Protein AF-0000000084592715 (afdb_homodimer)

Organism: NCBI:txid1423351

Radius of gyration: 24.33 Å; Cα contacts (8 Å, |Δi|>4): 1066; chains: 2; bounding box: 65×84×76 Å

pLDDT: mean 78.67, std 20.12, range [21.98, 97.31]

Solvent-accessible surface area (backbone atoms only — not comparable to full-atom values): 22291 Å² total; per-residue (Å²): 114,64,73,77,59,45,30,34,32,36,40,36,45,29,30,30,69,42,75,43,64,85,42,81,89,41,77,36,38,36,35,35,30,26,37,33,28,22,82,74,62,38,74,44,75,37,43,29,41,37,78,32,90,82,57,72,66,82,59,69,32,15,30,31,39,36,29,27,37,51,41,53,51,85,83,31,69,30,38,31,47,41,77,40,77,40,72,26,38,69,65,51,81,71,70,65,43,54,49,50,27,37,34,41,34,28,29,34,29,63,41,66,57,92,55,34,36,32,29,40,31,19,28,77,33,79,90,73,70,38,78,45,72,46,60,35,36,37,32,53,58,94,40,80,90,45,67,77,60,79,73,78,53,64,70,39,32,35,36,40,33,25,31,40,28,39,73,37,33,86,72,45,40,40,32,28,40,53,73,45,77,38,64,42,37,60,61,64,73,67,68,74,70,64,70,70,78,76,72,72,82,70,78,72,78,73,79,74,132,113,62,73,76,59,47,30,33,33,36,38,36,45,31,32,29,69,43,77,44,64,85,44,81,91,39,77,35,36,34,34,35,30,25,35,32,27,22,81,74,63,40,74,43,75,39,43,29,42,37,76,32,90,81,59,70,66,81,60,70,33,15,30,31,40,37,31,28,36,46,45,50,50,83,88,32,71,31,38,31,47,43,76,39,76,40,71,28,37,70,65,51,81,72,69,65,44,53,50,49,28,36,32,41,37,29,29,33,30,63,42,66,58,93,56,33,36,32,28,39,32,21,24,76,33,80,90,72,69,37,78,44,72,46,59,35,37,38,32,53,59,96,40,82,90,44,67,77,59,81,74,80,53,65,68,39,32,34,35,40,33,26,32,40,29,39,74,38,35,89,70,43,39,40,33,28,40,54,74,46,76,38,63,43,37,60,61,64,74,65,68,72,71,60,69,71,78,76,72,75,80,71,79,72,78,74,80,76,132

Foldseek 3Di:
DDPDAKFKKKKWKWFFADKDDPDPVQLQKIWTWTWAQAQAPGIDTAIEIDGHDVSDDQDHLWIKIFMAGWDQDAQFLIYGHTPDIDTPGNHNVPPDDIDFMKMKIKFFFADDDDQKTKTKGWDQDPVVRDIDIDIEIEGEDDDPVCVPPDDDDGGWIKMFMFGFRDDDSNVSYTYGYTDDMGTDDHPPPPDPVPPPPPPPPPPPPDPDD/DDPDAKFKKKKWKWFFADKDDPDPVQLQKIWTWTWAQAQAPGTDTATEIDGHDVSDDQDHLWIKIFMAGWAQDAPFLIYGHTPDIDTPGNHNVPPDDIDFMKMKIKFFFADDDDQKTKTKGWDQDPVVRDIDIDIEIEGEDDDPVCVPPDDDDGGWIKMFMFGFRDDDSNVSYTYGYTDDMGTDDHPPPPDVVPPPPPPPPPPPPPPDD

Sequence (418 aa):
MAPLNHCISITGLGQIRSIAVPDSTKPYSFHLYCDFNFQKAGCLTIPVVKYCENGDVPPVGSYVSLSGPIWMPEGSDGSIEADILEVVATNGALGLNLPSPSVYAIGTVATVINRDIYMDVGAYSRSSHSLVTYQIIVTVPNNPRRANMKLPQPGSNVSVRGILSYIAVHEDIMAIELENLTYLPRTDFSSRDKSSPGGKTKRQLIAEKMAPLNHCISITGLGQIRSIAVPDSTKPYSFHLYCDFNFQKAGCLTIPVVKYCENGDVPPVGSYVSLSGPIWMPEGSDGSIEADILEVVATNGALGLNLPSPSVYAIGTVATVINRDIYMDVGAYSRSSHSLVTYQIIVTVPNNPRRANMKLPQPGSNVSVRGILSYIAVHEDIMAIELENLTYLPRTDFSSRDKSSPGGKTKRQLIAEK

Structure (mmCIF, N/CA/C/O backbone):
data_AF-0000000084592715-model_v1
#
loop_
_entity.id
_entity.type
_entity.pdbx_description
1 polymer 'Uncharacterized protein'
#
loop_
_atom_site.group_PDB
_atom_site.id
_atom_site.type_symbol
_atom_site.label_atom_id
_atom_site.label_alt_id
_atom_site.label_comp_id
_atom_site.label_asym_id
_atom_site.label_entity_id
_atom_site.label_seq_id
_atom_site.pdbx_PDB_ins_code
_atom_site.Cartn_x
_atom_site.Cartn_y
_atom_site.Cartn_z
_atom_site.occupancy
_atom_site.B_iso_or_equiv
_atom_site.auth_seq_id
_atom_site.auth_comp_id
_atom_site.auth_asym_id
_atom_site.auth_atom_id
_atom_site.pdbx_PDB_model_num
ATOM 1 N N . MET A 1 1 ? 3.221 24.125 15.758 1 37.81 1 MET A N 1
ATOM 2 C CA . MET A 1 1 ? 2.523 23.062 15.055 1 37.81 1 MET A CA 1
ATOM 3 C C . MET A 1 1 ? 3.508 22.172 14.305 1 37.81 1 MET A C 1
ATOM 5 O O . MET A 1 1 ? 4.508 22.656 13.773 1 37.81 1 MET A O 1
ATOM 9 N N . ALA A 1 2 ? 3.508 21.016 14.5 1 49.53 2 ALA A N 1
ATOM 10 C CA . ALA A 1 2 ? 4.578 20.109 14.07 1 49.53 2 ALA A CA 1
ATOM 11 C C . ALA A 1 2 ? 4.609 20 12.547 1 49.53 2 ALA A C 1
ATOM 13 O O . ALA A 1 2 ? 3.566 20.031 11.891 1 49.53 2 ALA A O 1
ATOM 14 N N . PRO A 1 3 ? 5.727 20.391 11.953 1 63.34 3 PRO A N 1
ATOM 15 C CA . PRO A 1 3 ? 5.914 20.25 10.508 1 63.34 3 PRO A CA 1
ATOM 16 C C . PRO A 1 3 ? 5.43 18.891 9.977 1 63.34 3 PRO A C 1
ATOM 18 O O . PRO A 1 3 ? 5.355 17.922 10.727 1 63.34 3 PRO A O 1
ATOM 21 N N . LEU A 1 4 ? 4.871 18.953 8.742 1 75.69 4 LEU A N 1
ATOM 22 C CA . LEU A 1 4 ? 4.445 17.719 8.094 1 75.69 4 LEU A CA 1
ATOM 23 C C . LEU A 1 4 ? 5.578 16.703 8.062 1 75.69 4 LEU A C 1
ATOM 25 O O . LEU A 1 4 ? 6.703 17.031 7.68 1 75.69 4 LEU A O 1
ATOM 29 N N . ASN A 1 5 ? 5.285 15.555 8.625 1 78.5 5 ASN A N 1
ATOM 30 C CA . ASN A 1 5 ? 6.246 14.469 8.5 1 78.5 5 ASN A CA 1
ATOM 31 C C . ASN A 1 5 ? 6.094 13.742 7.16 1 78.5 5 ASN A C 1
ATOM 33 O O . ASN A 1 5 ? 5.191 12.922 6.996 1 78.5 5 ASN A O 1
ATOM 37 N N . HIS A 1 6 ? 7.023 14.125 6.262 1 83 6 HIS A N 1
ATOM 38 C CA . HIS A 1 6 ? 7.02 13.5 4.945 1 83 6 HIS A CA 1
ATOM 39 C C . HIS A 1 6 ? 7.273 12 5.051 1 83 6 HIS A C 1
ATOM 41 O O . HIS A 1 6 ? 8.023 11.555 5.922 1 83 6 HIS A O 1
ATOM 47 N N . CYS A 1 7 ? 6.582 11.305 4.164 1 88.31 7 CYS A N 1
ATOM 48 C CA . CYS A 1 7 ? 6.824 9.867 4.121 1 88.31 7 CYS A CA 1
ATOM 49 C C . CYS A 1 7 ? 6.473 9.297 2.752 1 88.31 7 CYS A C 1
ATOM 51 O O . CYS A 1 7 ? 5.672 9.875 2.02 1 88.31 7 CYS A O 1
ATOM 53 N N . ILE A 1 8 ? 7.184 8.234 2.393 1 91.06 8 ILE A N 1
ATOM 54 C CA . ILE A 1 8 ? 6.887 7.5 1.17 1 91.06 8 ILE A CA 1
ATOM 55 C C . ILE A 1 8 ? 7.199 6.02 1.373 1 91.06 8 ILE A C 1
ATOM 57 O O . ILE A 1 8 ? 8.195 5.668 2.01 1 91.06 8 ILE A O 1
ATOM 61 N N . SER A 1 9 ? 6.297 5.23 0.913 1 91.31 9 SER A N 1
ATOM 62 C CA . SER A 1 9 ? 6.469 3.785 1.003 1 91.31 9 SER A CA 1
ATOM 63 C C . SER A 1 9 ? 5.984 3.09 -0.265 1 91.31 9 SER A C 1
ATOM 65 O O . SER A 1 9 ? 5.168 3.639 -1.007 1 91.31 9 SER A O 1
ATOM 67 N N . ILE A 1 10 ? 6.531 1.93 -0.477 1 92 10 ILE A N 1
ATOM 68 C CA . ILE A 1 10 ? 6.176 1.135 -1.647 1 92 10 ILE A CA 1
ATOM 69 C C . ILE A 1 10 ? 5.762 -0.269 -1.212 1 92 10 ILE A C 1
ATOM 71 O O . ILE A 1 10 ? 6.242 -0.779 -0.198 1 92 10 ILE A O 1
ATOM 75 N N . THR A 1 11 ? 4.773 -0.834 -1.832 1 93.38 11 THR A N 1
ATOM 76 C CA . THR A 1 11 ? 4.383 -2.236 -1.742 1 93.38 11 THR A CA 1
ATOM 77 C C . THR A 1 11 ? 4.379 -2.887 -3.123 1 93.38 11 THR A C 1
ATOM 79 O O . THR A 1 11 ? 3.783 -2.359 -4.062 1 93.38 11 THR A O 1
ATOM 82 N N . GLY A 1 12 ? 5.078 -4.039 -3.195 1 93.88 12 GLY A N 1
ATOM 83 C CA . GLY A 1 12 ? 5.156 -4.645 -4.516 1 93.88 12 GLY A CA 1
ATOM 84 C C . GLY A 1 12 ? 5.555 -6.105 -4.477 1 93.88 12 GLY A C 1
ATOM 85 O O . GLY A 1 12 ? 6.023 -6.602 -3.453 1 93.88 12 GLY A O 1
ATOM 86 N N . LEU A 1 13 ? 5.23 -6.746 -5.527 1 95.94 13 LEU A N 1
ATOM 87 C CA . LEU A 1 13 ? 5.672 -8.102 -5.828 1 95.94 13 LEU A CA 1
ATOM 88 C C . LEU A 1 13 ? 6.844 -8.094 -6.805 1 95.94 13 LEU A C 1
ATOM 90 O O . LEU A 1 13 ? 6.734 -7.539 -7.902 1 95.94 13 LEU A O 1
ATOM 94 N N . GLY A 1 14 ? 7.934 -8.617 -6.34 1 95.62 14 GLY A N 1
ATOM 95 C CA . GLY A 1 14 ? 9.125 -8.656 -7.18 1 95.62 14 GLY A CA 1
ATOM 96 C C . GLY A 1 14 ? 9.766 -10.031 -7.23 1 95.62 14 GLY A C 1
ATOM 97 O O . GLY A 1 14 ? 9.32 -10.953 -6.555 1 95.62 14 GLY A O 1
ATOM 98 N N . GLN A 1 15 ? 10.727 -10.133 -8.125 1 97.06 15 GLN A N 1
ATOM 99 C CA . GLN A 1 15 ? 11.523 -11.344 -8.242 1 97.06 15 GLN A CA 1
ATOM 100 C C . GLN A 1 15 ? 13 -11.07 -7.965 1 97.06 15 GLN A C 1
ATOM 102 O O . GLN A 1 15 ? 13.578 -10.141 -8.531 1 97.06 15 GLN A O 1
ATOM 107 N N . ILE A 1 16 ? 13.547 -11.914 -7.141 1 95.62 16 ILE A N 1
ATOM 108 C CA . ILE A 1 16 ? 14.953 -11.719 -6.789 1 95.62 16 ILE A CA 1
ATOM 109 C C . ILE A 1 16 ? 15.836 -12.086 -7.977 1 95.62 16 ILE A C 1
ATOM 111 O O . ILE A 1 16 ? 15.844 -13.242 -8.422 1 95.62 16 ILE A O 1
ATOM 115 N N . ARG A 1 17 ? 16.562 -11.148 -8.43 1 95.19 17 ARG A N 1
ATOM 116 C CA . ARG A 1 17 ? 17.5 -11.359 -9.531 1 95.19 17 ARG A CA 1
ATOM 117 C C . ARG A 1 17 ? 18.859 -11.781 -9.016 1 95.19 17 ARG A C 1
ATOM 119 O O . ARG A 1 17 ? 19.5 -12.664 -9.586 1 95.19 17 ARG A O 1
ATOM 126 N N . SER A 1 18 ? 19.297 -11.07 -7.98 1 93.88 18 SER A N 1
ATOM 127 C CA . SER A 1 18 ? 20.594 -11.375 -7.379 1 93.88 18 SER A CA 1
ATOM 128 C C . SER A 1 18 ? 20.641 -10.922 -5.926 1 93.88 18 SER A C 1
ATOM 130 O O . SER A 1 18 ? 19.766 -10.18 -5.469 1 93.88 18 SER A O 1
ATOM 132 N N . ILE A 1 19 ? 21.609 -11.461 -5.227 1 91.06 19 ILE A N 1
ATOM 133 C CA . ILE A 1 19 ? 21.812 -11.164 -3.812 1 91.06 19 ILE A CA 1
ATOM 134 C C . ILE A 1 19 ? 23.266 -10.797 -3.561 1 91.06 19 ILE A C 1
ATOM 136 O O . ILE A 1 19 ? 24.172 -11.43 -4.102 1 91.06 19 ILE A O 1
ATOM 140 N N . ALA A 1 20 ? 23.406 -9.75 -2.844 1 87 20 ALA A N 1
ATOM 141 C CA . ALA A 1 20 ? 24.75 -9.336 -2.463 1 87 20 ALA A CA 1
ATOM 142 C C . ALA A 1 20 ? 24.844 -9.078 -0.961 1 87 20 ALA A C 1
ATOM 144 O O . ALA A 1 20 ? 23.844 -8.75 -0.32 1 87 20 ALA A O 1
ATOM 145 N N . VAL A 1 21 ? 25.984 -9.344 -0.428 1 80.12 21 VAL A N 1
ATOM 146 C CA . VAL A 1 21 ? 26.312 -8.961 0.939 1 80.12 21 VAL A CA 1
ATOM 147 C C . VAL A 1 21 ? 27.312 -7.812 0.923 1 80.12 21 VAL A C 1
ATOM 149 O O . VAL A 1 21 ? 28.531 -8.039 0.823 1 80.12 21 VAL A O 1
ATOM 152 N N . PRO A 1 22 ? 26.781 -6.629 1.078 1 70.88 22 PRO A N 1
ATOM 153 C CA . PRO A 1 22 ? 27.688 -5.496 0.846 1 70.88 22 PRO A CA 1
ATOM 154 C C . PRO A 1 22 ? 28.734 -5.332 1.947 1 70.88 22 PRO A C 1
ATOM 156 O O . PRO A 1 22 ? 29.812 -4.785 1.704 1 70.88 22 PRO A O 1
ATOM 159 N N . ASP A 1 23 ? 28.344 -5.59 3.133 1 73.62 23 ASP A N 1
ATOM 160 C CA . ASP A 1 23 ? 29.234 -5.422 4.273 1 73.62 23 ASP A CA 1
ATOM 161 C C . ASP A 1 23 ? 29.516 -6.762 4.961 1 73.62 23 ASP A C 1
ATOM 163 O O . ASP A 1 23 ? 28.625 -7.309 5.625 1 73.62 23 ASP A O 1
ATOM 167 N N . SER A 1 24 ? 30.703 -7.234 4.789 1 73.5 24 SER A N 1
ATOM 168 C CA . SER A 1 24 ? 31.062 -8.539 5.328 1 73.5 24 SER A CA 1
ATOM 169 C C . SER A 1 24 ? 30.969 -8.555 6.852 1 73.5 24 SER A C 1
ATOM 171 O O . SER A 1 24 ? 30.859 -9.617 7.461 1 73.5 24 SER A O 1
ATOM 173 N N . THR A 1 25 ? 30.953 -7.324 7.422 1 75.94 25 THR A N 1
ATOM 174 C CA . THR A 1 25 ? 30.891 -7.254 8.875 1 75.94 25 THR A CA 1
ATOM 175 C C . THR A 1 25 ? 29.438 -7.383 9.352 1 75.94 25 THR A C 1
ATOM 177 O O . THR A 1 25 ? 29.188 -7.629 10.531 1 75.94 25 THR A O 1
ATOM 180 N N . LYS A 1 26 ? 28.516 -7.293 8.445 1 74.94 26 LYS A N 1
ATOM 181 C CA . LYS A 1 26 ? 27.094 -7.469 8.734 1 74.94 26 LYS A CA 1
ATOM 182 C C . LYS A 1 26 ? 26.5 -8.594 7.891 1 74.94 26 LYS A C 1
ATOM 184 O O . LYS A 1 26 ? 25.672 -8.352 7.012 1 74.94 26 LYS A O 1
ATOM 189 N N . PRO A 1 27 ? 26.891 -9.812 8.25 1 70.19 27 PRO A N 1
ATOM 190 C CA . PRO A 1 27 ? 26.547 -10.945 7.387 1 70.19 27 PRO A CA 1
ATOM 191 C C . PRO A 1 27 ? 25.047 -11.188 7.309 1 70.19 27 PRO A C 1
ATOM 193 O O . PRO A 1 27 ? 24.578 -11.938 6.445 1 70.19 27 PRO A O 1
ATOM 196 N N . TYR A 1 28 ? 24.328 -10.438 8.133 1 73.69 28 TYR A N 1
ATOM 197 C CA . TYR A 1 28 ? 22.891 -10.68 8.117 1 73.69 28 TYR A CA 1
ATOM 198 C C . TYR A 1 28 ? 22.156 -9.57 7.379 1 73.69 28 TYR A C 1
ATOM 200 O O . TYR A 1 28 ? 20.938 -9.586 7.273 1 73.69 28 TYR A O 1
ATOM 208 N N . SER A 1 29 ? 22.953 -8.711 6.887 1 75.31 29 SER A N 1
ATOM 209 C CA . SER A 1 29 ? 22.375 -7.672 6.051 1 75.31 29 SER A CA 1
ATOM 210 C C . SER A 1 29 ? 22.594 -7.953 4.57 1 75.31 29 SER A C 1
ATOM 212 O O . SER A 1 29 ? 23.75 -7.973 4.105 1 75.31 29 SER A O 1
ATOM 214 N N . PHE A 1 30 ? 21.516 -8.18 3.893 1 83.44 30 PHE A N 1
ATOM 215 C CA . PHE A 1 30 ? 21.609 -8.547 2.484 1 83.44 30 PHE A CA 1
ATOM 216 C C . PHE A 1 30 ? 20.984 -7.465 1.604 1 83.44 30 PHE A C 1
ATOM 218 O O . PHE A 1 30 ? 20.016 -6.812 1.993 1 83.44 30 PHE A O 1
ATOM 225 N N . HIS A 1 31 ? 21.625 -7.34 0.504 1 85.44 31 HIS A N 1
ATOM 226 C CA . HIS A 1 31 ? 21.016 -6.578 -0.587 1 85.44 31 HIS A CA 1
ATOM 227 C C . HIS A 1 31 ? 20.422 -7.504 -1.638 1 85.44 31 HIS A C 1
ATOM 229 O O . HIS A 1 31 ? 21.125 -8.289 -2.262 1 85.44 31 HIS A O 1
ATOM 235 N N . LEU A 1 32 ? 19.156 -7.379 -1.616 1 90.44 32 LEU A N 1
ATOM 236 C CA . LEU A 1 32 ? 18.453 -8.07 -2.686 1 90.44 32 LEU A CA 1
ATOM 237 C C . LEU A 1 32 ? 18.219 -7.145 -3.877 1 90.44 32 LEU A C 1
ATOM 239 O O . LEU A 1 32 ? 17.859 -5.98 -3.703 1 90.44 32 LEU A O 1
ATOM 243 N N . TYR A 1 33 ? 18.609 -7.66 -5.035 1 90.94 33 TYR A N 1
ATOM 244 C CA . TYR A 1 33 ? 18.219 -6.969 -6.262 1 90.94 33 TYR A CA 1
ATOM 245 C C . TYR A 1 33 ? 16.984 -7.598 -6.883 1 90.94 33 TYR A C 1
ATOM 247 O O . TYR A 1 33 ? 17.031 -8.711 -7.406 1 90.94 33 TYR A O 1
ATOM 255 N N . CYS A 1 34 ? 15.898 -6.832 -6.84 1 92.75 34 CYS A N 1
ATOM 256 C CA . CYS A 1 34 ? 14.617 -7.391 -7.254 1 92.75 34 CYS A CA 1
ATOM 257 C C . CYS A 1 34 ? 14.125 -6.727 -8.539 1 92.75 34 CYS A C 1
ATOM 259 O O . CYS A 1 34 ? 14.25 -5.512 -8.695 1 92.75 34 CYS A O 1
ATOM 261 N N . ASP A 1 35 ? 13.641 -7.605 -9.398 1 93.06 35 ASP A N 1
ATOM 262 C CA . ASP A 1 35 ? 12.961 -7.125 -10.594 1 93.06 35 ASP A CA 1
ATOM 263 C C . ASP A 1 35 ? 11.5 -6.777 -10.289 1 93.06 35 ASP A C 1
ATOM 265 O O . ASP A 1 35 ? 10.797 -7.543 -9.625 1 93.06 35 ASP A O 1
ATOM 269 N N . PHE A 1 36 ? 11.18 -5.625 -10.695 1 91.81 36 PHE A N 1
ATOM 270 C CA . PHE A 1 36 ? 9.789 -5.18 -10.648 1 91.81 36 PHE A CA 1
ATOM 271 C C . PHE A 1 36 ? 9.289 -4.805 -12.039 1 91.81 36 PHE A C 1
ATOM 273 O O . PHE A 1 36 ? 10.086 -4.496 -12.93 1 91.81 36 PHE A O 1
ATOM 280 N N . ASN A 1 37 ? 7.98 -4.965 -12.172 1 90.69 37 ASN A N 1
ATOM 281 C CA . ASN A 1 37 ? 7.371 -4.488 -13.406 1 90.69 37 ASN A CA 1
ATOM 282 C C . ASN A 1 37 ? 6.754 -3.105 -13.227 1 90.69 37 ASN A C 1
ATOM 284 O O . ASN A 1 37 ? 5.984 -2.879 -12.297 1 90.69 37 ASN A O 1
ATOM 288 N N . PHE A 1 38 ? 7.129 -2.283 -14.109 1 85.44 38 PHE A N 1
ATOM 289 C CA . PHE A 1 38 ? 6.574 -0.935 -14.141 1 85.44 38 PHE A CA 1
ATOM 290 C C . PHE A 1 38 ? 5.723 -0.726 -15.383 1 85.44 38 PHE A C 1
ATOM 292 O O . PHE A 1 38 ? 6.09 -1.165 -16.484 1 85.44 38 PHE A O 1
ATOM 299 N N . GLN A 1 39 ? 4.613 -0.09 -15.234 1 77.94 39 GLN A N 1
ATOM 300 C CA . GLN A 1 39 ? 3.652 0.073 -16.312 1 77.94 39 GLN A CA 1
ATOM 301 C C . GLN A 1 39 ? 4.297 0.743 -17.531 1 77.94 39 GLN A C 1
ATOM 303 O O . GLN A 1 39 ? 4.047 0.345 -18.672 1 77.94 39 GLN A O 1
ATOM 308 N N . LYS A 1 40 ? 5.191 1.72 -17.312 1 75.5 40 LYS A N 1
ATOM 309 C CA . LYS A 1 40 ? 5.715 2.49 -18.422 1 75.5 40 LYS A CA 1
ATOM 310 C C . LYS A 1 40 ? 7.18 2.146 -18.688 1 75.5 40 LYS A C 1
ATOM 312 O O . LYS A 1 40 ? 7.703 2.426 -19.781 1 75.5 40 LYS A O 1
ATOM 317 N N . ALA A 1 41 ? 7.895 1.579 -17.75 1 73.94 41 ALA A N 1
ATOM 318 C CA . ALA A 1 41 ? 9.336 1.381 -17.891 1 73.94 41 ALA A CA 1
ATOM 319 C C . ALA A 1 41 ? 9.664 -0.093 -18.109 1 73.94 41 ALA A C 1
ATOM 321 O O . ALA A 1 41 ? 10.797 -0.434 -18.469 1 73.94 41 ALA A O 1
ATOM 322 N N . GLY A 1 42 ? 8.602 -0.93 -18 1 82.62 42 GLY A N 1
ATOM 323 C CA . GLY A 1 42 ? 8.883 -2.354 -18.094 1 82.62 42 GLY A CA 1
ATOM 324 C C . GLY A 1 42 ? 9.562 -2.902 -16.859 1 82.62 42 GLY A C 1
ATOM 325 O O . GLY A 1 42 ? 9.273 -2.473 -15.734 1 82.62 42 GLY A O 1
ATOM 326 N N . CYS A 1 43 ? 10.391 -3.842 -17.078 1 84.75 43 CYS A N 1
ATOM 327 C CA . CYS A 1 43 ? 11.039 -4.523 -15.969 1 84.75 43 CYS A CA 1
ATOM 328 C C . CYS A 1 43 ? 12.289 -3.775 -15.523 1 84.75 43 CYS A C 1
ATOM 330 O O . CYS A 1 43 ? 13.188 -3.52 -16.328 1 84.75 43 CYS A O 1
ATOM 332 N N . LEU A 1 44 ? 12.32 -3.383 -14.281 1 85.12 44 LEU A N 1
ATOM 333 C CA . LEU A 1 44 ? 13.484 -2.717 -13.703 1 85.12 44 LEU A CA 1
ATOM 334 C C . LEU A 1 44 ? 13.922 -3.416 -12.422 1 85.12 44 LEU A C 1
ATOM 336 O O . LEU A 1 44 ? 13.094 -3.977 -11.695 1 85.12 44 LEU A O 1
ATOM 340 N N . THR A 1 45 ? 15.227 -3.293 -12.25 1 88.69 45 THR A N 1
ATOM 341 C CA . THR A 1 45 ? 15.797 -3.873 -11.047 1 88.69 45 THR A CA 1
ATOM 342 C C . THR A 1 45 ? 16.078 -2.791 -10.008 1 88.69 45 THR A C 1
ATOM 344 O O . THR A 1 45 ? 16.719 -1.783 -10.312 1 88.69 45 THR A O 1
ATOM 347 N N . ILE A 1 46 ? 15.578 -3.004 -8.789 1 86.44 46 ILE A N 1
ATOM 348 C CA . ILE A 1 46 ? 15.82 -2.062 -7.695 1 86.44 46 ILE A CA 1
ATOM 349 C C . ILE A 1 46 ? 16.5 -2.781 -6.539 1 86.44 46 ILE A C 1
ATOM 351 O O . ILE A 1 46 ? 16.125 -3.9 -6.184 1 86.44 46 ILE A O 1
ATOM 355 N N . PRO A 1 47 ? 17.531 -2.158 -6 1 86.75 47 PRO A N 1
ATOM 356 C CA . PRO A 1 47 ? 18.109 -2.732 -4.785 1 86.75 47 PRO A CA 1
ATOM 357 C C . PRO A 1 47 ? 17.172 -2.672 -3.59 1 86.75 47 PRO A C 1
ATOM 359 O O . PRO A 1 47 ? 16.531 -1.641 -3.355 1 86.75 47 PRO A O 1
ATOM 362 N N . VAL A 1 48 ? 17.031 -3.768 -2.932 1 86.94 48 VAL A N 1
ATOM 363 C CA . VAL A 1 48 ? 16.234 -3.9 -1.723 1 86.94 48 VAL A CA 1
ATOM 364 C C . VAL A 1 48 ? 17.125 -4.297 -0.548 1 86.94 48 VAL A C 1
ATOM 366 O O . VAL A 1 48 ? 17.766 -5.34 -0.582 1 86.94 48 VAL A O 1
ATOM 369 N N . VAL A 1 49 ? 17.125 -3.424 0.394 1 80.69 49 VAL A N 1
ATOM 370 C CA . VAL A 1 49 ? 17.906 -3.699 1.601 1 80.69 49 VAL A CA 1
ATOM 371 C C . VAL A 1 49 ? 17.016 -4.402 2.629 1 80.69 49 VAL A C 1
ATOM 373 O O . VAL A 1 49 ? 15.938 -3.912 2.969 1 80.69 49 VAL A O 1
ATOM 376 N N . LYS A 1 50 ? 17.453 -5.566 3.049 1 82.38 50 LYS A N 1
ATOM 377 C CA . LYS A 1 50 ? 16.734 -6.324 4.062 1 82.38 50 LYS A CA 1
ATOM 378 C C . LYS A 1 50 ? 17.688 -6.992 5.043 1 82.38 50 LYS A C 1
ATOM 380 O O . LYS A 1 50 ? 18.703 -7.562 4.637 1 82.38 50 LYS A O 1
ATOM 385 N N . TYR A 1 51 ? 17.359 -6.801 6.277 1 74.88 51 TYR A N 1
ATOM 386 C CA . TYR A 1 51 ? 18.047 -7.535 7.328 1 74.88 51 TYR A CA 1
ATOM 387 C C . TYR A 1 51 ? 17.359 -8.867 7.613 1 74.88 51 TYR A C 1
ATOM 389 O O . TYR A 1 51 ? 16.156 -8.898 7.895 1 74.88 51 TYR A O 1
ATOM 397 N N . CYS A 1 52 ? 18.141 -9.984 7.457 1 73.75 52 CYS A N 1
ATOM 398 C CA . CYS A 1 52 ? 17.609 -11.312 7.742 1 73.75 52 CYS A CA 1
ATOM 399 C C . CYS A 1 52 ? 18.219 -11.883 9.016 1 73.75 52 CYS A C 1
ATOM 401 O O . CYS A 1 52 ? 19.438 -12.031 9.117 1 73.75 52 CYS A O 1
ATOM 403 N N . GLU A 1 53 ? 17.484 -12.086 10.086 1 62.09 53 GLU A N 1
ATOM 404 C CA . GLU A 1 53 ? 17.969 -12.539 11.383 1 62.09 53 GLU A CA 1
ATOM 405 C C . GLU A 1 53 ? 18.703 -13.875 11.266 1 62.09 53 GLU A C 1
ATOM 407 O O . GLU A 1 53 ? 19.75 -14.07 11.875 1 62.09 53 GLU A O 1
ATOM 412 N N . ASN A 1 54 ? 18.094 -14.805 10.695 1 63.12 54 ASN A N 1
ATOM 413 C CA . ASN A 1 54 ? 18.688 -16.141 10.75 1 63.12 54 ASN A CA 1
ATOM 414 C C . ASN A 1 54 ? 19.5 -16.438 9.5 1 63.12 54 ASN A C 1
ATOM 416 O O . ASN A 1 54 ? 19.938 -17.578 9.297 1 63.12 54 ASN A O 1
ATOM 420 N N . GLY A 1 55 ? 19.812 -15.367 8.828 1 66.12 55 GLY A N 1
ATOM 421 C CA . GLY A 1 55 ? 20.609 -15.578 7.629 1 66.12 55 GLY A CA 1
ATOM 422 C C . GLY A 1 55 ? 19.844 -16.25 6.512 1 66.12 55 GLY A C 1
ATOM 423 O O . GLY A 1 55 ? 20.406 -16.562 5.461 1 66.12 55 GLY A O 1
ATOM 424 N N . ASP A 1 56 ? 18.594 -16.531 6.812 1 76.75 56 ASP A N 1
ATOM 425 C CA . ASP A 1 56 ? 17.859 -17.234 5.762 1 76.75 56 ASP A CA 1
ATOM 426 C C . ASP A 1 56 ? 17.391 -16.266 4.684 1 76.75 56 ASP A C 1
ATOM 428 O O . ASP A 1 56 ? 16.469 -15.477 4.906 1 76.75 56 ASP A O 1
ATOM 432 N N . VAL A 1 57 ? 18.203 -16.312 3.605 1 83.56 57 VAL A N 1
ATOM 433 C CA . VAL A 1 57 ? 17.875 -15.5 2.438 1 83.56 57 VAL A CA 1
ATOM 434 C C . VAL A 1 57 ? 17.172 -16.359 1.393 1 83.56 57 VAL A C 1
ATOM 436 O O . VAL A 1 57 ? 17.594 -17.484 1.12 1 83.56 57 VAL A O 1
ATOM 439 N N . PRO A 1 58 ? 16.078 -15.805 0.941 1 89.62 58 PRO A N 1
ATOM 440 C CA . PRO A 1 58 ? 15.445 -16.562 -0.138 1 89.62 58 PRO A CA 1
ATOM 441 C C . PRO A 1 58 ? 16.359 -16.75 -1.343 1 89.62 58 PRO A C 1
ATOM 443 O O . PRO A 1 58 ? 17.219 -15.906 -1.616 1 89.62 58 PRO A O 1
ATOM 446 N N . PRO A 1 59 ? 16.25 -17.875 -1.983 1 92.62 59 PRO A N 1
ATOM 447 C CA . PRO A 1 59 ? 17.109 -18.109 -3.15 1 92.62 59 PRO A CA 1
ATOM 448 C C . PRO A 1 59 ? 16.844 -17.125 -4.285 1 92.62 59 PRO A C 1
ATOM 450 O O . PRO A 1 59 ? 15.75 -16.547 -4.371 1 92.62 59 PRO A O 1
ATOM 453 N N . VAL A 1 60 ? 17.828 -17.016 -5.09 1 94.88 60 VAL A N 1
ATOM 454 C CA . VAL A 1 60 ? 17.688 -16.25 -6.324 1 94.88 60 VAL A CA 1
ATOM 455 C C . VAL A 1 60 ? 16.562 -16.828 -7.176 1 94.88 60 VAL A C 1
ATOM 457 O O . VAL A 1 60 ? 16.438 -18.047 -7.293 1 94.88 60 VAL A O 1
ATOM 460 N N . GLY A 1 61 ? 15.781 -15.906 -7.766 1 96.19 61 GLY A N 1
ATOM 461 C CA . GLY A 1 61 ? 14.641 -16.312 -8.578 1 96.19 61 GLY A CA 1
ATOM 462 C C . GLY A 1 61 ? 13.336 -16.312 -7.812 1 96.19 61 GLY A C 1
ATOM 463 O O . GLY A 1 61 ? 12.258 -16.375 -8.414 1 96.19 61 GLY A O 1
ATOM 464 N N . SER A 1 62 ? 13.383 -16.234 -6.5 1 96.75 62 SER A N 1
ATOM 465 C CA . SER A 1 62 ? 12.172 -16.234 -5.684 1 96.75 62 SER A CA 1
ATOM 466 C C . SER A 1 62 ? 11.32 -15 -5.938 1 96.75 62 SER A C 1
ATOM 468 O O . SER A 1 62 ? 11.859 -13.922 -6.203 1 96.75 62 SER A O 1
ATOM 470 N N . TYR A 1 63 ? 10.023 -15.273 -5.887 1 97.25 63 TYR A N 1
ATOM 471 C CA . TYR A 1 63 ? 9.078 -14.164 -5.859 1 97.25 63 TYR A CA 1
ATOM 472 C C . TYR A 1 63 ? 8.82 -13.703 -4.43 1 97.25 63 TYR A C 1
ATOM 474 O O . TYR A 1 63 ? 8.555 -14.523 -3.545 1 97.25 63 TYR A O 1
ATOM 482 N N . VAL A 1 64 ? 8.961 -12.383 -4.246 1 95.81 64 VAL A N 1
ATOM 483 C CA . VAL A 1 64 ? 8.812 -11.836 -2.898 1 95.81 64 VAL A CA 1
ATOM 484 C C . VAL A 1 64 ? 7.848 -10.656 -2.922 1 95.81 64 VAL A C 1
ATOM 486 O O . VAL A 1 64 ? 7.809 -9.898 -3.896 1 95.81 64 VAL A O 1
ATOM 489 N N . SER A 1 65 ? 7.039 -10.617 -1.907 1 95.19 65 SER A N 1
ATOM 490 C CA . SER A 1 65 ? 6.277 -9.414 -1.584 1 95.19 65 SER A CA 1
ATOM 491 C C . SER A 1 65 ? 7 -8.57 -0.537 1 95.19 65 SER A C 1
ATOM 493 O O . SER A 1 65 ? 7.492 -9.102 0.463 1 95.19 65 SER A O 1
ATOM 495 N N . LEU A 1 66 ? 7.086 -7.281 -0.841 1 92.19 66 LEU A N 1
ATOM 496 C CA . LEU A 1 66 ? 7.809 -6.445 0.109 1 92.19 66 LEU A CA 1
ATOM 497 C C . LEU A 1 66 ? 7.121 -5.094 0.278 1 92.19 66 LEU A C 1
ATOM 499 O O . LEU A 1 66 ? 6.328 -4.688 -0.572 1 92.19 66 LEU A O 1
ATOM 503 N N . SER A 1 67 ? 7.371 -4.52 1.433 1 90.56 67 SER A N 1
ATOM 504 C CA . SER A 1 67 ? 6.887 -3.184 1.767 1 90.56 67 SER A CA 1
ATOM 505 C C . SER A 1 67 ? 7.902 -2.418 2.607 1 90.56 67 SER A C 1
ATOM 507 O O . SER A 1 67 ? 8.555 -2.998 3.479 1 90.56 67 SER A O 1
ATOM 509 N N . GLY A 1 68 ? 8.016 -1.123 2.289 1 88.5 68 GLY A N 1
ATOM 510 C CA . GLY A 1 68 ? 8.93 -0.27 3.031 1 88.5 68 GLY A CA 1
ATOM 511 C C . GLY A 1 68 ? 9.195 1.057 2.346 1 88.5 68 GLY A C 1
ATOM 512 O O . GLY A 1 68 ? 8.648 1.33 1.276 1 88.5 68 GLY A O 1
ATOM 513 N N . PRO A 1 69 ? 9.945 1.85 3.02 1 87.62 69 PRO A N 1
ATOM 514 C CA . PRO A 1 69 ? 10.305 3.131 2.404 1 87.62 69 PRO A CA 1
ATOM 515 C C . PRO A 1 69 ? 11.18 2.967 1.165 1 87.62 69 PRO A C 1
ATOM 517 O O . PRO A 1 69 ? 11.953 2.01 1.073 1 87.62 69 PRO A O 1
ATOM 520 N N . ILE A 1 70 ? 11.023 3.818 0.205 1 84.62 70 ILE A N 1
ATOM 521 C CA . ILE A 1 70 ? 11.836 3.857 -1.003 1 84.62 70 ILE A CA 1
ATOM 522 C C . ILE A 1 70 ? 12.609 5.176 -1.061 1 84.62 70 ILE A C 1
ATOM 524 O O . ILE A 1 70 ? 12.078 6.23 -0.72 1 84.62 70 ILE A O 1
ATOM 528 N N . TRP A 1 71 ? 13.883 4.984 -1.372 1 76.12 71 TRP A N 1
ATOM 529 C CA . TRP A 1 71 ? 14.75 6.156 -1.448 1 76.12 71 TRP A CA 1
ATOM 530 C C . TRP A 1 71 ? 15.359 6.289 -2.84 1 76.12 71 TRP A C 1
ATOM 532 O O . TRP A 1 71 ? 15.664 5.289 -3.492 1 76.12 71 TRP A O 1
ATOM 542 N N . MET A 1 72 ? 15.367 7.484 -3.275 1 68.56 72 MET A N 1
ATOM 543 C CA . MET A 1 72 ? 16.094 7.801 -4.5 1 68.56 72 MET A CA 1
ATOM 544 C C . MET A 1 72 ? 17 9.008 -4.297 1 68.56 72 MET A C 1
ATOM 546 O O . MET A 1 72 ? 16.703 10.102 -4.773 1 68.56 72 MET A O 1
ATOM 550 N N . PRO A 1 73 ? 18.031 8.695 -3.445 1 56.78 73 PRO A N 1
ATOM 551 C CA . PRO A 1 73 ? 18.938 9.844 -3.316 1 56.78 73 PRO A CA 1
ATOM 552 C C . PRO A 1 73 ? 19.562 10.266 -4.648 1 56.78 73 PRO A C 1
ATOM 554 O O . PRO A 1 73 ? 19.609 9.461 -5.582 1 56.78 73 PRO A O 1
ATOM 557 N N . GLU A 1 74 ? 19.969 11.461 -4.586 1 58.72 74 GLU A N 1
ATOM 558 C CA . GLU A 1 74 ? 20.672 11.969 -5.758 1 58.72 74 GLU A CA 1
ATOM 559 C C . GLU A 1 74 ? 21.906 11.125 -6.074 1 58.72 74 GLU A C 1
AT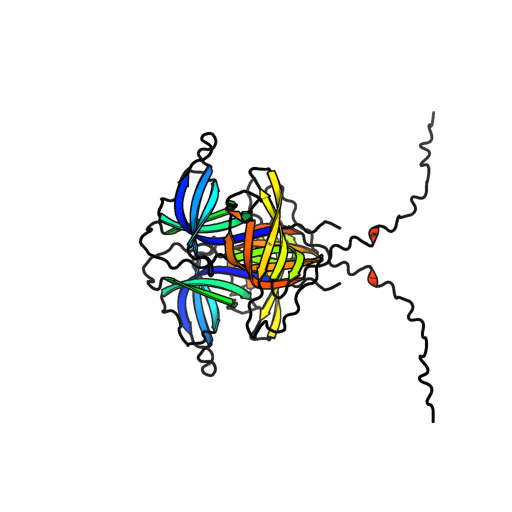OM 561 O O . GLU A 1 74 ? 22.703 10.836 -5.188 1 58.72 74 GLU A O 1
ATOM 566 N N . GLY A 1 75 ? 21.938 10.609 -7.301 1 58.38 75 GLY A N 1
ATOM 567 C CA . GLY A 1 75 ? 23.109 9.891 -7.77 1 58.38 75 GLY A CA 1
ATOM 568 C C . GLY A 1 75 ? 23.078 8.414 -7.441 1 58.38 75 GLY A C 1
ATOM 569 O O . GLY A 1 75 ? 24.062 7.699 -7.652 1 58.38 75 GLY A O 1
ATOM 570 N N . SER A 1 76 ? 21.953 7.996 -6.793 1 60.09 76 SER A N 1
ATOM 571 C CA . SER A 1 76 ? 21.906 6.578 -6.449 1 60.09 76 SER A CA 1
ATOM 572 C C . SER A 1 76 ? 20.828 5.852 -7.258 1 60.09 76 SER A C 1
ATOM 574 O O . SER A 1 76 ? 19.984 6.488 -7.875 1 60.09 76 SER A O 1
ATOM 576 N N . ASP A 1 77 ? 21.078 4.562 -7.379 1 62.84 77 ASP A N 1
ATOM 577 C CA . ASP A 1 77 ? 20.125 3.709 -8.086 1 62.84 77 ASP A CA 1
ATOM 578 C C . ASP A 1 77 ? 18.828 3.566 -7.293 1 62.84 77 ASP A C 1
ATOM 580 O O . ASP A 1 77 ? 17.922 2.826 -7.695 1 62.84 77 ASP A O 1
ATOM 584 N N . GLY A 1 78 ? 18.547 4.465 -6.406 1 71.12 78 GLY A N 1
ATOM 585 C CA . GLY A 1 78 ? 17.359 4.234 -5.598 1 71.12 78 GLY A CA 1
ATOM 586 C C . GLY A 1 78 ? 17.391 2.914 -4.855 1 71.12 78 GLY A C 1
ATOM 587 O O . GLY A 1 78 ? 18.125 1.992 -5.242 1 71.12 78 GLY A O 1
ATOM 588 N N . SER A 1 79 ? 16.797 2.84 -3.715 1 80.5 79 SER A N 1
ATOM 589 C CA . SER A 1 79 ? 16.766 1.609 -2.93 1 80.5 79 SER A CA 1
ATOM 590 C C . SER A 1 79 ? 15.492 1.529 -2.078 1 80.5 79 SER A C 1
ATOM 592 O O . SER A 1 79 ? 14.914 2.557 -1.719 1 80.5 79 SER A O 1
ATOM 594 N N . ILE A 1 80 ? 15.078 0.341 -1.962 1 82.88 80 ILE A N 1
ATOM 595 C CA . ILE A 1 80 ? 13.969 0.077 -1.052 1 82.88 80 ILE A CA 1
ATOM 596 C C . ILE A 1 80 ? 14.5 -0.533 0.244 1 82.88 80 ILE A C 1
ATOM 598 O O . ILE A 1 80 ? 15.281 -1.484 0.214 1 82.88 80 ILE A O 1
ATOM 602 N N . GLU A 1 81 ? 14.172 0.072 1.335 1 84 81 GLU A N 1
ATOM 603 C CA . GLU A 1 81 ? 14.398 -0.557 2.633 1 84 81 GLU A CA 1
ATOM 604 C C . GLU A 1 81 ? 13.164 -1.331 3.094 1 84 81 GLU A C 1
ATOM 606 O O . GLU A 1 81 ? 12.258 -0.758 3.695 1 84 81 GLU A O 1
ATOM 611 N N . ALA A 1 82 ? 13.234 -2.617 2.92 1 84.44 82 ALA A N 1
ATOM 612 C CA . ALA A 1 82 ? 12.047 -3.428 3.148 1 84.44 82 ALA A CA 1
ATOM 613 C C . ALA A 1 82 ? 11.828 -3.682 4.637 1 84.44 82 ALA A C 1
ATOM 615 O O . ALA A 1 82 ? 12.633 -4.363 5.277 1 84.44 82 ALA A O 1
ATOM 616 N N . ASP A 1 83 ? 10.773 -3.119 5.141 1 81.25 83 ASP A N 1
ATOM 617 C CA . ASP A 1 83 ? 10.336 -3.443 6.492 1 81.25 83 ASP A CA 1
ATOM 618 C C . ASP A 1 83 ? 9.758 -4.855 6.559 1 81.25 83 ASP A C 1
ATOM 620 O O . ASP A 1 83 ? 9.945 -5.562 7.551 1 81.25 83 ASP A O 1
ATOM 624 N N . ILE A 1 84 ? 9.062 -5.16 5.496 1 85 84 ILE A N 1
ATOM 625 C CA . ILE A 1 84 ? 8.453 -6.477 5.371 1 85 84 ILE A CA 1
ATOM 626 C C . ILE A 1 84 ? 8.883 -7.125 4.055 1 85 84 ILE A C 1
ATOM 628 O O . ILE A 1 84 ? 8.93 -6.465 3.018 1 85 84 ILE A O 1
ATOM 632 N N . LEU A 1 85 ? 9.227 -8.344 4.215 1 89.31 85 LEU A N 1
ATOM 633 C CA . LEU A 1 85 ? 9.539 -9.164 3.053 1 89.31 85 LEU A CA 1
ATOM 634 C C . LEU A 1 85 ? 9.047 -10.594 3.252 1 89.31 85 LEU A C 1
ATOM 636 O O . LEU A 1 85 ? 9.43 -11.266 4.215 1 89.31 85 LEU A O 1
ATOM 640 N N . GLU A 1 86 ? 8.203 -11 2.398 1 91.5 86 GLU A N 1
ATOM 641 C CA . GLU A 1 86 ? 7.664 -12.359 2.457 1 91.5 86 GLU A CA 1
ATOM 642 C C . GLU A 1 86 ? 7.891 -13.102 1.143 1 91.5 86 GLU A C 1
ATOM 644 O O . GLU A 1 86 ? 7.711 -12.531 0.063 1 91.5 86 GLU A O 1
ATOM 649 N N . VAL A 1 87 ? 8.273 -14.312 1.326 1 94.38 87 VAL A N 1
ATOM 650 C CA . VAL A 1 87 ? 8.477 -15.141 0.14 1 94.38 87 VAL A CA 1
ATOM 651 C C . VAL A 1 87 ? 7.133 -15.656 -0.371 1 94.38 87 VAL A C 1
ATOM 653 O O . VAL A 1 87 ? 6.371 -16.266 0.377 1 94.38 87 VAL A O 1
ATOM 656 N N . VAL A 1 88 ? 6.848 -15.398 -1.641 1 96.56 88 VAL A N 1
ATOM 657 C CA . VAL A 1 88 ? 5.598 -15.812 -2.266 1 96.56 88 VAL A CA 1
ATOM 658 C C . VAL A 1 88 ? 5.781 -17.156 -2.951 1 96.56 88 VAL A C 1
ATOM 660 O O . VAL A 1 88 ? 4.887 -18 -2.926 1 96.56 88 VAL A O 1
ATOM 663 N N . ALA A 1 89 ? 6.902 -17.312 -3.559 1 96.69 89 ALA A N 1
ATOM 664 C CA . ALA A 1 89 ? 7.285 -18.562 -4.211 1 96.69 89 ALA A CA 1
ATOM 665 C C . ALA A 1 89 ? 8.797 -18.656 -4.375 1 96.69 89 ALA A C 1
ATOM 667 O O . ALA A 1 89 ? 9.469 -17.656 -4.633 1 96.69 89 ALA A O 1
ATOM 668 N N . THR A 1 90 ? 9.297 -19.844 -4.277 1 95.06 90 THR A N 1
ATOM 669 C CA . THR A 1 90 ? 10.734 -20.047 -4.434 1 95.06 90 THR A CA 1
ATOM 670 C C . THR A 1 90 ? 11.07 -20.5 -5.848 1 95.06 90 THR A C 1
ATOM 672 O O . THR A 1 90 ? 12.227 -20.438 -6.273 1 95.06 90 THR A O 1
ATOM 675 N N . ASN A 1 91 ? 10.047 -21.031 -6.574 1 93.88 91 ASN A N 1
ATOM 676 C CA . ASN A 1 91 ? 10.258 -21.438 -7.957 1 93.88 91 ASN A CA 1
ATOM 677 C C . ASN A 1 91 ? 10.227 -20.25 -8.906 1 93.88 91 ASN A C 1
ATOM 679 O O . ASN A 1 91 ? 9.156 -19.781 -9.281 1 93.88 91 ASN A O 1
ATOM 683 N N . GLY A 1 92 ? 11.352 -19.859 -9.391 1 90.81 92 GLY A N 1
ATOM 684 C CA . GLY A 1 92 ? 11.492 -18.703 -10.25 1 90.81 92 GLY A CA 1
ATOM 685 C C . GLY A 1 92 ? 10.945 -18.922 -11.648 1 90.81 92 GLY A C 1
ATOM 686 O O . GLY A 1 92 ? 10.773 -17.969 -12.414 1 90.81 92 GLY A O 1
ATOM 687 N N . ALA A 1 93 ? 10.609 -20.062 -11.961 1 92.12 93 ALA A N 1
ATOM 688 C CA . ALA A 1 93 ? 10.203 -20.406 -13.328 1 92.12 93 ALA A CA 1
ATOM 689 C C . ALA A 1 93 ? 8.688 -20.297 -13.484 1 92.12 93 ALA A C 1
ATOM 691 O O . ALA A 1 93 ? 8.148 -20.594 -14.555 1 92.12 93 ALA A O 1
ATOM 692 N N . LEU A 1 94 ? 8.031 -19.828 -12.516 1 93.19 94 LEU A N 1
ATOM 693 C CA . LEU A 1 94 ? 6.578 -19.766 -12.555 1 93.19 94 LEU A CA 1
ATOM 694 C C . LEU A 1 94 ? 6.109 -18.75 -13.594 1 93.19 94 LEU A C 1
ATOM 696 O O . LEU A 1 94 ? 4.988 -18.844 -14.102 1 93.19 94 LEU A O 1
ATOM 700 N N . GLY A 1 95 ? 6.934 -17.719 -13.875 1 93.06 95 GLY A N 1
ATOM 701 C CA . GLY A 1 95 ? 6.562 -16.734 -14.867 1 93.06 95 GLY A CA 1
ATOM 702 C C . GLY A 1 95 ? 5.387 -15.867 -14.445 1 93.06 95 GLY A C 1
ATOM 703 O O . GLY A 1 95 ? 4.48 -15.617 -15.242 1 93.06 95 GLY A O 1
ATOM 704 N N . LEU A 1 96 ? 5.375 -15.492 -13.242 1 95 96 LEU A N 1
ATOM 705 C CA . LEU A 1 96 ? 4.293 -14.648 -12.742 1 95 96 LEU A CA 1
ATOM 706 C C . LEU A 1 96 ? 4.289 -13.297 -13.438 1 95 96 LEU A C 1
ATOM 708 O O . LEU A 1 96 ? 5.352 -12.734 -13.711 1 95 96 LEU A O 1
ATOM 712 N N . ASN A 1 97 ? 3.117 -12.859 -13.734 1 94.31 97 ASN A N 1
ATOM 713 C CA . ASN A 1 97 ? 2.971 -11.477 -14.164 1 94.31 97 ASN A CA 1
ATOM 714 C C . ASN A 1 97 ? 3.068 -10.508 -12.984 1 94.31 97 ASN A C 1
ATOM 716 O O . ASN A 1 97 ? 2.143 -10.414 -12.18 1 94.31 97 ASN A O 1
ATOM 720 N N . LEU A 1 98 ? 4.137 -9.797 -12.93 1 95.12 98 LEU A N 1
ATOM 721 C CA . LEU A 1 98 ? 4.348 -8.898 -11.797 1 95.12 98 LEU A CA 1
ATOM 722 C C . LEU A 1 98 ? 3.562 -7.605 -11.977 1 95.12 98 LEU A C 1
ATOM 724 O O . LEU A 1 98 ? 3.695 -6.93 -13 1 95.12 98 LEU A O 1
ATOM 728 N N . PRO A 1 99 ? 2.764 -7.262 -10.906 1 93.69 99 PRO A N 1
ATOM 729 C CA . PRO A 1 99 ? 2.066 -5.977 -10.977 1 93.69 99 PRO A CA 1
ATOM 730 C C . PRO A 1 99 ? 2.99 -4.789 -10.719 1 93.69 99 PRO A C 1
ATOM 732 O O . PRO A 1 99 ? 4.043 -4.941 -10.094 1 93.69 99 PRO A O 1
ATOM 735 N N . SER A 1 100 ? 2.59 -3.66 -11.211 1 90.62 100 SER A N 1
ATOM 736 C CA . SER A 1 100 ? 3.305 -2.451 -10.812 1 90.62 100 SER A CA 1
ATOM 737 C C . SER A 1 100 ? 3.203 -2.211 -9.312 1 90.62 100 SER A C 1
ATOM 739 O O . SER A 1 100 ? 2.139 -2.4 -8.719 1 90.62 100 SER A O 1
ATOM 741 N N . PRO A 1 101 ? 4.305 -1.779 -8.703 1 93 101 PRO A N 1
ATOM 742 C CA . PRO A 1 101 ? 4.258 -1.541 -7.262 1 93 101 PRO A CA 1
ATOM 743 C C . PRO A 1 101 ? 3.332 -0.386 -6.883 1 93 101 PRO A C 1
ATOM 745 O O . PRO A 1 101 ? 3.213 0.585 -7.633 1 93 101 PRO A O 1
ATOM 748 N N . SER A 1 102 ? 2.707 -0.513 -5.789 1 93.56 102 SER A N 1
ATOM 749 C CA . SER A 1 102 ? 1.893 0.554 -5.219 1 93.56 102 SER A CA 1
ATOM 750 C C . SER A 1 102 ? 2.729 1.475 -4.336 1 93.56 102 SER A C 1
ATOM 752 O O . SER A 1 102 ? 3.594 1.011 -3.59 1 93.56 102 SER A O 1
ATOM 754 N N . VAL A 1 103 ? 2.451 2.732 -4.445 1 93.06 103 VAL A N 1
ATOM 755 C CA . VAL A 1 103 ? 3.188 3.715 -3.658 1 93.06 103 VAL A CA 1
ATOM 756 C C . VAL A 1 103 ? 2.213 4.559 -2.84 1 93.06 103 VAL A C 1
ATOM 758 O O . VAL A 1 103 ? 1.141 4.926 -3.328 1 93.06 103 VAL A O 1
ATOM 761 N N . TYR A 1 104 ? 2.643 4.754 -1.677 1 93.31 104 TYR A N 1
ATOM 762 C CA . TYR A 1 104 ? 2 5.711 -0.787 1 93.31 104 TYR A CA 1
ATOM 763 C C . TYR A 1 104 ? 2.975 6.805 -0.365 1 93.31 104 TYR A C 1
ATOM 765 O O . TYR A 1 104 ? 4.109 6.516 0.022 1 93.31 104 TYR A O 1
ATOM 773 N N . ALA A 1 105 ? 2.422 8.047 -0.404 1 94.5 105 ALA A N 1
ATOM 774 C CA . ALA A 1 105 ? 3.314 9.148 -0.054 1 94.5 105 ALA A CA 1
ATOM 775 C C . ALA A 1 105 ? 2.545 10.289 0.6 1 94.5 105 ALA A C 1
ATOM 777 O O . ALA A 1 105 ? 1.405 10.578 0.224 1 94.5 105 ALA A O 1
ATOM 778 N N . ILE A 1 106 ? 3.127 10.859 1.549 1 92.75 106 ILE A N 1
ATOM 779 C CA . ILE A 1 106 ? 2.699 12.117 2.154 1 92.75 106 ILE A CA 1
ATOM 780 C C . ILE A 1 106 ? 3.766 13.188 1.931 1 92.75 106 ILE A C 1
ATOM 782 O O . ILE A 1 106 ? 4.945 12.961 2.211 1 92.75 106 ILE A O 1
ATOM 786 N N . GLY A 1 107 ? 3.338 14.211 1.41 1 93.44 107 GLY A N 1
ATOM 787 C CA . GLY A 1 107 ? 4.293 15.266 1.137 1 93.44 107 GLY A CA 1
ATOM 788 C C . GLY A 1 107 ? 3.637 16.594 0.828 1 93.44 107 GLY A C 1
ATOM 789 O O . GLY A 1 107 ? 2.447 16.781 1.09 1 93.44 107 GLY A O 1
ATOM 790 N N . THR A 1 108 ? 4.512 17.547 0.392 1 93 108 THR A N 1
ATOM 791 C CA . THR A 1 108 ? 4.078 18.906 0.047 1 93 108 THR A CA 1
ATOM 792 C C . THR A 1 108 ? 4.25 19.156 -1.447 1 93 108 THR A C 1
ATOM 794 O O . THR A 1 108 ? 5.293 18.844 -2.021 1 93 108 THR A O 1
ATOM 797 N N . VAL A 1 109 ? 3.203 19.719 -1.954 1 94.81 109 VAL A N 1
ATOM 798 C CA . VAL A 1 109 ? 3.248 20.047 -3.379 1 94.81 109 VAL A CA 1
ATOM 799 C C . VAL A 1 109 ? 4.211 21.203 -3.619 1 94.81 109 VAL A C 1
ATOM 801 O O . VAL A 1 109 ? 4.059 22.281 -3.033 1 94.81 109 VAL A O 1
ATOM 804 N N . ALA A 1 110 ? 5.172 20.938 -4.465 1 96.12 110 ALA A N 1
ATOM 805 C CA . ALA A 1 110 ? 6.141 21.969 -4.809 1 96.12 110 ALA A CA 1
ATOM 806 C C . ALA A 1 110 ? 5.664 22.797 -6 1 96.12 110 ALA A C 1
ATOM 808 O O . ALA A 1 110 ? 5.68 24.031 -5.957 1 96.12 110 ALA A O 1
ATOM 809 N N . THR A 1 111 ? 5.285 22.125 -7.078 1 96.19 111 THR A N 1
ATOM 810 C CA . THR A 1 111 ? 4.797 22.766 -8.289 1 96.19 111 THR A CA 1
ATOM 811 C C . THR A 1 111 ? 3.885 21.828 -9.07 1 96.19 111 THR A C 1
ATOM 813 O O . THR A 1 111 ? 3.863 20.625 -8.812 1 96.19 111 THR A O 1
ATOM 816 N N . VAL A 1 112 ? 3.082 22.422 -9.875 1 95.31 112 VAL A N 1
ATOM 817 C CA . VAL A 1 112 ? 2.201 21.656 -10.758 1 95.31 112 VAL A CA 1
ATOM 818 C C . VAL A 1 112 ? 2.357 22.141 -12.195 1 95.31 112 VAL A C 1
ATOM 820 O O . VAL A 1 112 ? 2.252 23.344 -12.461 1 95.31 112 VAL A O 1
ATOM 823 N N . ILE A 1 113 ? 2.705 21.281 -13.055 1 94.88 113 ILE A N 1
ATOM 824 C CA . ILE A 1 113 ? 2.822 21.578 -14.484 1 94.88 113 ILE A CA 1
ATOM 825 C C . ILE A 1 113 ? 1.92 20.641 -15.281 1 94.88 113 ILE A C 1
ATOM 827 O O . ILE A 1 113 ? 2.166 19.422 -15.336 1 94.88 113 ILE A O 1
ATOM 831 N N . ASN A 1 114 ? 0.875 21.188 -15.891 1 91.44 114 ASN A N 1
ATOM 832 C CA . ASN A 1 114 ? -0.125 20.375 -16.578 1 91.44 114 ASN A CA 1
ATOM 833 C C . ASN A 1 114 ? -0.756 19.344 -15.641 1 91.44 114 ASN A C 1
ATOM 835 O O . ASN A 1 114 ? -1.381 19.719 -14.641 1 91.44 114 ASN A O 1
ATOM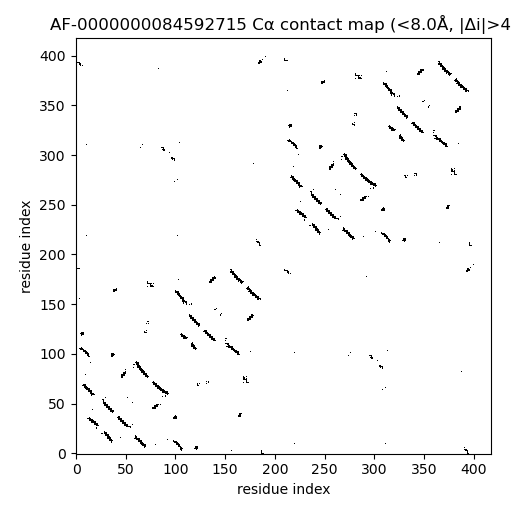 839 N N . ARG A 1 115 ? -0.497 18.094 -15.906 1 92.44 115 ARG A N 1
ATOM 840 C CA . ARG A 1 115 ? -1.122 17.062 -15.086 1 92.44 115 ARG A CA 1
ATOM 841 C C . ARG A 1 115 ? -0.095 16.375 -14.188 1 92.44 115 ARG A C 1
ATOM 843 O O . ARG A 1 115 ? -0.358 15.312 -13.633 1 92.44 115 ARG A O 1
ATOM 850 N N . ASP A 1 116 ? 1.06 17.078 -14.094 1 95.19 116 ASP A N 1
ATOM 851 C CA . ASP A 1 116 ? 2.121 16.547 -13.25 1 95.19 116 ASP A CA 1
ATOM 852 C C . ASP A 1 116 ? 2.271 17.359 -11.969 1 95.19 116 ASP A C 1
ATOM 854 O O . ASP A 1 116 ? 2.49 18.578 -12.023 1 95.19 116 ASP A O 1
ATOM 858 N N . ILE A 1 117 ? 2.146 16.688 -10.852 1 96.44 117 ILE A N 1
ATOM 859 C CA . ILE A 1 117 ? 2.344 17.281 -9.531 1 96.44 117 ILE A CA 1
ATOM 860 C C . ILE A 1 117 ? 3.744 16.938 -9.023 1 96.44 117 ILE A C 1
ATOM 862 O O . ILE A 1 117 ? 4.07 15.773 -8.812 1 96.44 117 ILE A O 1
ATOM 866 N N . TYR A 1 118 ? 4.52 17.953 -8.93 1 95.94 118 TYR A N 1
ATOM 867 C CA . TYR A 1 118 ? 5.816 17.781 -8.289 1 95.94 118 TYR A CA 1
ATOM 868 C C . TYR A 1 118 ? 5.699 17.922 -6.773 1 95.94 118 TYR A C 1
ATOM 870 O O . TYR A 1 118 ? 5.277 18.969 -6.27 1 95.94 118 TYR A O 1
ATOM 878 N N . MET A 1 119 ? 6.047 16.812 -6.129 1 95 119 MET A N 1
ATOM 879 C CA . MET A 1 119 ? 5.801 16.734 -4.691 1 95 119 MET A CA 1
ATOM 880 C C . MET A 1 119 ? 7.086 16.422 -3.938 1 95 119 MET A C 1
ATOM 882 O O . MET A 1 119 ? 7.855 15.547 -4.352 1 95 119 MET A O 1
ATOM 886 N N . ASP A 1 120 ? 7.328 17.172 -2.807 1 91.94 120 ASP A N 1
ATOM 887 C CA . ASP A 1 120 ? 8.43 16.859 -1.902 1 91.94 120 ASP A CA 1
ATOM 888 C C . ASP A 1 120 ? 8.023 15.766 -0.911 1 91.94 120 ASP A C 1
ATOM 890 O O . ASP A 1 120 ? 7 15.875 -0.237 1 91.94 120 ASP A O 1
ATOM 894 N N . VAL A 1 121 ? 8.805 14.727 -0.937 1 91.44 121 VAL A N 1
ATOM 895 C CA . VAL A 1 121 ? 8.586 13.633 0.004 1 91.44 121 VAL A CA 1
ATOM 896 C C . VAL A 1 121 ? 9.867 13.352 0.784 1 91.44 121 VAL A C 1
ATOM 898 O O . VAL A 1 121 ? 10.852 14.078 0.652 1 91.44 121 VAL A O 1
ATOM 901 N N . GLY A 1 122 ? 9.734 12.391 1.741 1 84.94 122 GLY A N 1
ATOM 902 C CA . GLY A 1 122 ? 10.906 12.023 2.521 1 84.94 122 GLY A CA 1
ATOM 903 C C . GLY A 1 122 ? 10.875 10.586 3.002 1 84.94 122 GLY A C 1
ATOM 904 O O . GLY A 1 122 ? 9.805 9.977 3.107 1 84.94 122 GLY A O 1
ATOM 905 N N . ALA A 1 123 ? 12.016 10.109 3.146 1 83.19 123 ALA A N 1
ATOM 906 C CA . ALA A 1 123 ? 12.188 8.773 3.723 1 83.19 123 ALA A CA 1
ATOM 907 C C . ALA A 1 123 ? 13.414 8.719 4.633 1 83.19 123 ALA A C 1
ATOM 909 O O . ALA A 1 123 ? 14.43 9.359 4.352 1 83.19 123 ALA A O 1
ATOM 910 N N . TYR A 1 124 ? 13.227 7.992 5.723 1 74.06 124 TYR A N 1
ATOM 911 C CA . TYR A 1 124 ? 14.359 7.824 6.629 1 74.06 124 TYR A CA 1
ATOM 912 C C . TYR A 1 124 ? 15.375 6.848 6.051 1 74.06 124 TYR A C 1
ATOM 914 O O . TYR A 1 124 ? 15.023 5.746 5.629 1 74.06 124 TYR A O 1
ATOM 922 N N . SER A 1 125 ? 16.547 7.371 5.98 1 69.44 125 SER A N 1
ATOM 923 C CA . SER A 1 125 ? 17.656 6.523 5.562 1 69.44 125 SER A CA 1
ATOM 924 C C . SER A 1 125 ? 18.391 5.934 6.766 1 69.44 125 SER A C 1
ATOM 926 O O . SER A 1 125 ? 18.953 6.672 7.578 1 69.44 125 SER A O 1
ATOM 928 N N . ARG A 1 126 ? 18.344 4.684 6.844 1 68 126 ARG A N 1
ATOM 929 C CA . ARG A 1 126 ? 19.031 4.027 7.945 1 68 126 ARG A CA 1
ATOM 930 C C . ARG A 1 126 ? 20.547 4.215 7.828 1 68 126 ARG A C 1
ATOM 932 O O . ARG A 1 126 ? 21.25 4.305 8.836 1 68 126 ARG A O 1
ATOM 939 N N . SER A 1 127 ? 21.047 4.262 6.602 1 65.62 127 SER A N 1
ATOM 940 C CA . SER A 1 127 ? 22.469 4.414 6.375 1 65.62 127 SER A CA 1
ATOM 941 C C . SER A 1 127 ? 22.969 5.789 6.824 1 65.62 127 SER A C 1
ATOM 943 O O . SER A 1 127 ? 24.016 5.902 7.453 1 65.62 127 SER A O 1
ATOM 945 N N . SER A 1 128 ? 22.141 6.793 6.59 1 68.88 128 SER A N 1
ATOM 946 C CA . SER A 1 128 ? 22.562 8.141 6.953 1 68.88 128 SER A CA 1
ATOM 947 C C . SER A 1 128 ? 21.938 8.578 8.273 1 68.88 128 SER A C 1
ATOM 949 O O . SER A 1 128 ? 22.25 9.641 8.805 1 68.88 128 SER A O 1
ATOM 951 N N . HIS A 1 129 ? 21.047 7.73 8.781 1 76.56 129 HIS A N 1
ATOM 952 C CA . HIS A 1 129 ? 20.328 8.016 10.016 1 76.56 129 HIS A CA 1
ATOM 953 C C . HIS A 1 129 ? 19.656 9.383 9.961 1 76.56 129 HIS A C 1
ATOM 955 O O . HIS A 1 129 ? 19.766 10.164 10.914 1 76.56 129 HIS A O 1
ATOM 961 N N . SER A 1 130 ? 19.188 9.656 8.797 1 76.19 130 SER A N 1
ATOM 962 C CA . SER A 1 130 ? 18.547 10.953 8.617 1 76.19 130 SER A CA 1
ATOM 963 C C . SER A 1 130 ? 17.391 10.859 7.629 1 76.19 130 SER A C 1
ATOM 965 O O . SER A 1 130 ? 17.297 9.906 6.859 1 76.19 130 SER A O 1
ATOM 967 N N . LEU A 1 131 ? 16.562 11.836 7.781 1 78.81 131 LEU A N 1
ATOM 968 C CA . LEU A 1 131 ? 15.508 11.992 6.793 1 78.81 131 LEU A CA 1
ATOM 969 C C . LEU A 1 131 ? 16.047 12.57 5.492 1 78.81 131 LEU A C 1
ATOM 971 O O . LEU A 1 131 ? 16.703 13.617 5.496 1 78.81 131 LEU A O 1
ATOM 975 N N . VAL A 1 132 ? 15.898 11.836 4.488 1 79.94 132 VAL A N 1
ATOM 976 C CA . VAL A 1 132 ? 16.281 12.297 3.16 1 79.94 132 VAL A CA 1
ATOM 977 C C . VAL A 1 132 ? 15.047 12.781 2.402 1 79.94 132 VAL A C 1
ATOM 979 O O . VAL A 1 132 ? 14.055 12.055 2.295 1 79.94 132 VAL A O 1
ATOM 982 N N . THR A 1 133 ? 15.148 14.008 1.922 1 84.06 133 THR A N 1
ATOM 983 C CA . THR A 1 133 ? 14.031 14.562 1.173 1 84.06 133 THR A CA 1
ATOM 984 C C . THR A 1 133 ? 14.352 14.625 -0.317 1 84.06 133 THR A C 1
ATOM 986 O O . THR A 1 133 ? 15.5 14.852 -0.7 1 84.06 133 THR A O 1
ATOM 989 N N . TYR A 1 134 ? 13.375 14.367 -1.142 1 86.5 134 TYR A N 1
ATOM 990 C CA . TYR A 1 134 ? 13.5 14.43 -2.594 1 86.5 134 TYR A CA 1
ATOM 991 C C . TYR A 1 134 ? 12.141 14.656 -3.248 1 86.5 134 TYR A C 1
ATOM 993 O O . TYR A 1 134 ? 11.117 14.711 -2.566 1 86.5 134 TYR A O 1
ATOM 1001 N N . GLN A 1 135 ? 12.25 14.898 -4.539 1 90 135 GLN A N 1
ATOM 1002 C CA . GLN A 1 135 ? 11.023 15.211 -5.254 1 90 135 GLN A CA 1
ATOM 1003 C C . GLN A 1 135 ? 10.578 14.039 -6.125 1 90 135 GLN A C 1
ATOM 1005 O O . GLN A 1 135 ? 11.406 13.367 -6.746 1 90 135 GLN A O 1
ATOM 1010 N N . ILE A 1 136 ? 9.289 13.852 -6.121 1 92.12 136 ILE A N 1
ATOM 1011 C CA . ILE A 1 136 ? 8.703 12.859 -7.016 1 92.12 136 ILE A CA 1
ATOM 1012 C C . ILE A 1 136 ? 7.688 13.531 -7.938 1 92.12 136 ILE A C 1
ATOM 1014 O O . ILE A 1 136 ? 7.25 14.656 -7.68 1 92.12 136 ILE A O 1
ATOM 1018 N N . ILE A 1 137 ? 7.387 12.828 -8.977 1 94 137 ILE A N 1
ATOM 1019 C CA . ILE A 1 137 ? 6.371 13.305 -9.906 1 94 137 ILE A CA 1
ATOM 1020 C C . ILE A 1 137 ? 5.117 12.438 -9.789 1 94 137 ILE A C 1
ATOM 1022 O O . ILE A 1 137 ? 5.191 11.211 -9.891 1 94 137 ILE A O 1
ATOM 1026 N N . VAL A 1 138 ? 4.027 13.023 -9.492 1 95.75 138 VAL A N 1
ATOM 1027 C CA . VAL A 1 138 ? 2.734 12.344 -9.492 1 95.75 138 VAL A CA 1
ATOM 1028 C C . VAL A 1 138 ? 1.923 12.773 -10.711 1 95.75 138 VAL A C 1
ATOM 1030 O O . VAL A 1 138 ? 1.535 13.938 -10.828 1 95.75 138 VAL A O 1
ATOM 1033 N N . THR A 1 139 ? 1.623 11.859 -11.562 1 94.12 139 THR A N 1
ATOM 1034 C CA . THR A 1 139 ? 0.906 12.164 -12.789 1 94.12 139 THR A CA 1
ATOM 1035 C C . THR A 1 139 ? -0.571 11.797 -12.664 1 94.12 139 THR A C 1
ATOM 1037 O O . THR A 1 139 ? -0.908 10.664 -12.32 1 94.12 139 THR A O 1
ATOM 1040 N N . VAL A 1 140 ? -1.404 12.727 -12.953 1 92.69 140 VAL A N 1
ATOM 1041 C CA . VAL A 1 140 ? -2.84 1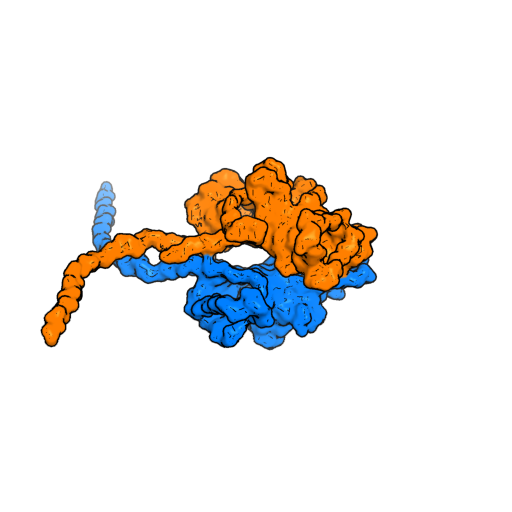2.469 -12.984 1 92.69 140 VAL A CA 1
ATOM 1042 C C . VAL A 1 140 ? -3.225 11.867 -14.336 1 92.69 140 VAL A C 1
ATOM 1044 O O . VAL A 1 140 ? -3.012 12.484 -15.383 1 92.69 140 VAL A O 1
ATOM 1047 N N . PRO A 1 141 ? -3.746 10.641 -14.242 1 87.44 141 PRO A N 1
ATOM 1048 C CA . PRO A 1 141 ? -4.113 10.023 -15.523 1 87.44 141 PRO A CA 1
ATOM 1049 C C . PRO A 1 141 ? -5.121 10.859 -16.312 1 87.44 141 PRO A C 1
ATOM 1051 O O . PRO A 1 141 ? -5.988 11.508 -15.719 1 87.44 141 PRO A O 1
ATOM 1054 N N . ASN A 1 142 ? -4.977 10.758 -17.656 1 82.94 142 ASN A N 1
ATOM 1055 C CA . ASN A 1 142 ? -5.883 11.461 -18.562 1 82.94 142 ASN A CA 1
ATOM 1056 C C . ASN A 1 142 ? -7.105 10.617 -18.906 1 82.94 142 ASN A C 1
ATOM 1058 O O . ASN A 1 142 ? -7.168 10.016 -19.969 1 82.94 142 ASN A O 1
ATOM 1062 N N . ASN A 1 143 ? -7.984 10.469 -18.016 1 78.06 143 ASN A N 1
ATOM 1063 C CA . ASN A 1 143 ? -9.234 9.758 -18.219 1 78.06 143 ASN A CA 1
ATOM 1064 C C . ASN A 1 143 ? -10.438 10.609 -17.828 1 78.06 143 ASN A C 1
ATOM 1066 O O . ASN A 1 143 ? -10.297 11.602 -17.109 1 78.06 143 ASN A O 1
ATOM 1070 N N . PRO A 1 144 ? -11.562 10.266 -18.375 1 72.81 144 PRO A N 1
ATOM 1071 C CA . PRO A 1 144 ? -12.758 11.086 -18.141 1 72.81 144 PRO A CA 1
ATOM 1072 C C . PRO A 1 144 ? -13.078 11.266 -16.656 1 72.81 144 PRO A C 1
ATOM 1074 O O . PRO A 1 144 ? -13.562 12.32 -16.25 1 72.81 144 PRO A O 1
ATOM 1077 N N . ARG A 1 145 ? -12.766 10.266 -15.984 1 66.94 145 ARG A N 1
ATOM 1078 C CA . ARG A 1 145 ? -13.062 10.32 -14.555 1 66.94 145 ARG A CA 1
ATOM 1079 C C . ARG A 1 145 ? -12.289 11.445 -13.875 1 66.94 145 ARG A C 1
ATOM 1081 O O . ARG A 1 145 ? -12.758 12.031 -12.898 1 66.94 145 ARG A O 1
ATOM 1088 N N . ARG A 1 146 ? -11.141 11.711 -14.414 1 75.44 146 ARG A N 1
ATOM 1089 C CA . ARG A 1 146 ? -10.273 12.68 -13.758 1 75.44 146 ARG A CA 1
ATOM 1090 C C . ARG A 1 146 ? -10.102 13.93 -14.609 1 75.44 146 ARG A C 1
ATOM 1092 O O . ARG A 1 146 ? -9.211 14.75 -14.352 1 75.44 146 ARG A O 1
ATOM 1099 N N . ALA A 1 147 ? -10.867 14.055 -15.617 1 74.56 147 ALA A N 1
ATOM 1100 C CA . ALA A 1 147 ? -10.742 15.172 -16.547 1 74.56 147 ALA A CA 1
ATOM 1101 C C . ALA A 1 147 ? -10.945 16.516 -15.844 1 74.56 147 ALA A C 1
ATOM 1103 O O . ALA A 1 147 ? -10.258 17.484 -16.141 1 74.56 147 ALA A O 1
ATOM 1104 N N . ASN A 1 148 ? -11.781 16.484 -14.766 1 77.88 148 ASN A N 1
ATOM 1105 C CA . ASN A 1 148 ? -12.125 17.734 -14.102 1 77.88 148 ASN A CA 1
ATOM 1106 C C . ASN A 1 148 ? -11.523 17.812 -12.703 1 77.88 148 ASN A C 1
ATOM 1108 O O . ASN A 1 148 ? -11.961 18.625 -11.883 1 77.88 148 ASN A O 1
ATOM 1112 N N . MET A 1 149 ? -10.617 17.062 -12.539 1 81.81 149 MET A N 1
ATOM 1113 C CA . MET A 1 149 ? -10.016 17.062 -11.211 1 81.81 149 MET A CA 1
ATOM 1114 C C . MET A 1 149 ? -9.25 18.344 -10.961 1 81.81 149 MET A C 1
ATOM 1116 O O . MET A 1 149 ? -8.43 18.75 -11.789 1 81.81 149 MET A O 1
ATOM 1120 N N . LYS A 1 150 ? -9.578 18.984 -9.906 1 84.31 150 LYS A N 1
ATOM 1121 C CA . LYS A 1 150 ? -8.789 20.141 -9.5 1 84.31 150 LYS A CA 1
ATOM 1122 C C . LYS A 1 150 ? -7.453 19.719 -8.891 1 84.31 150 LYS A C 1
ATOM 1124 O O . LYS A 1 150 ? -7.418 18.922 -7.949 1 84.31 150 LYS A O 1
ATOM 1129 N N . LEU A 1 151 ? -6.43 20.219 -9.422 1 91.12 151 LEU A N 1
ATOM 1130 C CA . LEU A 1 151 ? -5.094 19.875 -8.945 1 91.12 151 LEU A CA 1
ATOM 1131 C C . LEU A 1 151 ? -4.723 20.719 -7.723 1 91.12 151 LEU A C 1
ATOM 1133 O O . LEU A 1 151 ? -5.18 21.844 -7.578 1 91.12 151 LEU A O 1
ATOM 1137 N N . PRO A 1 152 ? -3.971 20.141 -6.895 1 90.94 152 PRO A N 1
ATOM 1138 C CA . PRO A 1 152 ? -3.58 20.891 -5.695 1 90.94 152 PRO A CA 1
ATOM 1139 C C . PRO A 1 152 ? -2.682 22.078 -6.012 1 90.94 152 PRO A C 1
ATOM 1141 O O . PRO A 1 152 ? -2.004 22.094 -7.043 1 90.94 152 PRO A O 1
ATOM 1144 N N . GLN A 1 153 ? -2.678 23.031 -5.133 1 91.94 153 GLN A N 1
ATOM 1145 C CA . GLN A 1 153 ? -1.821 24.203 -5.266 1 91.94 153 GLN A CA 1
ATOM 1146 C C . GLN A 1 153 ? -0.464 23.984 -4.609 1 91.94 153 GLN A C 1
ATOM 1148 O O . GLN A 1 153 ? -0.35 23.188 -3.666 1 91.94 153 GLN A O 1
ATOM 1153 N N . PRO A 1 154 ? 0.488 24.719 -5.148 1 92.75 154 PRO A N 1
ATOM 1154 C CA . PRO A 1 154 ? 1.771 24.656 -4.445 1 92.75 154 PRO A CA 1
ATOM 1155 C C . PRO A 1 154 ? 1.646 25 -2.963 1 92.75 154 PRO A C 1
ATOM 1157 O O . PRO A 1 154 ? 0.903 25.906 -2.598 1 92.75 154 PRO A O 1
ATOM 1160 N N . GLY A 1 155 ? 2.33 24.125 -2.145 1 90.5 155 GLY A N 1
ATOM 1161 C CA . GLY A 1 155 ? 2.271 24.344 -0.708 1 90.5 155 GLY A CA 1
ATOM 1162 C C . GLY A 1 155 ? 1.259 23.453 -0.011 1 90.5 155 GLY A C 1
ATOM 1163 O O . GLY A 1 155 ? 1.272 23.328 1.216 1 90.5 155 GLY A O 1
ATOM 1164 N N . SER A 1 156 ? 0.369 22.828 -0.774 1 89.88 156 SER A N 1
ATOM 1165 C CA . SER A 1 156 ? -0.621 21.922 -0.2 1 89.88 156 SER A CA 1
ATOM 1166 C C . SER A 1 156 ? 0.036 20.656 0.352 1 89.88 156 SER A C 1
ATOM 1168 O O . SER A 1 156 ? 0.95 20.109 -0.265 1 89.88 156 SER A O 1
ATOM 1170 N N . ASN A 1 157 ? -0.397 20.281 1.535 1 90.19 157 ASN A N 1
ATOM 1171 C CA . ASN A 1 157 ? -0.055 18.969 2.045 1 90.19 157 ASN A CA 1
ATOM 1172 C C . ASN A 1 157 ? -1.042 17.906 1.562 1 90.19 157 ASN A C 1
ATOM 1174 O O . ASN A 1 157 ? -2.256 18.062 1.702 1 90.19 157 ASN A O 1
ATOM 1178 N N . VAL A 1 158 ? -0.444 16.875 0.982 1 91.88 158 VAL A N 1
ATOM 1179 C CA . VAL A 1 158 ? -1.339 15.875 0.411 1 91.88 158 VAL A CA 1
ATOM 1180 C C . VAL A 1 158 ? -0.817 14.469 0.728 1 91.88 158 VAL A C 1
ATOM 1182 O O . VAL A 1 158 ? 0.363 14.297 1.04 1 91.88 158 VAL A O 1
ATOM 1185 N N . SER A 1 159 ? -1.682 13.586 0.764 1 91.56 159 SER A N 1
ATOM 1186 C CA . SER A 1 159 ? -1.377 12.164 0.685 1 91.56 159 SER A CA 1
ATOM 1187 C C . SER A 1 159 ? -1.769 11.586 -0.672 1 91.56 159 SER A C 1
ATOM 1189 O O . SER A 1 159 ? -2.85 11.883 -1.188 1 91.56 159 SER A O 1
ATOM 1191 N N . VAL A 1 160 ? -0.85 10.836 -1.216 1 93.44 160 VAL A N 1
ATOM 1192 C CA . VAL A 1 160 ? -1.084 10.289 -2.549 1 93.44 160 VAL A CA 1
ATOM 1193 C C . VAL A 1 160 ? -0.896 8.773 -2.527 1 93.44 160 VAL A C 1
ATOM 1195 O O . VAL A 1 160 ? -0.002 8.266 -1.85 1 93.44 160 VAL A O 1
ATOM 1198 N N . ARG A 1 161 ? -1.75 8.102 -3.17 1 91.88 161 ARG A N 1
ATOM 1199 C CA . ARG A 1 161 ? -1.602 6.688 -3.498 1 91.88 161 ARG A CA 1
ATOM 1200 C C . ARG A 1 161 ? -1.615 6.473 -5.008 1 91.88 161 ARG A C 1
ATOM 1202 O O . ARG A 1 161 ? -2.41 7.086 -5.723 1 91.88 161 ARG A O 1
ATOM 1209 N N . GLY A 1 162 ? -0.717 5.633 -5.445 1 92.75 162 GLY A N 1
ATOM 1210 C CA . GLY A 1 162 ? -0.638 5.332 -6.867 1 92.75 162 GLY A CA 1
ATOM 1211 C C . GLY A 1 162 ? 0.285 4.168 -7.18 1 92.75 162 GLY A C 1
ATOM 1212 O O . GLY A 1 162 ? 0.632 3.387 -6.289 1 92.75 162 GLY A O 1
ATOM 1213 N N . ILE A 1 163 ? 0.51 4.02 -8.43 1 92.25 163 ILE A N 1
ATOM 1214 C CA . ILE A 1 163 ? 1.416 2.969 -8.875 1 92.25 163 ILE A CA 1
ATOM 1215 C C . ILE A 1 163 ? 2.715 3.588 -9.383 1 92.25 163 ILE A C 1
ATOM 1217 O O . ILE A 1 163 ? 2.697 4.641 -10.031 1 92.25 163 ILE A O 1
ATOM 1221 N N . LEU A 1 164 ? 3.748 3.008 -9.023 1 90.38 164 LEU A N 1
ATOM 1222 C CA . LEU A 1 164 ? 5.043 3.436 -9.547 1 90.38 164 LEU A CA 1
ATOM 1223 C C . LEU A 1 164 ? 5.148 3.158 -11.039 1 90.38 164 LEU A C 1
ATOM 1225 O O . LEU A 1 164 ? 5.199 1.998 -11.461 1 90.38 164 LEU A O 1
ATOM 1229 N N . SER A 1 165 ? 5.18 4.18 -11.875 1 86.88 165 SER A N 1
ATOM 1230 C CA . SER A 1 165 ? 5.129 4.016 -13.32 1 86.88 165 SER A CA 1
ATOM 1231 C C . SER A 1 165 ? 6.52 4.133 -13.938 1 86.88 165 SER A C 1
ATOM 1233 O O . SER A 1 165 ? 6.762 3.621 -15.031 1 86.88 165 SER A O 1
ATOM 1235 N N . TYR A 1 166 ? 7.332 4.871 -13.289 1 81.94 166 TYR A N 1
ATOM 1236 C CA . TYR A 1 166 ? 8.664 5.082 -13.852 1 81.94 166 TYR A CA 1
ATOM 1237 C C . TYR A 1 166 ? 9.672 5.414 -12.758 1 81.94 166 TYR A C 1
ATOM 1239 O O . TYR A 1 166 ? 9.344 6.117 -11.797 1 81.94 166 TYR A O 1
ATOM 1247 N N . ILE A 1 167 ? 10.828 4.777 -12.898 1 75.5 167 ILE A N 1
ATOM 1248 C CA . ILE A 1 167 ? 11.953 5.168 -12.055 1 75.5 167 ILE A CA 1
ATOM 1249 C C . ILE A 1 167 ? 13.211 5.316 -12.914 1 75.5 167 ILE A C 1
ATOM 1251 O O . ILE A 1 167 ? 13.492 4.473 -13.766 1 75.5 167 ILE A O 1
ATOM 1255 N N . ALA A 1 168 ? 13.617 6.469 -12.961 1 72.69 168 ALA A N 1
ATOM 1256 C CA . ALA A 1 168 ? 14.914 6.652 -13.602 1 72.69 168 ALA A CA 1
ATOM 1257 C C . ALA A 1 168 ? 15.992 6.988 -12.562 1 72.69 168 ALA A C 1
ATOM 1259 O O . ALA A 1 168 ? 16.094 8.133 -12.125 1 72.69 168 ALA A O 1
ATOM 1260 N N . VAL A 1 169 ? 16.656 6.023 -12.219 1 58.34 169 VAL A N 1
ATOM 1261 C CA . VAL A 1 169 ? 17.625 6.059 -11.133 1 58.34 169 VAL A CA 1
ATOM 1262 C C . VAL A 1 169 ? 18.688 7.105 -11.43 1 58.34 169 VAL A C 1
ATOM 1264 O O . VAL A 1 169 ? 19.062 7.891 -10.555 1 58.34 169 VAL A O 1
ATOM 1267 N N . HIS A 1 170 ? 19.062 7.203 -12.578 1 59.53 170 HIS A N 1
ATOM 1268 C CA 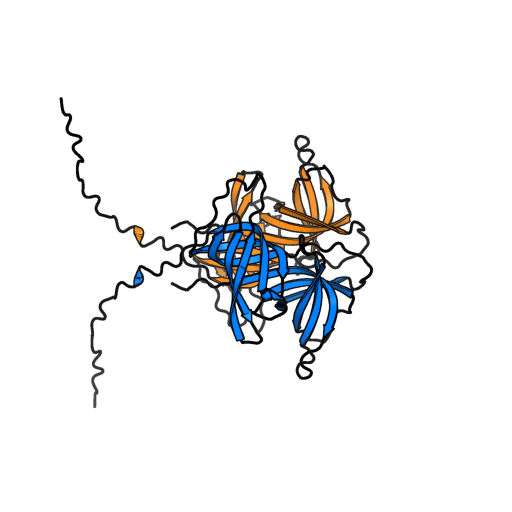. HIS A 1 170 ? 20.156 8.094 -12.938 1 59.53 170 HIS A CA 1
ATOM 1269 C C . HIS A 1 170 ? 19.688 9.547 -13.016 1 59.53 170 HIS A C 1
ATOM 1271 O O . HIS A 1 170 ? 20.484 10.477 -12.898 1 59.53 170 HIS A O 1
ATOM 1277 N N . GLU A 1 171 ? 18.453 9.703 -13.141 1 63.72 171 GLU A N 1
ATOM 1278 C CA . GLU A 1 171 ? 17.906 11.055 -13.266 1 63.72 171 GLU A CA 1
ATOM 1279 C C . GLU A 1 171 ? 17.172 11.469 -12 1 63.72 171 GLU A C 1
ATOM 1281 O O . GLU A 1 171 ? 16.641 12.586 -11.914 1 63.72 171 GLU A O 1
ATOM 1286 N N . ASP A 1 172 ? 17.219 10.633 -11.016 1 66.19 172 ASP A N 1
ATOM 1287 C CA . ASP A 1 172 ? 16.578 10.883 -9.734 1 66.19 172 ASP A CA 1
ATOM 1288 C C . ASP A 1 172 ? 15.094 11.172 -9.906 1 66.19 172 ASP A C 1
ATOM 1290 O O . ASP A 1 172 ? 14.57 12.125 -9.336 1 66.19 172 ASP A O 1
ATOM 1294 N N . ILE A 1 173 ? 14.609 10.523 -10.914 1 76.31 173 ILE A N 1
ATOM 1295 C CA . ILE A 1 173 ? 13.203 10.766 -11.203 1 76.31 173 ILE A CA 1
ATOM 1296 C C . ILE A 1 173 ? 12.375 9.547 -10.781 1 76.31 173 ILE A C 1
ATOM 1298 O O . ILE A 1 173 ? 12.727 8.414 -11.109 1 76.31 173 ILE A O 1
ATOM 1302 N N . MET A 1 174 ? 11.422 9.766 -10.016 1 87.12 174 MET A N 1
ATOM 1303 C CA . MET A 1 174 ? 10.398 8.797 -9.656 1 87.12 174 MET A CA 1
ATOM 1304 C C . MET A 1 174 ? 9.008 9.32 -10.008 1 87.12 174 MET A C 1
ATOM 1306 O O . MET A 1 174 ? 8.625 10.414 -9.594 1 87.12 174 MET A O 1
ATOM 1310 N N . ALA A 1 175 ? 8.352 8.547 -10.859 1 90.69 175 ALA A N 1
ATOM 1311 C CA . ALA A 1 175 ? 7.023 8.961 -11.289 1 90.69 175 ALA A CA 1
ATOM 1312 C C . ALA A 1 175 ? 5.961 7.973 -10.82 1 90.69 175 ALA A C 1
ATOM 1314 O O . ALA A 1 175 ? 6.141 6.758 -10.945 1 90.69 175 ALA A O 1
ATOM 1315 N N . ILE A 1 176 ? 4.906 8.508 -10.289 1 92.75 176 ILE A N 1
ATOM 1316 C CA . ILE A 1 176 ? 3.766 7.746 -9.789 1 92.75 176 ILE A CA 1
ATOM 1317 C C . ILE A 1 176 ? 2.518 8.109 -10.586 1 92.75 176 ILE A C 1
ATOM 1319 O O . ILE A 1 176 ? 2.258 9.289 -10.844 1 92.75 176 ILE A O 1
ATOM 1323 N N . GLU A 1 177 ? 1.821 7.16 -11.07 1 92.75 177 GLU A N 1
ATOM 1324 C CA . GLU A 1 177 ? 0.489 7.414 -11.609 1 92.75 177 GLU A CA 1
ATOM 1325 C C . GLU A 1 177 ? -0.56 7.445 -10.5 1 92.75 177 GLU A C 1
ATOM 1327 O O . GLU A 1 177 ? -0.74 6.465 -9.781 1 92.75 177 GLU A O 1
ATOM 1332 N N . LEU A 1 178 ? -1.293 8.492 -10.461 1 92.81 178 LEU A N 1
ATOM 1333 C CA . LEU A 1 178 ? -2.162 8.789 -9.328 1 92.81 178 LEU A CA 1
ATOM 1334 C C . LEU A 1 178 ? -3.398 7.898 -9.344 1 92.81 178 LEU A C 1
ATOM 1336 O O . LEU A 1 178 ? -4.055 7.754 -10.375 1 92.81 178 LEU A O 1
ATOM 1340 N N . GLU A 1 179 ? -3.684 7.32 -8.188 1 87.38 179 GLU A N 1
ATOM 1341 C CA . GLU A 1 179 ? -4.941 6.613 -7.961 1 87.38 179 GLU A CA 1
ATOM 1342 C C . GLU A 1 179 ? -5.867 7.414 -7.051 1 87.38 179 GLU A C 1
ATOM 1344 O O . GLU A 1 179 ? -7.074 7.477 -7.285 1 87.38 179 GLU A O 1
ATOM 1349 N N . ASN A 1 180 ? -5.242 7.961 -6.023 1 85.94 180 ASN A N 1
ATOM 1350 C CA . ASN A 1 180 ? -6.008 8.734 -5.051 1 85.94 180 ASN A CA 1
ATOM 1351 C C . ASN A 1 180 ? -5.164 9.852 -4.434 1 85.94 180 ASN A C 1
ATOM 1353 O O . ASN A 1 180 ? -3.971 9.664 -4.188 1 85.94 180 ASN A O 1
ATOM 1357 N N . LEU A 1 181 ? -5.84 10.938 -4.195 1 88.81 181 LEU A N 1
ATOM 1358 C CA . LEU A 1 181 ? -5.207 12.078 -3.541 1 88.81 181 LEU A CA 1
ATOM 1359 C C . LEU A 1 181 ? -6.094 12.633 -2.432 1 88.81 181 LEU A C 1
ATOM 1361 O O . LEU A 1 181 ? -7.289 12.852 -2.641 1 88.81 181 LEU A O 1
ATOM 1365 N N . THR A 1 182 ? -5.5 12.766 -1.279 1 86.19 182 THR A N 1
ATOM 1366 C CA . THR A 1 182 ? -6.207 13.336 -0.136 1 86.19 182 THR A CA 1
ATOM 1367 C C . THR A 1 182 ? -5.48 14.578 0.383 1 86.19 182 THR A C 1
ATOM 1369 O O . THR A 1 182 ? -4.27 14.547 0.595 1 86.19 182 THR A O 1
ATOM 1372 N N . TYR A 1 183 ? -6.27 15.641 0.536 1 86.88 183 TYR A N 1
ATOM 1373 C CA . TYR A 1 183 ? -5.711 16.859 1.117 1 86.88 183 TYR A CA 1
ATOM 1374 C C . TYR A 1 183 ? -5.547 16.719 2.625 1 86.88 183 TYR A C 1
ATOM 1376 O O . TYR A 1 183 ? -6.43 16.188 3.303 1 86.88 183 TYR A O 1
ATOM 1384 N N . LEU A 1 184 ? -4.41 17.172 3.051 1 87.19 184 LEU A N 1
ATOM 1385 C CA . LEU A 1 184 ? -4.152 17.188 4.484 1 87.19 184 LEU A CA 1
ATOM 1386 C C . LEU A 1 184 ? -4.23 18.594 5.047 1 87.19 184 LEU A C 1
ATOM 1388 O O . LEU A 1 184 ? -4.059 19.562 4.309 1 87.19 184 LEU A O 1
ATOM 1392 N N . PRO A 1 185 ? -4.598 18.672 6.34 1 76.94 185 PRO A N 1
ATOM 1393 C CA . PRO A 1 185 ? -4.641 20.016 6.941 1 76.94 185 PRO A CA 1
ATOM 1394 C C . PRO A 1 185 ? -3.309 20.75 6.824 1 76.94 185 PRO A C 1
ATOM 1396 O O . PRO A 1 185 ? -2.254 20.109 6.727 1 76.94 185 PRO A O 1
ATOM 1399 N N . ARG A 1 186 ? -3.523 22.188 6.719 1 66.44 186 ARG A N 1
ATOM 1400 C CA . ARG A 1 186 ? -2.322 23 6.645 1 66.44 186 ARG A CA 1
ATOM 1401 C C . ARG A 1 186 ? -1.621 23.078 7.996 1 66.44 186 ARG A C 1
ATOM 1403 O O . ARG A 1 186 ? -2.266 22.969 9.039 1 66.44 186 ARG A O 1
ATOM 1410 N N . THR A 1 187 ? -0.339 23.047 7.949 1 57.22 187 THR A N 1
ATOM 1411 C CA . THR A 1 187 ? 0.434 23.344 9.148 1 57.22 187 THR A CA 1
ATOM 1412 C C . THR A 1 187 ? 0.281 24.812 9.539 1 57.22 187 THR A C 1
ATOM 1414 O O . THR A 1 187 ? 0.389 25.703 8.688 1 57.22 187 THR A O 1
ATOM 1417 N N . ASP A 1 188 ? -0.733 25.344 10.148 1 45.56 188 ASP A N 1
ATOM 1418 C CA . ASP A 1 188 ? -0.792 26.766 10.477 1 45.56 188 ASP A CA 1
ATOM 1419 C C . ASP A 1 188 ? 0.48 27.219 11.188 1 45.56 188 ASP A C 1
ATOM 1421 O O . ASP A 1 188 ? 0.74 26.812 12.32 1 45.56 188 ASP A O 1
ATOM 1425 N N . PHE A 1 189 ? 1.472 27.516 10.539 1 36.06 189 PHE A N 1
ATOM 1426 C CA . PHE A 1 189 ? 2.561 28.266 11.164 1 36.06 189 PHE A CA 1
ATOM 1427 C C . PHE A 1 189 ? 2.07 29.609 11.688 1 36.06 189 PHE A C 1
ATOM 1429 O O . PHE A 1 189 ? 2.799 30.312 12.391 1 36.06 189 PHE A O 1
ATOM 1436 N N . SER A 1 190 ? 0.952 30.266 11.211 1 33 190 SER A N 1
ATOM 1437 C CA . SER A 1 190 ? 0.849 31.688 11.555 1 33 190 SER A CA 1
ATOM 1438 C C . SER A 1 190 ? 0.57 31.875 13.047 1 33 190 SER A C 1
ATOM 1440 O O . SER A 1 190 ? 0.932 32.906 13.625 1 33 190 SER A O 1
ATOM 1442 N N . SER A 1 191 ? -0.459 31.203 13.641 1 34.38 191 SER A N 1
ATOM 1443 C CA . SER A 1 191 ? -0.961 32 14.742 1 34.38 191 SER A CA 1
ATOM 1444 C C . SER A 1 191 ? 0.051 32.094 15.875 1 34.38 191 SER A C 1
ATOM 1446 O O . SER A 1 191 ? -0.164 32.812 16.859 1 34.38 191 SER A O 1
ATOM 1448 N N . ARG A 1 192 ? 0.717 31.047 16.328 1 37.22 192 ARG A N 1
ATOM 1449 C CA . ARG A 1 192 ? 1.238 31.344 17.656 1 37.22 192 ARG A CA 1
ATOM 1450 C C . ARG A 1 192 ? 2.354 32.375 17.594 1 37.22 192 ARG A C 1
ATOM 1452 O O . ARG A 1 192 ? 3.137 32.5 18.531 1 37.22 192 ARG A O 1
ATOM 1459 N N . ASP A 1 193 ? 2.645 32.969 16.438 1 32.25 193 ASP A N 1
ATOM 1460 C CA . ASP A 1 193 ? 3.6 34 16.844 1 32.25 193 ASP A CA 1
ATOM 1461 C C . ASP A 1 193 ? 2.949 35.031 17.781 1 32.25 193 ASP A C 1
ATOM 1463 O O . ASP A 1 193 ? 3.338 36.188 17.797 1 32.25 193 ASP A O 1
ATOM 1467 N N . LYS A 1 194 ? 1.655 34.875 18.141 1 32.78 194 LYS A N 1
ATOM 1468 C CA . LYS A 1 194 ? 1.445 35.938 19.125 1 32.78 194 LYS A CA 1
ATOM 1469 C C . LYS A 1 194 ? 2.279 35.688 20.375 1 32.78 194 LYS A C 1
ATOM 1471 O O . LYS A 1 194 ? 2.225 34.594 20.953 1 32.78 194 LYS A O 1
ATOM 1476 N N . SER A 1 195 ? 3.398 36.312 20.547 1 28.98 195 SER A N 1
ATOM 1477 C CA . SER A 1 195 ? 4.309 36.594 21.656 1 28.98 195 SER A CA 1
ATOM 1478 C C . SER A 1 195 ? 3.557 36.688 22.984 1 28.98 195 SER A C 1
ATOM 1480 O O . SER A 1 195 ? 2.654 37.5 23.141 1 28.98 195 SER A O 1
ATOM 1482 N N . SER A 1 196 ? 3.064 35.625 23.547 1 27.92 196 SER A N 1
ATOM 1483 C CA . SER A 1 196 ? 2.732 35.938 24.938 1 27.92 196 SER A CA 1
ATOM 1484 C C . SER A 1 196 ? 3.781 36.844 25.562 1 27.92 196 SER A C 1
ATOM 1486 O O . SER A 1 196 ? 4.98 36.688 25.328 1 27.92 196 SER A O 1
ATOM 1488 N N . PRO A 1 197 ? 3.418 38.125 25.906 1 28.22 197 PRO A N 1
ATOM 1489 C CA . PRO A 1 197 ? 4.355 38.969 26.656 1 28.22 197 PRO A CA 1
ATOM 1490 C C . PRO A 1 197 ? 5.016 38.25 27.812 1 28.22 197 PRO A C 1
ATOM 1492 O O . PRO A 1 197 ? 4.34 37.5 28.547 1 28.22 197 PRO A O 1
ATOM 1495 N N . GLY A 1 198 ? 6.102 37.531 27.625 1 27.48 198 GLY A N 1
ATOM 1496 C CA . GLY A 1 198 ? 7.004 37.188 28.703 1 27.48 198 GLY A CA 1
ATOM 1497 C C . GLY A 1 198 ? 7.043 38.219 29.812 1 27.48 198 GLY A C 1
ATOM 1498 O O . GLY A 1 198 ? 7.488 39.375 29.578 1 27.48 198 GLY A O 1
ATOM 1499 N N . GLY A 1 199 ? 5.852 38.469 30.5 1 24.41 199 GLY A N 1
ATOM 1500 C CA . GLY A 1 199 ? 6.164 39.156 31.75 1 24.41 199 GLY A CA 1
ATOM 1501 C C . GLY A 1 199 ? 7.328 38.531 32.5 1 24.41 199 GLY A C 1
ATOM 1502 O O . GLY A 1 199 ? 7.609 37.344 32.344 1 24.41 199 GLY A O 1
ATOM 1503 N N . LYS A 1 200 ? 8.453 39.281 32.719 1 28.14 200 LYS A N 1
ATOM 1504 C CA . LYS A 1 200 ? 9.742 39.188 33.406 1 28.14 200 LYS A CA 1
ATOM 1505 C C . LYS A 1 200 ? 9.578 38.656 34.812 1 28.14 200 LYS A C 1
ATOM 1507 O O . LYS A 1 200 ? 10.469 38.844 35.656 1 28.14 200 LYS A O 1
ATOM 1512 N N . THR A 1 201 ? 8.523 37.969 35.25 1 25.3 201 THR A N 1
ATOM 1513 C CA . THR A 1 201 ? 8.641 37.969 36.719 1 25.3 201 THR A CA 1
ATOM 1514 C C . THR A 1 201 ? 9.836 37.125 37.156 1 25.3 201 THR A C 1
ATOM 1516 O O . THR A 1 201 ? 10 35.969 36.688 1 25.3 201 THR A O 1
ATOM 1519 N N . LYS A 1 202 ? 11 37.781 37.562 1 25.38 202 LYS A N 1
ATOM 1520 C CA . LYS A 1 202 ? 12.242 37.469 38.281 1 25.38 202 LYS A CA 1
ATOM 1521 C C . LYS A 1 202 ? 12 36.469 39.406 1 25.38 202 LYS A C 1
ATOM 1523 O O . LYS A 1 202 ? 11.25 36.75 40.344 1 25.38 202 LYS A O 1
ATOM 1528 N N . ARG A 1 203 ? 11.594 35.281 39.188 1 25.17 203 ARG A N 1
ATOM 1529 C CA . ARG A 1 203 ? 11.484 34.5 40.406 1 25.17 203 ARG A CA 1
ATOM 1530 C C . ARG A 1 203 ? 12.773 34.531 41.219 1 25.17 203 ARG A C 1
ATOM 1532 O O . ARG A 1 203 ? 13.844 34.188 40.719 1 25.17 203 ARG A O 1
ATOM 1539 N N . GLN A 1 204 ? 12.922 35.594 41.938 1 22.27 204 GLN A N 1
ATOM 1540 C CA . GLN A 1 204 ? 13.898 35.906 43 1 22.27 204 GLN A CA 1
ATOM 1541 C C . GLN A 1 204 ? 14.086 34.719 43.938 1 22.27 204 GLN A C 1
ATOM 1543 O O . GLN A 1 204 ? 13.141 34.281 44.594 1 22.27 204 GLN A O 1
ATOM 1548 N N . LEU A 1 205 ? 14.539 33.594 43.438 1 24.39 205 LEU A N 1
ATOM 1549 C CA . LEU A 1 205 ? 15.055 32.688 44.438 1 24.39 205 LEU A CA 1
ATOM 1550 C C . LEU A 1 205 ? 15.906 33.438 45.469 1 24.39 205 LEU A C 1
ATOM 1552 O O . LEU A 1 205 ? 16.906 34.062 45.094 1 24.39 205 LEU A O 1
ATOM 1556 N N . ILE A 1 206 ? 15.312 33.969 46.5 1 24.27 206 ILE A N 1
ATOM 1557 C CA . ILE A 1 206 ? 15.789 34.406 47.781 1 24.27 206 ILE A CA 1
ATOM 1558 C C . ILE A 1 206 ? 16.734 33.375 48.406 1 24.27 206 ILE A C 1
ATOM 1560 O O . ILE A 1 206 ? 16.375 32.219 48.531 1 24.27 206 ILE A O 1
ATOM 1564 N N . ALA A 1 207 ? 18.109 33.656 48.344 1 25.78 207 ALA A N 1
ATOM 1565 C CA . ALA A 1 207 ? 19.312 33.156 49 1 25.78 207 ALA A CA 1
ATOM 1566 C C . ALA A 1 207 ? 19.078 32.938 50.469 1 25.78 207 ALA A C 1
ATOM 1568 O O . ALA A 1 207 ? 18.938 33.875 51.25 1 25.78 207 ALA A O 1
ATOM 1569 N N . GLU A 1 208 ? 17.984 32.344 50.969 1 24.48 208 GLU A N 1
ATOM 1570 C CA . GLU A 1 208 ? 18.172 32.281 52.406 1 24.48 208 GLU A CA 1
ATOM 1571 C C . GLU A 1 208 ? 19.5 31.625 52.75 1 24.48 208 GLU A C 1
ATOM 1573 O O . GLU A 1 208 ? 19.906 30.656 52.125 1 24.48 208 GLU A O 1
ATOM 1578 N N . LYS A 1 209 ? 20.219 32.344 53.75 1 23.92 209 LYS A N 1
ATOM 1579 C CA . LYS A 1 209 ? 21.328 31.969 54.625 1 23.92 209 LYS A CA 1
ATOM 1580 C C . LYS A 1 209 ? 21.062 30.609 55.281 1 23.92 209 LYS A C 1
ATOM 1582 O O . LYS A 1 209 ? 19.938 30.312 55.688 1 23.92 209 LYS A O 1
ATOM 1587 N N . MET B 1 1 ? -10.891 25.578 8.07 1 37.78 1 MET B N 1
ATOM 1588 C CA . MET B 1 1 ? -9.859 24.609 7.75 1 37.78 1 MET B CA 1
ATOM 1589 C C . MET B 1 1 ? -10.477 23.25 7.422 1 37.78 1 MET B C 1
ATOM 1591 O O . MET B 1 1 ? -11.484 22.859 8.016 1 37.78 1 MET B O 1
ATOM 1595 N N . ALA B 1 2 ? -10.195 22.719 6.402 1 49.72 2 ALA B N 1
ATOM 1596 C CA . ALA B 1 2 ? -10.938 21.578 5.855 1 49.72 2 ALA B CA 1
ATOM 1597 C C . ALA B 1 2 ? -10.742 20.344 6.711 1 49.72 2 ALA B C 1
ATOM 1599 O O . ALA B 1 2 ? -9.664 20.125 7.273 1 49.72 2 ALA B O 1
ATOM 1600 N N . PRO B 1 3 ? -11.836 19.812 7.234 1 63.38 3 PRO B N 1
ATOM 1601 C CA . PRO B 1 3 ? -11.789 18.578 8.008 1 63.38 3 PRO B CA 1
ATOM 1602 C C . PRO B 1 3 ? -10.914 17.5 7.359 1 63.38 3 PRO B C 1
ATOM 1604 O O . PRO B 1 3 ? -10.703 17.531 6.145 1 63.38 3 PRO B O 1
ATOM 1607 N N . LEU B 1 4 ? -10.234 16.719 8.242 1 75.75 4 LEU B N 1
ATOM 1608 C CA . LEU B 1 4 ? -9.422 15.617 7.742 1 75.75 4 LEU B CA 1
ATOM 1609 C C . LEU B 1 4 ? -10.242 14.703 6.848 1 75.75 4 LEU B C 1
ATOM 1611 O O . LEU B 1 4 ? -11.359 14.305 7.207 1 75.75 4 LEU B O 1
ATOM 1615 N N . ASN B 1 5 ? -9.75 14.539 5.645 1 78.75 5 ASN B N 1
ATOM 1616 C CA . ASN B 1 5 ? -10.375 13.555 4.773 1 78.75 5 ASN B CA 1
ATOM 1617 C C . ASN B 1 5 ? -9.875 12.141 5.078 1 78.75 5 ASN B C 1
ATOM 1619 O O . ASN B 1 5 ? -8.773 11.766 4.668 1 78.75 5 ASN B O 1
ATOM 1623 N N . HIS B 1 6 ? -10.75 11.438 5.832 1 83.75 6 HIS B N 1
ATOM 1624 C CA . HIS B 1 6 ? -10.422 10.055 6.18 1 83.75 6 HIS B CA 1
ATOM 1625 C C . HIS B 1 6 ? -10.305 9.188 4.934 1 83.75 6 HIS B C 1
ATOM 1627 O O . HIS B 1 6 ? -11.023 9.398 3.953 1 83.75 6 HIS B O 1
ATOM 1633 N N . CYS B 1 7 ? -9.336 8.297 5.035 1 88.31 7 CYS B N 1
ATOM 1634 C CA . CYS B 1 7 ? -9.203 7.344 3.936 1 88.31 7 CYS B CA 1
ATOM 1635 C C . CYS B 1 7 ? -8.555 6.051 4.406 1 88.31 7 CYS B C 1
ATOM 1637 O O . CYS B 1 7 ? -7.844 6.039 5.414 1 88.31 7 CYS B O 1
ATOM 1639 N N . ILE B 1 8 ? -8.914 4.961 3.734 1 91.31 8 ILE B N 1
ATOM 1640 C CA . ILE B 1 8 ? -8.281 3.668 3.977 1 91.31 8 ILE B CA 1
ATOM 1641 C C . ILE B 1 8 ? -8.227 2.869 2.676 1 91.31 8 ILE B C 1
ATOM 1643 O O . ILE B 1 8 ? -9.164 2.898 1.882 1 91.31 8 ILE B O 1
ATOM 1647 N N . SER B 1 9 ? -7.09 2.279 2.463 1 91.44 9 SER B N 1
ATOM 1648 C CA . SER B 1 9 ? -6.898 1.452 1.275 1 91.44 9 SER B CA 1
ATOM 1649 C C . SER B 1 9 ? -6.094 0.198 1.598 1 91.44 9 SER B C 1
ATOM 1651 O O . SER B 1 9 ? -5.355 0.166 2.584 1 91.44 9 SER B O 1
ATOM 1653 N N . ILE B 1 10 ? -6.285 -0.774 0.792 1 92.19 10 ILE B N 1
ATOM 1654 C CA . ILE B 1 10 ? -5.59 -2.045 0.959 1 92.19 10 ILE B CA 1
ATOM 1655 C C . ILE B 1 10 ? -4.871 -2.414 -0.337 1 92.19 10 ILE B C 1
ATOM 1657 O O . ILE B 1 10 ? -5.316 -2.045 -1.427 1 92.19 10 ILE B O 1
ATOM 1661 N N . THR B 1 11 ? -3.719 -2.984 -0.242 1 93.38 11 THR B N 1
ATOM 1662 C CA . THR B 1 11 ? -2.988 -3.639 -1.322 1 93.38 11 THR B CA 1
ATOM 1663 C C . THR B 1 11 ? -2.648 -5.078 -0.95 1 93.38 11 THR B C 1
ATOM 1665 O O . THR B 1 11 ? -2.092 -5.336 0.119 1 93.38 11 THR B O 1
ATOM 1668 N N . GLY B 1 12 ? -3.008 -5.996 -1.872 1 94.12 12 GLY B N 1
ATOM 1669 C CA . GLY B 1 12 ? -2.766 -7.383 -1.505 1 94.12 12 GLY B CA 1
ATOM 1670 C C . GLY B 1 12 ? -2.783 -8.328 -2.693 1 94.12 12 GLY B C 1
ATOM 1671 O O . GLY B 1 12 ? -3.266 -7.969 -3.77 1 94.12 12 GLY B O 1
ATOM 1672 N N . LEU B 1 13 ? -2.162 -9.414 -2.473 1 96.06 13 LEU B N 1
ATOM 1673 C CA . LEU B 1 13 ? -2.203 -10.562 -3.371 1 96.06 13 LEU B CA 1
ATOM 1674 C C . LEU B 1 13 ? -3.205 -11.602 -2.881 1 96.06 13 LEU B C 1
ATOM 1676 O O . LEU B 1 13 ? -3.107 -12.078 -1.745 1 96.06 13 LEU B O 1
ATOM 1680 N N . GLY B 1 14 ? -4.18 -11.859 -3.715 1 95.75 14 GLY B N 1
ATOM 1681 C CA . GLY B 1 14 ? -5.195 -12.836 -3.359 1 95.75 14 GLY B CA 1
ATOM 1682 C C . GLY B 1 14 ? -5.461 -13.852 -4.457 1 95.75 14 GLY B C 1
ATOM 1683 O O . GLY B 1 14 ? -4.867 -13.773 -5.535 1 95.75 14 GLY B O 1
ATOM 1684 N N . GLN B 1 15 ? -6.258 -14.844 -4.094 1 97.12 15 GLN B N 1
ATOM 1685 C CA . GLN B 1 15 ? -6.691 -15.859 -5.051 1 97.12 15 GLN B CA 1
ATOM 1686 C C . GLN B 1 15 ? -8.211 -15.867 -5.191 1 97.12 15 GLN B C 1
ATOM 1688 O O . GLN B 1 15 ? -8.938 -15.906 -4.195 1 97.12 15 GLN B O 1
ATOM 1693 N N . ILE B 1 16 ? -8.625 -15.875 -6.434 1 95.81 16 ILE B N 1
ATOM 1694 C CA . ILE B 1 16 ? -10.062 -15.852 -6.676 1 95.81 16 ILE B CA 1
ATOM 1695 C C . ILE B 1 16 ? -10.664 -17.203 -6.324 1 95.81 16 ILE B C 1
ATOM 1697 O O . ILE B 1 16 ? -10.32 -18.219 -6.926 1 95.81 16 ILE B O 1
ATOM 1701 N N . ARG B 1 17 ? -11.555 -17.188 -5.406 1 95.44 17 ARG B N 1
ATOM 1702 C CA . ARG B 1 17 ? -12.25 -18.406 -4.988 1 95.44 17 ARG B CA 1
ATOM 1703 C C . ARG B 1 17 ? -13.523 -18.609 -5.805 1 95.44 17 ARG B C 1
ATOM 1705 O O . ARG B 1 17 ? -13.836 -19.734 -6.195 1 95.44 17 ARG B O 1
ATOM 1712 N N . SER B 1 18 ? -14.266 -17.516 -5.961 1 94.19 18 SER B N 1
ATOM 1713 C CA . SER B 1 18 ? -15.5 -17.578 -6.734 1 94.19 18 SER B CA 1
ATOM 1714 C C . SER B 1 18 ? -15.852 -16.203 -7.312 1 94.19 18 SER B C 1
ATOM 1716 O O . SER B 1 18 ? -15.266 -15.195 -6.922 1 94.19 18 SER B O 1
ATOM 1718 N N . ILE B 1 19 ? -16.734 -16.234 -8.297 1 91.69 19 ILE B N 1
ATOM 1719 C CA . ILE B 1 19 ? -17.156 -15.023 -8.992 1 91.69 19 ILE B CA 1
ATOM 1720 C C . ILE B 1 19 ? -18.688 -14.992 -9.062 1 91.69 19 ILE B C 1
ATOM 1722 O O . ILE B 1 19 ? -19.328 -16.016 -9.328 1 91.69 19 ILE B O 1
ATOM 1726 N N . ALA B 1 20 ? -19.172 -13.867 -8.75 1 87.56 20 ALA B N 1
ATOM 1727 C CA . ALA B 1 20 ? -20.625 -13.664 -8.867 1 87.56 20 ALA B CA 1
ATOM 1728 C C . ALA B 1 20 ? -20.938 -12.367 -9.602 1 87.56 20 ALA B C 1
ATOM 1730 O O . ALA B 1 20 ? -20.141 -11.43 -9.602 1 87.56 20 ALA B O 1
ATOM 1731 N N . VAL B 1 21 ? -22.031 -12.383 -10.312 1 81.38 21 VAL B N 1
ATOM 1732 C CA . VAL B 1 21 ? -22.609 -11.18 -10.898 1 81.38 21 VAL B CA 1
ATOM 1733 C C . VAL B 1 21 ? -23.875 -10.797 -10.141 1 81.38 21 VAL B C 1
ATOM 1735 O O . VAL B 1 21 ? -24.969 -11.289 -10.453 1 81.38 21 VAL B O 1
ATOM 1738 N N . PRO B 1 22 ? -23.688 -9.883 -9.234 1 72 22 PRO B N 1
ATOM 1739 C CA . PRO B 1 22 ? -24.828 -9.648 -8.344 1 72 22 PRO B CA 1
ATOM 1740 C C . PRO B 1 22 ? -25.984 -8.922 -9.039 1 72 22 PRO B C 1
ATOM 1742 O O . PRO B 1 22 ? -27.141 -9.055 -8.633 1 72 22 PRO B O 1
ATOM 1745 N N . ASP B 1 23 ? -25.656 -8.039 -9.906 1 74.94 23 ASP B N 1
ATOM 1746 C CA . ASP B 1 23 ? -26.672 -7.242 -10.602 1 74.94 23 ASP B CA 1
ATOM 1747 C C . ASP B 1 23 ? -26.672 -7.535 -12.102 1 74.94 23 ASP B C 1
ATOM 1749 O O . ASP B 1 23 ? -25.75 -7.137 -12.812 1 74.94 23 ASP B O 1
ATOM 1753 N N . SER B 1 24 ? -27.719 -8.18 -12.539 1 75.5 24 SER B N 1
ATOM 1754 C CA . SER B 1 24 ? -27.812 -8.594 -13.938 1 75.5 24 SER B CA 1
ATOM 1755 C C . SER B 1 24 ? -27.859 -7.387 -14.867 1 75.5 24 SER B C 1
ATOM 1757 O O . SER B 1 24 ? -27.547 -7.496 -16.047 1 75.5 24 SER B O 1
ATOM 1759 N N . THR B 1 25 ? -28.203 -6.223 -14.266 1 77.44 25 THR B N 1
ATOM 1760 C CA . THR B 1 25 ? -28.281 -5.023 -15.094 1 77.44 25 THR B CA 1
ATOM 1761 C C . THR B 1 25 ? -26.906 -4.406 -15.297 1 77.44 25 THR B C 1
ATOM 1763 O O . THR B 1 25 ? -26.719 -3.566 -16.188 1 77.44 25 THR B O 1
ATOM 1766 N N . LYS B 1 26 ? -25.938 -4.871 -14.547 1 75.88 26 LYS B N 1
ATOM 1767 C CA . LYS B 1 26 ? -24.547 -4.438 -14.672 1 75.88 26 LYS B CA 1
ATOM 1768 C C . LYS B 1 26 ? -23.625 -5.617 -14.953 1 75.88 26 LYS B C 1
ATOM 1770 O O . LYS B 1 26 ? -22.781 -5.965 -14.125 1 75.88 26 LYS B O 1
ATOM 1775 N N . PRO B 1 27 ? -23.75 -6.156 -16.172 1 72.44 27 PRO B N 1
ATOM 1776 C CA . PRO B 1 27 ? -23.078 -7.418 -16.469 1 72.44 27 PRO B CA 1
ATOM 1777 C C . PRO B 1 27 ? -21.547 -7.293 -16.422 1 72.44 27 PRO B C 1
ATOM 1779 O O . PRO B 1 27 ? -20.844 -8.305 -16.406 1 72.44 27 PRO B O 1
ATOM 1782 N N . TYR B 1 28 ? -21.125 -6.051 -16.281 1 75.75 28 TYR B N 1
ATOM 1783 C CA . TYR B 1 28 ? -19.672 -5.887 -16.281 1 75.75 28 TYR B CA 1
ATOM 1784 C C . TYR B 1 28 ? -19.156 -5.605 -14.883 1 75.75 28 TYR B C 1
ATOM 1786 O O . TYR B 1 28 ? -17.953 -5.406 -14.688 1 75.75 28 TYR B O 1
ATOM 1794 N N . SER B 1 29 ? -20.062 -5.641 -13.992 1 77.12 29 SER B N 1
ATOM 1795 C CA . SER B 1 29 ? -19.656 -5.523 -12.594 1 77.12 29 SER B CA 1
ATOM 1796 C C . SER B 1 29 ? -19.656 -6.883 -11.898 1 77.12 29 SER B C 1
ATOM 1798 O O . SER B 1 29 ? -20.719 -7.508 -11.75 1 77.12 29 SER B O 1
ATOM 1800 N N . PHE B 1 30 ? -18.484 -7.281 -11.508 1 84.75 30 PHE B N 1
ATOM 1801 C CA . PHE B 1 30 ? -18.344 -8.609 -10.914 1 84.75 30 PHE B CA 1
ATOM 1802 C C . PHE B 1 30 ? -17.938 -8.5 -9.445 1 84.75 30 PHE B C 1
ATOM 1804 O O . PHE B 1 30 ? -17.203 -7.594 -9.062 1 84.75 30 PHE B O 1
ATOM 1811 N N . HIS B 1 31 ? -18.484 -9.414 -8.727 1 86.06 31 HIS B N 1
ATOM 1812 C CA . HIS B 1 31 ? -17.984 -9.672 -7.375 1 86.06 31 HIS B CA 1
ATOM 1813 C C . HIS B 1 31 ? -17.031 -10.859 -7.352 1 86.0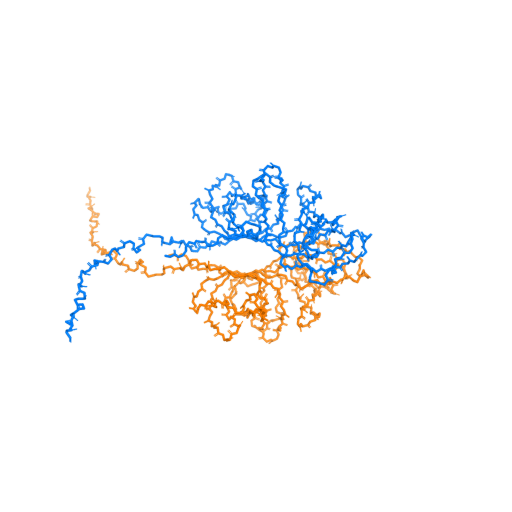6 31 HIS B C 1
ATOM 1815 O O . HIS B 1 31 ? -17.438 -11.992 -7.633 1 86.06 31 HIS B O 1
ATOM 1821 N N . LEU B 1 32 ? -15.844 -10.438 -7.133 1 91 32 LEU B N 1
ATOM 1822 C CA . LEU B 1 32 ? -14.844 -11.477 -6.91 1 91 32 LEU B CA 1
ATOM 1823 C C . LEU B 1 32 ? -14.703 -11.789 -5.426 1 91 32 LEU B C 1
ATOM 1825 O O . LEU B 1 32 ? -14.602 -10.875 -4.605 1 91 32 LEU B O 1
ATOM 1829 N N . TYR B 1 33 ? -14.836 -13.078 -5.125 1 91.44 33 TYR B N 1
ATOM 1830 C CA . TYR B 1 33 ? -14.508 -13.508 -3.771 1 91.44 33 TYR B CA 1
ATOM 1831 C C . TYR B 1 33 ? -13.078 -14.031 -3.703 1 91.44 33 TYR B C 1
ATOM 1833 O O . TYR B 1 33 ? -12.773 -15.109 -4.219 1 91.44 33 TYR B O 1
ATOM 1841 N N . CYS B 1 34 ? -12.234 -13.258 -3.02 1 93.06 34 CYS B N 1
ATOM 1842 C CA . CYS B 1 34 ? -10.812 -13.562 -3.027 1 93.06 34 CYS B CA 1
ATOM 1843 C C . CYS B 1 34 ? -10.344 -14.031 -1.652 1 93.06 34 CYS B C 1
ATOM 1845 O O . CYS B 1 34 ? -10.75 -13.461 -0.633 1 93.06 34 CYS B O 1
ATOM 1847 N N . ASP B 1 35 ? -9.555 -15.078 -1.727 1 93.31 35 ASP B N 1
ATOM 1848 C CA . ASP B 1 35 ? -8.875 -15.531 -0.518 1 93.31 35 ASP B CA 1
ATOM 1849 C C . ASP B 1 35 ? -7.605 -14.711 -0.267 1 93.31 35 ASP B C 1
ATOM 1851 O O . ASP B 1 35 ? -6.816 -14.484 -1.186 1 93.31 35 ASP B O 1
ATOM 1855 N N . PHE B 1 36 ? -7.539 -14.25 0.906 1 92.12 36 PHE B N 1
ATOM 1856 C CA . PHE B 1 36 ? -6.328 -13.602 1.393 1 92.12 36 PHE B CA 1
ATOM 1857 C C . PHE B 1 36 ? -5.785 -14.32 2.621 1 92.12 36 PHE B C 1
ATOM 1859 O O . PHE B 1 36 ? -6.523 -15.008 3.322 1 92.12 36 PHE B O 1
ATOM 1866 N N . ASN B 1 37 ? -4.469 -14.18 2.732 1 91 37 ASN B N 1
ATOM 1867 C CA . ASN B 1 37 ? -3.861 -14.695 3.955 1 91 37 ASN B CA 1
ATOM 1868 C C . ASN B 1 37 ? -3.646 -13.586 4.98 1 91 37 ASN B C 1
ATOM 1870 O O . ASN B 1 37 ? -3.102 -12.531 4.656 1 91 37 ASN B O 1
ATOM 1874 N N . PHE B 1 38 ? -4.09 -13.883 6.125 1 85.62 38 PHE B N 1
ATOM 1875 C CA . PHE B 1 38 ? -3.912 -12.961 7.242 1 85.62 38 PHE B CA 1
ATOM 1876 C C . PHE B 1 38 ? -2.998 -13.57 8.305 1 85.62 38 PHE B C 1
ATOM 1878 O O . PHE B 1 38 ? -3.096 -14.758 8.609 1 85.62 38 PHE B O 1
ATOM 1885 N N . GLN B 1 39 ? -2.121 -12.789 8.828 1 78.12 39 GLN B N 1
ATOM 1886 C CA . GLN B 1 39 ? -1.111 -13.266 9.773 1 78.12 39 GLN B CA 1
ATOM 1887 C C . GLN B 1 39 ? -1.759 -13.961 10.969 1 78.12 39 GLN B C 1
ATOM 1889 O O . GLN B 1 39 ? -1.276 -14.992 11.43 1 78.12 39 GLN B O 1
ATOM 1894 N N . LYS B 1 40 ? -2.898 -13.453 11.461 1 75.12 40 LYS B N 1
ATOM 1895 C CA . LYS B 1 40 ? -3.465 -13.984 12.695 1 75.12 40 LYS B CA 1
ATOM 1896 C C . LYS B 1 40 ? -4.746 -14.766 12.422 1 75.12 40 LYS B C 1
ATOM 1898 O O . LYS B 1 40 ? -5.207 -15.523 13.281 1 75.12 40 LYS B O 1
ATOM 1903 N N . ALA B 1 41 ? -5.375 -14.594 11.281 1 74.25 41 ALA B N 1
ATOM 1904 C CA . ALA B 1 41 ? -6.684 -15.188 11.047 1 74.25 41 ALA B CA 1
ATOM 1905 C C . ALA B 1 41 ? -6.598 -16.312 10.008 1 74.25 41 ALA B C 1
ATOM 1907 O O . ALA B 1 41 ? -7.555 -17.062 9.82 1 74.25 41 ALA B O 1
ATOM 1908 N N . GLY B 1 42 ? -5.379 -16.453 9.445 1 82.69 42 GLY B N 1
ATOM 1909 C CA . GLY B 1 42 ? -5.277 -17.422 8.367 1 82.69 42 GLY B CA 1
ATOM 1910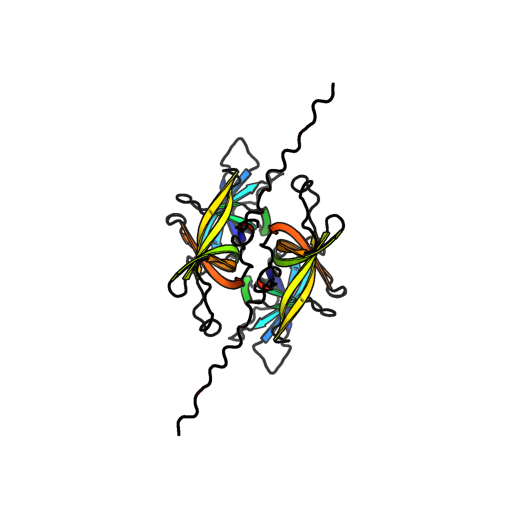 C C . GLY B 1 42 ? -5.945 -16.969 7.082 1 82.69 42 GLY B C 1
ATOM 1911 O O . GLY B 1 42 ? -5.914 -15.773 6.75 1 82.69 42 GLY B O 1
ATOM 1912 N N . CYS B 1 43 ? -6.477 -17.906 6.402 1 84.69 43 CYS B N 1
ATOM 1913 C CA . CYS B 1 43 ? -7.055 -17.609 5.098 1 84.69 43 CYS B CA 1
ATOM 1914 C C . CYS B 1 43 ? -8.5 -17.156 5.23 1 84.69 43 CYS B C 1
ATOM 1916 O O . CYS B 1 43 ? -9.328 -17.844 5.824 1 84.69 43 CYS B O 1
ATOM 1918 N N . LEU B 1 44 ? -8.789 -15.961 4.762 1 85.31 44 LEU B N 1
ATOM 1919 C CA . LEU B 1 44 ? -10.141 -15.414 4.754 1 85.31 44 LEU B CA 1
ATOM 1920 C C . LEU B 1 44 ? -10.539 -14.977 3.35 1 85.31 44 LEU B C 1
ATOM 1922 O O . LEU B 1 44 ? -9.695 -14.539 2.564 1 85.31 44 LEU B O 1
ATOM 1926 N N . THR B 1 45 ? -11.836 -15.133 3.176 1 88.88 45 THR B N 1
ATOM 1927 C CA . THR B 1 45 ? -12.383 -14.711 1.893 1 88.88 45 THR B CA 1
ATOM 1928 C C . THR B 1 45 ? -13.078 -13.359 2.02 1 88.88 45 THR B C 1
ATOM 1930 O O . THR B 1 45 ? -13.93 -13.172 2.887 1 88.88 45 THR B O 1
ATOM 1933 N N . ILE B 1 46 ? -12.68 -12.414 1.15 1 86.75 46 ILE B N 1
ATOM 1934 C CA . ILE B 1 46 ? -13.281 -11.086 1.153 1 86.75 46 ILE B CA 1
ATOM 1935 C C . ILE B 1 46 ? -13.891 -10.789 -0.215 1 86.75 46 ILE B C 1
ATOM 1937 O O . ILE B 1 46 ? -13.281 -11.078 -1.248 1 86.75 46 ILE B O 1
ATOM 1941 N N . PRO B 1 47 ? -15.117 -10.273 -0.202 1 87.31 47 PRO B N 1
ATOM 1942 C CA . PRO B 1 47 ? -15.68 -9.828 -1.48 1 87.31 47 PRO B CA 1
ATOM 1943 C C . PRO B 1 47 ? -14.938 -8.633 -2.064 1 87.31 47 PRO B C 1
ATOM 1945 O O . PRO B 1 47 ? -14.641 -7.672 -1.343 1 87.31 47 PRO B O 1
ATOM 1948 N N . VAL B 1 48 ? -14.617 -8.742 -3.305 1 87.62 48 VAL B N 1
ATOM 1949 C CA . VAL B 1 48 ? -13.961 -7.684 -4.059 1 87.62 48 VAL B CA 1
ATOM 1950 C C . VAL B 1 48 ? -14.844 -7.254 -5.227 1 87.62 48 VAL B C 1
ATOM 1952 O O . VAL B 1 48 ? -15.164 -8.062 -6.102 1 87.62 48 VAL B O 1
ATOM 1955 N N . VAL B 1 49 ? -15.227 -6.027 -5.16 1 81.94 49 VAL B N 1
ATOM 1956 C CA . VAL B 1 49 ? -16.031 -5.469 -6.246 1 81.94 49 VAL B CA 1
ATOM 1957 C C . VAL B 1 49 ? -15.109 -4.879 -7.316 1 81.94 49 VAL B C 1
ATOM 1959 O O . VAL B 1 49 ? -14.242 -4.051 -7.012 1 81.94 49 VAL B O 1
ATOM 1962 N N . LYS B 1 50 ? -15.25 -5.359 -8.516 1 83.31 50 LYS B N 1
ATOM 1963 C CA . LYS B 1 50 ? -14.461 -4.863 -9.641 1 83.31 50 LYS B CA 1
ATOM 1964 C C . LYS B 1 50 ? -15.32 -4.734 -10.898 1 83.31 50 LYS B C 1
ATOM 1966 O O . LYS B 1 50 ? -16.094 -5.637 -11.234 1 83.31 50 LYS B O 1
ATOM 1971 N N . TYR B 1 51 ? -15.18 -3.611 -11.492 1 76.25 51 TYR B N 1
ATOM 1972 C CA . TYR B 1 51 ? -15.773 -3.396 -12.805 1 76.25 51 TYR B CA 1
ATOM 1973 C C . TYR B 1 51 ? -14.805 -3.783 -13.914 1 76.25 51 TYR B C 1
ATOM 1975 O O . TYR B 1 51 ? -13.68 -3.291 -13.961 1 76.25 51 TYR B O 1
ATOM 1983 N N . CYS B 1 52 ? -15.25 -4.727 -14.805 1 75.06 52 CYS B N 1
ATOM 1984 C CA . CYS B 1 52 ? -14.438 -5.156 -15.938 1 75.06 52 CYS B CA 1
ATOM 1985 C C . CYS B 1 52 ? -15.008 -4.645 -17.25 1 75.06 52 CYS B C 1
ATOM 1987 O O . CYS B 1 52 ? -16.156 -4.93 -17.594 1 75.06 52 CYS B O 1
ATOM 1989 N N . GLU B 1 53 ? -14.32 -3.809 -18 1 64.31 53 GLU B N 1
ATOM 1990 C CA . GLU B 1 53 ? -14.797 -3.193 -19.234 1 64.31 53 GLU B CA 1
ATOM 1991 C C . GLU B 1 53 ? -15.141 -4.25 -20.281 1 64.31 53 GLU B C 1
ATOM 1993 O O . GLU B 1 53 ? -16.156 -4.145 -20.969 1 64.31 53 GLU B O 1
ATOM 1998 N N . ASN B 1 54 ? -14.234 -5.102 -20.516 1 64.94 54 ASN B N 1
ATOM 1999 C CA . ASN B 1 54 ? -14.469 -5.996 -21.656 1 64.94 54 ASN B CA 1
ATOM 2000 C C . ASN B 1 54 ? -15.078 -7.32 -21.203 1 64.94 54 ASN B C 1
ATOM 2002 O O . ASN B 1 54 ? -15.172 -8.266 -22 1 64.94 54 ASN B O 1
ATOM 2006 N N . GLY B 1 55 ? -15.617 -7.27 -20.047 1 66.56 55 GLY B N 1
ATOM 2007 C CA . GLY B 1 55 ? -16.25 -8.492 -19.578 1 66.56 55 GLY B CA 1
ATOM 2008 C C . GLY B 1 55 ? -15.25 -9.594 -19.266 1 66.56 55 GLY B C 1
ATOM 2009 O O . GLY B 1 55 ? -15.633 -10.711 -18.906 1 66.56 55 GLY B O 1
ATOM 2010 N N . ASP B 1 56 ? -14 -9.234 -19.484 1 77.56 56 ASP B N 1
ATOM 2011 C CA . ASP B 1 56 ? -13.039 -10.305 -19.234 1 77.56 56 ASP B CA 1
ATOM 2012 C C . ASP B 1 56 ? -12.703 -10.414 -17.75 1 77.56 56 ASP B C 1
ATOM 2014 O O . ASP B 1 56 ? -12.133 -9.484 -17.172 1 77.56 56 ASP B O 1
ATOM 2018 N N . VAL B 1 57 ? -13.273 -11.5 -17.203 1 84.19 57 VAL B N 1
ATOM 2019 C CA . VAL B 1 57 ? -13.016 -11.812 -15.797 1 84.19 57 VAL B CA 1
ATOM 2020 C C . VAL B 1 57 ? -11.992 -12.93 -15.695 1 84.19 57 VAL B C 1
ATOM 2022 O O . VAL B 1 57 ? -12.062 -13.922 -16.438 1 84.19 57 VAL B O 1
ATOM 2025 N N . PRO B 1 58 ? -11.039 -12.641 -14.844 1 89.69 58 PRO B N 1
ATOM 2026 C CA . PRO B 1 58 ? -10.102 -13.75 -14.656 1 89.69 58 PRO B CA 1
ATOM 2027 C C . PRO B 1 58 ? -10.789 -15.016 -14.148 1 89.69 58 PRO B C 1
ATOM 2029 O O . PRO B 1 58 ? -11.797 -14.938 -13.445 1 89.69 58 PRO B O 1
ATOM 2032 N N . PRO B 1 59 ? -10.305 -16.156 -14.578 1 92.62 59 PRO B N 1
ATOM 2033 C CA . PRO B 1 59 ? -10.922 -17.406 -14.125 1 92.62 59 PRO B CA 1
ATOM 2034 C C . PRO B 1 59 ? -10.789 -17.609 -12.617 1 92.62 59 PRO B C 1
ATOM 2036 O O . PRO B 1 59 ? -9.883 -17.062 -11.992 1 92.62 59 PRO B O 1
ATOM 2039 N N . VAL B 1 60 ? -11.672 -18.438 -12.148 1 95 60 VAL B N 1
ATOM 2040 C CA . VAL B 1 60 ? -11.594 -18.891 -10.766 1 95 60 VAL B CA 1
ATOM 2041 C C . VAL B 1 60 ? -10.258 -19.594 -10.531 1 95 60 VAL B C 1
ATOM 2043 O O . VAL B 1 60 ? -9.797 -20.359 -11.367 1 95 60 VAL B O 1
ATOM 2046 N N . GLY B 1 61 ? -9.664 -19.266 -9.352 1 96.19 61 GLY B N 1
ATOM 2047 C CA . GLY B 1 61 ? -8.375 -19.844 -9.008 1 96.19 61 GLY B CA 1
ATOM 2048 C C . GLY B 1 61 ? -7.211 -18.922 -9.328 1 96.19 61 GLY B C 1
ATOM 2049 O O . GLY B 1 61 ? -6.09 -19.141 -8.859 1 96.19 61 GLY B O 1
ATOM 2050 N N . SER B 1 62 ? -7.434 -17.875 -10.109 1 96.75 62 SER B N 1
ATOM 2051 C CA . SER B 1 62 ? -6.375 -16.953 -10.484 1 96.75 62 SER B CA 1
ATOM 2052 C C . SER B 1 62 ? -5.844 -16.188 -9.273 1 96.75 62 SER B C 1
ATOM 2054 O O . SER B 1 62 ? -6.594 -15.891 -8.344 1 96.75 62 SER B O 1
ATOM 2056 N N . TYR B 1 63 ? -4.531 -15.977 -9.352 1 97.31 63 TYR B N 1
ATOM 2057 C CA . TYR B 1 63 ? -3.912 -15.055 -8.406 1 97.31 63 TYR B CA 1
ATOM 2058 C C . TYR B 1 63 ? -3.967 -13.625 -8.922 1 97.31 63 TYR B C 1
ATOM 2060 O O . TYR B 1 63 ? -3.619 -13.359 -10.078 1 97.31 63 TYR B O 1
ATOM 2068 N N . VAL B 1 64 ? -4.453 -12.727 -8.039 1 95.88 64 VAL B N 1
ATOM 2069 C CA . VAL B 1 64 ? -4.629 -11.344 -8.461 1 95.88 64 VAL B CA 1
ATOM 2070 C C . VAL B 1 64 ? -4.016 -10.406 -7.418 1 95.88 64 VAL B C 1
ATOM 2072 O O . VAL B 1 64 ? -4.055 -10.688 -6.219 1 95.88 64 VAL B O 1
ATOM 2075 N N . SER B 1 65 ? -3.365 -9.398 -7.926 1 95.25 65 SER B N 1
ATOM 2076 C CA . SER B 1 65 ? -2.986 -8.25 -7.117 1 95.25 65 SER B CA 1
ATOM 2077 C C . SER B 1 65 ? -4.016 -7.129 -7.234 1 95.25 65 SER B C 1
ATOM 2079 O O . SER B 1 65 ? -4.449 -6.789 -8.336 1 95.25 65 SER B O 1
ATOM 2081 N N . LEU B 1 66 ? -4.406 -6.625 -6.074 1 92.25 66 LEU B N 1
ATOM 2082 C CA . LEU B 1 66 ? -5.434 -5.59 -6.129 1 92.25 66 LEU B CA 1
ATOM 2083 C C . LEU B 1 66 ? -5.145 -4.48 -5.129 1 92.25 66 LEU B C 1
ATOM 2085 O O . LEU B 1 66 ? -4.375 -4.676 -4.184 1 92.25 66 LEU B O 1
ATOM 2089 N N . SER B 1 67 ? -5.66 -3.326 -5.457 1 90.44 67 SER B N 1
ATOM 2090 C CA . SER B 1 67 ? -5.59 -2.156 -4.59 1 90.44 67 SER B CA 1
ATOM 2091 C C . SER B 1 67 ? -6.879 -1.343 -4.652 1 90.44 67 SER B C 1
ATOM 2093 O O . SER B 1 67 ? -7.477 -1.198 -5.719 1 90.44 67 SER B O 1
ATOM 2095 N N . GLY B 1 68 ? -7.266 -0.838 -3.471 1 88.69 68 GLY B N 1
ATOM 2096 C CA . GLY B 1 68 ? -8.469 -0.018 -3.4 1 88.69 68 GLY B CA 1
ATOM 2097 C C . GLY B 1 68 ? -8.969 0.184 -1.984 1 88.69 68 GLY B C 1
ATOM 2098 O O . GLY B 1 68 ? -8.383 -0.335 -1.031 1 88.69 68 GLY B O 1
ATOM 2099 N N . PRO B 1 69 ? -9.984 0.977 -1.908 1 87.94 69 PRO B N 1
ATOM 2100 C CA . PRO B 1 69 ? -10.578 1.179 -0.585 1 87.94 69 PRO B CA 1
ATOM 2101 C C . PRO B 1 69 ? -11.227 -0.089 -0.029 1 87.94 69 PRO B C 1
ATOM 2103 O O . PRO B 1 69 ? -11.711 -0.925 -0.795 1 87.94 69 PRO B O 1
ATOM 2106 N N . ILE B 1 70 ? -11.156 -0.229 1.263 1 86 70 ILE B N 1
ATOM 2107 C CA . ILE B 1 70 ? -11.797 -1.327 1.972 1 86 70 ILE B CA 1
ATOM 2108 C C . ILE B 1 70 ? -12.797 -0.77 2.984 1 86 70 ILE B C 1
ATOM 2110 O O . ILE B 1 70 ? -12.523 0.235 3.646 1 86 70 ILE B O 1
ATOM 2114 N N . TRP B 1 71 ? -13.938 -1.251 2.961 1 78.19 71 TRP B N 1
ATOM 2115 C CA . TRP B 1 71 ? -14.883 -0.797 3.98 1 78.19 71 TRP B CA 1
ATOM 2116 C C . TRP B 1 71 ? -15.57 -1.98 4.648 1 78.19 71 TRP B C 1
ATOM 2118 O O . TRP B 1 71 ? -15.703 -3.051 4.047 1 78.19 71 TRP B O 1
ATOM 2128 N N . MET B 1 72 ? -15.828 -1.846 5.867 1 72.12 72 MET B N 1
ATOM 2129 C CA . MET B 1 72 ? -16.547 -2.809 6.691 1 72.12 72 MET B CA 1
ATOM 2130 C C . MET B 1 72 ? -17.688 -2.129 7.461 1 72.12 72 MET B C 1
ATOM 2132 O O . MET B 1 72 ? -17.562 -1.882 8.664 1 72.12 72 MET B O 1
ATOM 2136 N N . PRO B 1 73 ? -18.703 -1.816 6.602 1 59.31 73 PRO B N 1
ATOM 2137 C CA . PRO B 1 73 ? -19.812 -1.236 7.367 1 59.31 73 PRO B CA 1
ATOM 2138 C C . PRO B 1 73 ? -20.391 -2.203 8.398 1 59.31 73 PRO B C 1
ATOM 2140 O O . PRO B 1 73 ? -20.219 -3.418 8.281 1 59.31 73 PRO B O 1
ATOM 2143 N N . GLU B 1 74 ? -21.062 -1.568 9.266 1 60.44 74 GLU B N 1
ATOM 2144 C CA . GLU B 1 74 ? -21.75 -2.365 10.281 1 60.44 74 GLU B CA 1
ATOM 2145 C C . GLU B 1 74 ? -22.75 -3.318 9.641 1 60.44 74 GLU B C 1
ATOM 2147 O O . GLU B 1 74 ? -23.562 -2.908 8.805 1 60.44 74 GLU B O 1
ATOM 2152 N N . GLY B 1 75 ? -22.578 -4.609 9.969 1 60.19 75 GLY B N 1
ATOM 2153 C CA . GLY B 1 75 ? -23.547 -5.613 9.539 1 60.19 75 GLY B CA 1
ATOM 2154 C C . GLY B 1 75 ? -23.234 -6.18 8.164 1 60.19 75 GLY B C 1
ATOM 2155 O O . GLY B 1 75 ? -24.031 -6.93 7.602 1 60.19 75 GLY B O 1
ATOM 2156 N N . SER B 1 76 ? -22.109 -5.695 7.562 1 61.12 76 SER B N 1
ATOM 2157 C CA . SER B 1 76 ? -21.781 -6.215 6.242 1 61.12 76 SER B CA 1
ATOM 2158 C C . SER B 1 76 ? -20.516 -7.047 6.277 1 61.12 76 SER B C 1
ATOM 2160 O O . SER B 1 76 ? -19.75 -6.988 7.246 1 61.12 76 SER B O 1
ATOM 2162 N N . ASP B 1 77 ? -20.438 -7.941 5.344 1 63.72 77 ASP B N 1
ATOM 2163 C CA . ASP B 1 77 ? -19.266 -8.805 5.223 1 63.72 77 ASP B CA 1
ATOM 2164 C C . ASP B 1 77 ? -18.031 -8.008 4.789 1 63.72 77 ASP B C 1
ATOM 2166 O O . ASP B 1 77 ? -16.922 -8.547 4.73 1 63.72 77 ASP B O 1
ATOM 2170 N N . GLY B 1 78 ? -18.016 -6.746 4.988 1 71.62 78 GLY B N 1
ATOM 2171 C CA . GLY B 1 78 ? -16.875 -6 4.48 1 71.62 78 GLY B CA 1
ATOM 2172 C C . GLY B 1 78 ? -16.609 -6.246 3.008 1 71.62 78 GLY B C 1
ATOM 2173 O O . GLY B 1 78 ? -17.016 -7.277 2.465 1 71.62 78 GLY B O 1
ATOM 2174 N N . SER B 1 79 ? -16.078 -5.297 2.289 1 80.94 79 SER B N 1
ATOM 2175 C CA . SER B 1 79 ? -15.789 -5.445 0.867 1 80.94 79 SER B CA 1
ATOM 2176 C C . SER B 1 79 ? -14.664 -4.508 0.427 1 80.94 79 SER B C 1
ATOM 2178 O O . SER B 1 79 ? -14.445 -3.467 1.048 1 80.94 79 SER B O 1
ATOM 2180 N N . ILE B 1 80 ? -13.953 -5.023 -0.503 1 83.56 80 ILE B N 1
ATOM 2181 C CA . ILE B 1 80 ? -12.938 -4.199 -1.148 1 83.56 80 ILE B CA 1
ATOM 2182 C C . ILE B 1 80 ? -13.453 -3.711 -2.502 1 83.56 80 ILE B C 1
ATOM 2184 O O . ILE B 1 80 ? -13.977 -4.5 -3.291 1 83.56 80 ILE B O 1
ATOM 2188 N N . GLU B 1 81 ? -13.406 -2.465 -2.725 1 84.94 81 GLU B N 1
ATOM 2189 C CA . GLU B 1 81 ? -13.633 -1.915 -4.059 1 84.94 81 GLU B CA 1
ATOM 2190 C C . GLU B 1 81 ? -12.305 -1.67 -4.781 1 84.94 81 GLU B C 1
ATOM 2192 O O . GLU B 1 81 ? -11.703 -0.603 -4.641 1 84.94 81 GLU B O 1
ATOM 2197 N N . ALA B 1 82 ? -11.992 -2.594 -5.633 1 84.75 82 ALA B N 1
ATOM 2198 C CA . ALA B 1 82 ? -10.656 -2.562 -6.234 1 84.75 82 ALA B CA 1
ATOM 2199 C C . ALA B 1 82 ? -10.586 -1.518 -7.344 1 84.75 82 ALA B C 1
ATOM 2201 O O . ALA B 1 82 ? -11.305 -1.612 -8.344 1 84.75 82 ALA B O 1
ATOM 2202 N N . ASP B 1 83 ? -9.734 -0.566 -7.133 1 81.19 83 ASP B N 1
ATOM 2203 C CA . ASP B 1 83 ? -9.406 0.386 -8.188 1 81.19 83 ASP B CA 1
ATOM 2204 C C . ASP B 1 83 ? -8.508 -0.25 -9.242 1 81.19 83 ASP B C 1
ATOM 2206 O O . ASP B 1 83 ? -8.641 0.032 -10.438 1 81.19 83 ASP B O 1
ATOM 2210 N N . ILE B 1 84 ? -7.637 -1.045 -8.711 1 84.38 84 ILE B N 1
ATOM 2211 C CA . ILE B 1 84 ? -6.695 -1.763 -9.562 1 84.38 84 ILE B CA 1
ATOM 2212 C C . ILE B 1 84 ? -6.773 -3.26 -9.273 1 84.38 84 ILE B C 1
ATOM 2214 O O . ILE B 1 84 ? -6.863 -3.67 -8.117 1 84.38 84 ILE B O 1
ATOM 2218 N N . LEU B 1 85 ? -6.812 -3.967 -10.336 1 89.19 85 LEU B N 1
ATOM 2219 C CA . LEU B 1 85 ? -6.746 -5.422 -10.266 1 89.19 85 LEU B CA 1
ATOM 2220 C C . LEU B 1 85 ? -5.934 -5.988 -11.422 1 89.19 85 LEU B C 1
ATOM 2222 O O . LEU B 1 85 ? -6.273 -5.77 -12.586 1 89.19 85 LEU B O 1
ATOM 2226 N N . GLU B 1 86 ? -4.891 -6.629 -11.094 1 91.62 86 GLU B N 1
ATOM 2227 C CA . GLU B 1 86 ? -4.023 -7.242 -12.094 1 91.62 86 GLU B CA 1
ATOM 2228 C C . GLU B 1 86 ? -3.895 -8.75 -11.867 1 91.62 86 GLU B C 1
ATOM 2230 O O . GLU B 1 86 ? -3.729 -9.195 -10.727 1 91.62 86 GLU B O 1
ATOM 2235 N N . VAL B 1 87 ? -3.98 -9.414 -12.961 1 94.44 87 VAL B N 1
ATOM 2236 C CA . VAL B 1 87 ? -3.828 -10.867 -12.867 1 94.44 87 VAL B CA 1
ATOM 2237 C C . VAL B 1 87 ? -2.346 -11.227 -12.773 1 94.44 87 VAL B C 1
ATOM 2239 O O . VAL B 1 87 ? -1.555 -10.844 -13.641 1 94.44 87 VAL B O 1
ATOM 2242 N N . VAL B 1 88 ? -1.971 -11.953 -11.742 1 96.56 88 VAL B N 1
ATOM 2243 C CA . VAL B 1 88 ? -0.589 -12.359 -11.508 1 96.56 88 VAL B CA 1
ATOM 2244 C C . VAL B 1 88 ? -0.338 -13.734 -12.133 1 96.56 88 VAL B C 1
ATOM 2246 O O . VAL B 1 88 ? 0.733 -13.977 -12.695 1 96.56 88 VAL B O 1
ATOM 2249 N N . ALA B 1 89 ? -1.308 -14.57 -12 1 96.69 89 ALA B N 1
ATOM 2250 C CA . ALA B 1 89 ? -1.272 -15.906 -12.594 1 96.69 89 ALA B CA 1
ATOM 2251 C C . ALA B 1 89 ? -2.68 -16.469 -12.758 1 96.69 89 ALA B C 1
ATOM 2253 O O . ALA B 1 89 ? -3.547 -16.25 -11.906 1 96.69 89 ALA B O 1
ATOM 2254 N N . THR B 1 90 ? -2.861 -17.234 -13.797 1 95.06 90 THR B N 1
ATOM 2255 C CA . THR B 1 90 ? -4.168 -17.828 -14.023 1 95.06 90 THR B CA 1
ATOM 2256 C C . THR B 1 90 ? -4.188 -19.281 -13.531 1 95.06 90 THR B C 1
ATOM 2258 O O . THR B 1 90 ? -5.258 -19.859 -13.352 1 95.06 90 THR B O 1
ATOM 2261 N N . ASN B 1 91 ? -2.99 -19.875 -13.352 1 93.88 91 ASN B N 1
ATOM 2262 C CA . ASN B 1 91 ? -2.906 -21.234 -12.82 1 93.88 91 ASN B CA 1
ATOM 2263 C C . ASN B 1 91 ? -3.057 -21.25 -11.305 1 93.88 91 ASN B C 1
ATOM 2265 O O . ASN B 1 91 ? -2.1 -20.969 -10.578 1 93.88 91 ASN B O 1
ATOM 2269 N N . GLY B 1 92 ? -4.176 -21.703 -10.828 1 90.81 92 GLY B N 1
ATOM 2270 C CA . GLY B 1 92 ? -4.492 -21.703 -9.414 1 90.81 92 GLY B CA 1
ATOM 2271 C C . GLY B 1 92 ? -3.74 -22.766 -8.633 1 90.81 92 GLY B C 1
ATOM 2272 O O . GLY B 1 92 ? -3.721 -22.75 -7.402 1 90.81 92 GLY B O 1
ATOM 2273 N N . ALA B 1 93 ? -3.088 -23.594 -9.266 1 92 93 ALA B N 1
ATOM 2274 C CA . ALA B 1 93 ? -2.439 -24.734 -8.617 1 92 93 ALA B CA 1
ATOM 2275 C C . ALA B 1 93 ? -0.994 -24.406 -8.258 1 92 93 ALA B C 1
ATOM 2277 O O . ALA B 1 93 ? -0.261 -25.25 -7.758 1 92 93 ALA B O 1
ATOM 2278 N N . LEU B 1 94 ? -0.608 -23.203 -8.422 1 93.31 94 LEU B N 1
ATOM 2279 C CA . LEU B 1 94 ? 0.778 -22.828 -8.172 1 93.31 94 LEU B CA 1
ATOM 2280 C C . LEU B 1 94 ? 1.1 -22.906 -6.684 1 93.31 94 LEU B C 1
ATOM 2282 O O . LEU B 1 94 ? 2.262 -23.047 -6.301 1 93.31 94 LEU B O 1
ATOM 2286 N N . GLY B 1 95 ? 0.065 -22.719 -5.828 1 93.06 95 GLY B N 1
ATOM 2287 C CA . GLY B 1 95 ? 0.29 -22.797 -4.395 1 93.06 95 GLY B CA 1
ATOM 2288 C C . GLY B 1 95 ? 1.137 -21.672 -3.855 1 93.06 95 GLY B C 1
ATOM 2289 O O . GLY B 1 95 ? 2.037 -21.891 -3.043 1 93.06 95 GLY B O 1
ATOM 2290 N N . LEU B 1 96 ? 0.914 -20.516 -4.328 1 95 96 LEU B N 1
ATOM 2291 C CA . LEU B 1 96 ? 1.666 -19.359 -3.863 1 95 96 LEU B CA 1
ATOM 2292 C C . LEU B 1 96 ? 1.398 -19.094 -2.385 1 95 96 LEU B C 1
ATOM 2294 O O . LEU B 1 96 ? 0.27 -19.25 -1.914 1 95 96 LEU B O 1
ATOM 2298 N N . ASN B 1 97 ? 2.439 -18.766 -1.712 1 94.19 97 ASN B N 1
ATOM 2299 C CA . ASN B 1 97 ? 2.264 -18.234 -0.362 1 94.19 97 ASN B CA 1
ATOM 2300 C C . ASN B 1 97 ? 1.764 -16.797 -0.382 1 94.19 97 ASN B C 1
ATOM 2302 O O . ASN B 1 97 ? 2.51 -15.883 -0.734 1 94.19 97 ASN B O 1
ATOM 2306 N N . LEU B 1 98 ? 0.562 -16.625 0.008 1 95.12 98 LEU B N 1
ATOM 2307 C CA . LEU B 1 98 ? -0.025 -15.281 -0.036 1 95.12 98 LEU B CA 1
ATOM 2308 C C . LEU B 1 98 ? 0.418 -14.453 1.166 1 95.12 98 LEU B C 1
ATOM 2310 O O . LEU B 1 98 ? 0.232 -14.867 2.312 1 95.12 98 LEU B O 1
ATOM 2314 N N . PRO B 1 99 ? 0.976 -13.227 0.852 1 93.62 99 PRO B N 1
ATOM 2315 C CA . PRO B 1 99 ? 1.317 -12.344 1.967 1 93.62 99 PRO B CA 1
ATOM 2316 C C . PRO B 1 99 ? 0.091 -11.68 2.592 1 93.62 99 PRO B C 1
ATOM 2318 O O . PRO B 1 99 ? -0.954 -11.57 1.945 1 93.62 99 PRO B O 1
ATOM 2321 N N . SER B 1 100 ? 0.242 -11.281 3.816 1 90.75 100 SER B N 1
ATOM 2322 C CA . SER B 1 100 ? -0.808 -10.445 4.395 1 90.75 100 SER B CA 1
ATOM 2323 C C . SER B 1 100 ? -0.954 -9.133 3.639 1 90.75 100 SER B C 1
ATOM 2325 O O . SER B 1 100 ? 0.043 -8.516 3.258 1 90.75 100 SER B O 1
ATOM 2327 N N . PRO B 1 101 ? -2.189 -8.695 3.438 1 93.19 101 PRO B N 1
ATOM 2328 C CA . PRO B 1 101 ? -2.381 -7.438 2.713 1 93.19 101 PRO B CA 1
ATOM 2329 C C . PRO B 1 101 ? -1.84 -6.23 3.475 1 93.19 101 PRO B C 1
ATOM 2331 O O . PRO B 1 101 ? -1.887 -6.199 4.707 1 93.19 101 PRO B O 1
ATOM 2334 N N . SER B 1 102 ? -1.327 -5.312 2.754 1 93.56 102 SER B N 1
ATOM 2335 C CA . SER B 1 102 ? -0.898 -4.031 3.311 1 93.56 102 SER B CA 1
ATOM 2336 C C . SER B 1 102 ? -2.049 -3.033 3.354 1 93.56 102 SER B C 1
ATOM 2338 O O . SER B 1 102 ? -2.855 -2.967 2.424 1 93.56 102 SER B O 1
ATOM 2340 N N . VAL B 1 103 ? -2.096 -2.299 4.426 1 93.19 103 VAL B N 1
ATOM 2341 C CA . VAL B 1 103 ? -3.152 -1.306 4.59 1 93.19 103 VAL B CA 1
ATOM 2342 C C . VAL B 1 103 ? -2.535 0.07 4.832 1 93.19 103 VAL B C 1
ATOM 2344 O O . VAL B 1 103 ? -1.535 0.191 5.547 1 93.19 103 VAL B O 1
ATOM 2347 N N . TYR B 1 104 ? -3.146 0.962 4.184 1 93.12 104 TYR B N 1
ATOM 2348 C CA . TYR B 1 104 ? -2.887 2.375 4.43 1 93.12 104 TYR B CA 1
ATOM 2349 C C . TYR B 1 104 ? -4.156 3.094 4.879 1 93.12 104 TYR B C 1
ATOM 2351 O O . TYR B 1 104 ? -5.215 2.932 4.27 1 93.12 104 TYR B O 1
ATOM 2359 N N . ALA B 1 105 ? -3.938 3.945 5.922 1 94.5 105 ALA B N 1
ATOM 2360 C CA . ALA B 1 105 ? -5.117 4.637 6.434 1 94.5 105 ALA B CA 1
ATOM 2361 C C . ALA B 1 105 ? -4.75 6.008 6.988 1 94.5 105 ALA B C 1
ATOM 2363 O O . ALA B 1 105 ? -3.686 6.184 7.582 1 94.5 105 ALA B O 1
ATOM 2364 N N . ILE B 1 106 ? -5.562 6.922 6.738 1 92.75 106 ILE B N 1
ATOM 2365 C CA . ILE B 1 106 ? -5.551 8.234 7.371 1 92.75 106 ILE B CA 1
ATOM 2366 C C . ILE B 1 106 ? -6.82 8.422 8.195 1 92.75 106 ILE B C 1
ATOM 2368 O O . ILE B 1 106 ? -7.93 8.211 7.707 1 92.75 106 ILE B O 1
ATOM 2372 N N . GLY B 1 107 ? -6.609 8.75 9.383 1 93.56 107 GLY B N 1
ATOM 2373 C CA . GLY B 1 107 ? -7.762 8.922 10.25 1 93.56 107 GLY B CA 1
ATOM 2374 C C . GLY B 1 107 ? -7.434 9.633 11.547 1 93.56 107 GLY B C 1
ATOM 2375 O O . GLY B 1 107 ? -6.371 10.242 11.672 1 93.56 107 GLY B O 1
ATOM 2376 N N . THR B 1 108 ? -8.469 9.633 12.445 1 92.94 108 THR B N 1
ATOM 2377 C CA . THR B 1 108 ? -8.352 10.281 13.742 1 92.94 108 THR B CA 1
ATOM 2378 C C . THR B 1 108 ? -8.398 9.242 14.867 1 92.94 108 THR B C 1
ATOM 2380 O O . THR B 1 108 ? -9.258 8.359 14.867 1 92.94 108 THR B O 1
ATOM 2383 N N . VAL B 1 109 ? -7.48 9.453 15.742 1 94.81 109 VAL B N 1
ATOM 2384 C CA . VAL B 1 109 ? -7.422 8.539 16.875 1 94.81 109 VAL B CA 1
ATOM 2385 C C . VAL B 1 109 ? -8.609 8.789 17.812 1 94.81 109 VAL B C 1
ATOM 2387 O O . VAL B 1 109 ? -8.805 9.914 18.281 1 94.81 109 VAL B O 1
ATOM 2390 N N . ALA B 1 110 ? -9.359 7.727 18.031 1 96.06 110 ALA B N 1
ATOM 2391 C CA . ALA B 1 110 ? -10.508 7.832 18.922 1 96.06 110 ALA B CA 1
ATOM 2392 C C . ALA B 1 110 ? -10.109 7.527 20.359 1 96.06 110 ALA B C 1
ATOM 2394 O O . ALA B 1 110 ? -10.438 8.289 21.281 1 96.06 110 ALA B O 1
ATOM 2395 N N . THR B 1 111 ? -9.438 6.398 20.578 1 96.12 111 THR B N 1
ATOM 2396 C CA . THR B 1 111 ? -8.984 5.969 21.891 1 96.12 111 THR B CA 1
ATOM 2397 C C . THR B 1 111 ? -7.77 5.047 21.766 1 96.12 111 THR B C 1
ATOM 2399 O O . THR B 1 111 ? -7.488 4.527 20.688 1 96.12 111 THR B O 1
ATOM 2402 N N . VAL B 1 112 ? -7.051 5 22.844 1 95.19 112 VAL B N 1
ATOM 2403 C CA . VAL B 1 112 ? -5.902 4.102 22.922 1 95.19 112 VAL B CA 1
ATOM 2404 C C . VAL B 1 112 ? -5.996 3.256 24.203 1 95.19 112 VAL B C 1
ATOM 2406 O O . VAL B 1 112 ? -6.156 3.789 25.297 1 95.19 112 VAL B O 1
ATOM 2409 N N . ILE B 1 113 ? -6.004 1.997 24.031 1 94.69 113 ILE B N 1
ATOM 2410 C CA . ILE B 1 113 ? -6.012 1.053 25.141 1 94.69 113 ILE B CA 1
ATOM 2411 C C . ILE B 1 113 ? -4.809 0.118 25.031 1 94.69 113 ILE B C 1
ATOM 2413 O O . ILE B 1 113 ? -4.73 -0.699 24.125 1 94.69 113 ILE B O 1
ATOM 2417 N N . ASN B 1 114 ? -3.881 0.248 25.969 1 91.31 114 ASN B N 1
ATOM 2418 C CA . ASN B 1 114 ? -2.629 -0.497 25.922 1 91.31 114 ASN B CA 1
ATOM 2419 C C . ASN B 1 114 ? -1.872 -0.218 24.625 1 91.31 114 ASN B C 1
ATOM 2421 O O . ASN B 1 114 ? -1.485 0.921 24.359 1 91.31 114 ASN B O 1
ATOM 2425 N N . ARG B 1 115 ? -1.768 -1.226 23.797 1 92.44 115 ARG B N 1
ATOM 2426 C CA . ARG B 1 115 ? -1.004 -1.038 22.562 1 92.44 115 ARG B CA 1
ATOM 2427 C C . ARG B 1 115 ? -1.922 -1.021 21.344 1 92.44 115 ARG B C 1
ATOM 2429 O O . ARG B 1 115 ? -1.459 -1.149 20.203 1 92.44 115 ARG B O 1
ATOM 2436 N N . ASP B 1 116 ? -3.223 -0.848 21.688 1 95.19 116 ASP B N 1
ATOM 2437 C CA . ASP B 1 116 ? -4.207 -0.795 20.609 1 95.19 116 ASP B CA 1
ATOM 2438 C C . ASP B 1 116 ? -4.723 0.628 20.406 1 95.19 116 ASP B C 1
ATOM 2440 O O . ASP B 1 116 ? -5.234 1.25 21.328 1 95.19 116 ASP B O 1
ATOM 2444 N N . ILE B 1 117 ? -4.57 1.12 19.188 1 96.31 117 ILE B N 1
ATOM 2445 C CA . ILE B 1 117 ? -5.066 2.428 18.781 1 96.31 117 ILE B CA 1
ATOM 2446 C C . ILE B 1 117 ? -6.387 2.264 18.031 1 96.31 117 ILE B C 1
ATOM 2448 O O . ILE B 1 117 ? -6.426 1.656 16.953 1 96.31 117 ILE B O 1
ATOM 2452 N N . TYR B 1 118 ? -7.41 2.729 18.656 1 96.12 118 TYR B N 1
ATOM 2453 C CA . TYR B 1 118 ? -8.688 2.785 17.953 1 96.12 118 TYR B CA 1
ATOM 2454 C C . TYR B 1 118 ? -8.805 4.059 17.125 1 96.12 118 TYR B C 1
ATOM 2456 O O . TYR B 1 118 ? -8.727 5.164 17.656 1 96.12 118 TYR B O 1
ATOM 2464 N N . MET B 1 119 ? -8.938 3.818 15.828 1 95.06 119 MET B N 1
ATOM 2465 C CA . MET B 1 119 ? -8.867 4.934 14.891 1 95.06 119 MET B CA 1
ATOM 2466 C C . MET B 1 119 ? -10.109 4.988 14.008 1 95.06 119 MET B C 1
ATOM 2468 O O . MET B 1 119 ? -10.57 3.959 13.516 1 95.06 119 MET B O 1
ATOM 2472 N N . ASP B 1 120 ? -10.68 6.227 13.844 1 92.25 120 ASP B N 1
ATOM 2473 C CA . ASP B 1 120 ? -11.766 6.445 12.891 1 92.25 120 ASP B CA 1
ATOM 2474 C C . ASP B 1 120 ? -11.227 6.664 11.484 1 92.25 120 ASP B C 1
ATOM 2476 O O . ASP B 1 120 ? -10.359 7.512 11.266 1 92.25 120 ASP B O 1
ATOM 2480 N N . VAL B 1 121 ? -11.711 5.836 10.594 1 91.94 121 VAL B N 1
ATOM 2481 C CA . VAL B 1 121 ? -11.328 5.965 9.188 1 91.94 121 VAL B CA 1
ATOM 2482 C C . VAL B 1 121 ? -12.586 6.047 8.32 1 91.94 121 VAL B C 1
ATOM 2484 O O . VAL B 1 121 ? -13.703 6.105 8.836 1 91.94 121 VAL B O 1
ATOM 2487 N N . GLY B 1 122 ? -12.336 6.234 6.996 1 85.69 122 GLY B N 1
ATOM 2488 C CA . GLY B 1 122 ? -13.461 6.301 6.074 1 85.69 122 GLY B CA 1
ATOM 2489 C C . GLY B 1 122 ? -13.117 5.809 4.68 1 85.69 122 GLY B C 1
ATOM 2490 O O . GLY B 1 122 ? -11.953 5.801 4.289 1 85.69 122 GLY B O 1
ATOM 2491 N N . ALA B 1 123 ? -14.109 5.344 4.094 1 84.75 123 ALA B N 1
ATOM 2492 C CA . ALA B 1 123 ? -14 4.934 2.697 1 84.75 123 ALA B CA 1
ATOM 2493 C C . ALA B 1 123 ? -15.273 5.266 1.926 1 84.75 123 ALA B C 1
ATOM 2495 O O . ALA B 1 123 ? -16.375 5.172 2.467 1 84.75 123 ALA B O 1
ATOM 2496 N N . TYR B 1 124 ? -15.062 5.688 0.685 1 75.62 124 TYR B N 1
ATOM 2497 C CA . TYR B 1 124 ? -16.219 5.969 -0.164 1 75.62 124 TYR B CA 1
ATOM 2498 C C . TYR B 1 124 ? -16.844 4.68 -0.673 1 75.62 124 TYR B C 1
ATOM 2500 O O . TYR B 1 124 ? -16.156 3.814 -1.216 1 75.62 124 TYR B O 1
ATOM 2508 N N . SER B 1 125 ? -18.094 4.629 -0.374 1 70.25 125 SER B N 1
ATOM 2509 C CA . SER B 1 125 ? -18.859 3.512 -0.906 1 70.25 125 SER B CA 1
ATOM 2510 C C . SER B 1 125 ? -19.578 3.9 -2.197 1 70.25 125 SER B C 1
ATOM 2512 O O . SER B 1 125 ? -20.422 4.793 -2.199 1 70.25 125 SER B O 1
ATOM 2514 N N . ARG B 1 126 ? -19.188 3.252 -3.223 1 68.56 126 ARG B N 1
ATOM 2515 C CA . ARG B 1 126 ? -19.828 3.533 -4.504 1 68.56 126 ARG B CA 1
ATOM 2516 C C . ARG B 1 126 ? -21.312 3.135 -4.48 1 68.56 126 ARG B C 1
ATOM 2518 O O . ARG B 1 126 ? -22.141 3.764 -5.145 1 68.56 126 ARG B O 1
ATOM 2525 N N . SER B 1 127 ? -21.641 2.086 -3.744 1 66.19 127 SER B N 1
ATOM 2526 C CA . SER B 1 127 ? -23.031 1.61 -3.668 1 66.19 127 SER B CA 1
ATOM 2527 C C . SER B 1 127 ? -23.922 2.623 -2.965 1 66.19 127 SER B C 1
ATOM 2529 O O . SER B 1 127 ? -25.031 2.891 -3.416 1 66.19 127 SER B O 1
ATOM 2531 N N . SER B 1 128 ? -23.359 3.254 -1.945 1 69.31 128 SER B N 1
ATOM 2532 C CA . SER B 1 128 ? -24.172 4.211 -1.199 1 69.31 128 SER B CA 1
ATOM 2533 C C . SER B 1 128 ? -23.859 5.645 -1.619 1 69.31 128 SER B C 1
ATOM 2535 O O . SER B 1 128 ? -24.516 6.586 -1.182 1 69.31 128 SER B O 1
ATOM 2537 N N . HIS B 1 129 ? -22.859 5.766 -2.455 1 77.06 129 HIS B N 1
ATOM 2538 C CA . HIS B 1 129 ? -22.406 7.07 -2.924 1 77.06 129 HIS B CA 1
ATOM 2539 C C . HIS B 1 129 ? -22.141 8.008 -1.754 1 77.06 129 HIS B C 1
ATOM 2541 O O . HIS B 1 129 ? -22.578 9.164 -1.768 1 77.06 129 HIS B O 1
ATOM 2547 N N . SER B 1 130 ? -21.594 7.406 -0.758 1 76.62 130 SER B N 1
ATOM 2548 C CA . SER B 1 130 ? -21.328 8.195 0.435 1 76.62 130 SER B CA 1
ATOM 2549 C C . SER B 1 130 ? -20.047 7.727 1.131 1 76.62 130 SER B C 1
ATOM 2551 O O . SER B 1 130 ? -19.594 6.598 0.912 1 76.62 130 SER B O 1
ATOM 2553 N N . LEU B 1 131 ? -19.547 8.641 1.868 1 79.69 131 LEU B N 1
ATOM 2554 C CA . LEU B 1 131 ? -18.438 8.281 2.748 1 79.69 131 LEU B CA 1
ATOM 2555 C C . LEU B 1 131 ? -18.938 7.477 3.945 1 79.69 131 LEU B C 1
ATOM 2557 O O . LEU B 1 131 ? -19.859 7.902 4.645 1 79.69 131 LEU B O 1
ATOM 2561 N N . VAL B 1 132 ? -18.406 6.34 4.055 1 80.94 132 VAL B N 1
ATOM 2562 C CA . VAL B 1 132 ? -18.719 5.492 5.207 1 80.94 132 VAL B CA 1
ATOM 2563 C C . VAL B 1 132 ? -17.562 5.555 6.207 1 80.94 132 VAL B C 1
ATOM 2565 O O . VAL B 1 132 ? -16.406 5.332 5.844 1 80.94 132 VAL B O 1
ATOM 2568 N N . THR B 1 133 ? -17.953 5.883 7.43 1 84.69 133 THR B N 1
ATOM 2569 C CA . THR B 1 133 ? -16.938 5.945 8.469 1 84.69 133 THR B CA 1
ATOM 2570 C C . THR B 1 133 ? -17.078 4.77 9.438 1 84.69 133 THR B C 1
ATOM 2572 O O . THR B 1 133 ? -18.188 4.312 9.711 1 84.69 133 THR B O 1
ATOM 2575 N N . TYR B 1 134 ? -15.969 4.262 9.875 1 87.12 134 TYR B N 1
ATOM 2576 C CA . TYR B 1 134 ? -15.922 3.16 10.836 1 87.12 134 TYR B CA 1
ATOM 2577 C C . TYR B 1 134 ? -14.594 3.152 11.594 1 87.12 134 TYR B C 1
ATOM 2579 O O . TYR B 1 134 ? -13.711 3.963 11.312 1 87.12 134 TYR B O 1
ATOM 2587 N N . GLN B 1 135 ? -14.609 2.285 12.594 1 90.38 135 GLN B N 1
ATOM 2588 C CA . GLN B 1 135 ? -13.422 2.242 13.438 1 90.38 135 GLN B CA 1
ATOM 2589 C C . GLN B 1 135 ? -12.578 1.001 13.141 1 90.38 135 GLN B C 1
ATOM 2591 O O . GLN B 1 135 ? -13.125 -0.082 12.914 1 90.38 135 GLN B O 1
ATOM 2596 N N . ILE B 1 136 ? -11.289 1.222 13.156 1 92.38 136 ILE B N 1
ATOM 2597 C CA . ILE B 1 136 ? -10.359 0.106 13.023 1 92.38 136 ILE B CA 1
ATOM 2598 C C . ILE B 1 136 ? -9.438 0.058 14.242 1 92.38 136 ILE B C 1
ATOM 2600 O O . ILE B 1 136 ? -9.344 1.028 15 1 92.38 136 ILE B O 1
ATOM 2604 N N . ILE B 1 137 ? -8.836 -1.074 14.398 1 94.25 137 ILE B N 1
ATOM 2605 C CA . ILE B 1 137 ? -7.867 -1.242 15.469 1 94.25 137 ILE B CA 1
ATOM 2606 C C . ILE B 1 137 ? -6.461 -1.349 14.891 1 94.25 137 ILE B C 1
ATOM 2608 O O . ILE B 1 137 ? -6.203 -2.18 14.016 1 94.25 137 ILE B O 1
ATOM 2612 N N . VAL B 1 138 ? -5.605 -0.49 15.281 1 95.88 138 VAL B N 1
ATOM 2613 C CA . VAL B 1 138 ? -4.195 -0.561 14.922 1 95.88 138 VAL B CA 1
ATOM 2614 C C . VAL B 1 138 ? -3.375 -1.029 16.125 1 95.88 138 VAL B C 1
ATOM 2616 O O . VAL B 1 138 ? -3.281 -0.327 17.125 1 95.88 138 VAL B O 1
ATOM 2619 N N . THR B 1 139 ? -2.744 -2.145 15.984 1 94.06 139 THR B N 1
ATOM 2620 C CA . THR B 1 139 ? -1.98 -2.721 17.078 1 94.06 139 THR B CA 1
ATOM 2621 C C . THR B 1 139 ? -0.489 -2.455 16.906 1 94.06 139 THR B C 1
ATOM 2623 O O . THR B 1 139 ? 0.083 -2.777 15.859 1 94.06 139 THR B O 1
ATOM 2626 N N . VAL B 1 140 ? 0.096 -1.915 17.906 1 92.62 140 VAL B N 1
ATOM 2627 C CA . VAL B 1 140 ? 1.542 -1.724 17.906 1 92.62 140 VAL B CA 1
ATOM 2628 C C . VAL B 1 140 ? 2.232 -3.012 18.344 1 92.62 140 VAL B C 1
ATOM 2630 O O . VAL B 1 140 ? 2.004 -3.498 19.453 1 92.62 140 VAL B O 1
ATOM 2633 N N . PRO B 1 141 ? 3.035 -3.539 17.406 1 87.31 141 PRO B N 1
ATOM 2634 C CA . PRO B 1 141 ? 3.707 -4.781 17.797 1 87.31 141 PRO B CA 1
ATOM 2635 C C . PRO B 1 141 ? 4.555 -4.625 19.062 1 87.31 141 PRO B C 1
ATOM 2637 O O . PRO B 1 141 ? 5.148 -3.566 19.281 1 87.31 141 PRO B O 1
ATOM 2640 N N . ASN B 1 142 ? 4.621 -5.754 19.828 1 82.69 142 ASN B N 1
ATOM 2641 C CA . ASN B 1 142 ? 5.418 -5.785 21.047 1 82.69 142 ASN B CA 1
ATOM 2642 C C . ASN B 1 142 ? 6.852 -6.23 20.766 1 82.69 142 ASN B C 1
ATOM 2644 O O . ASN B 1 142 ? 7.195 -7.395 21 1 82.69 142 ASN B O 1
ATOM 2648 N N . ASN B 1 143 ? 7.609 -5.414 20.188 1 78 143 ASN B N 1
ATOM 2649 C CA . ASN B 1 143 ? 9.023 -5.68 19.938 1 78 143 ASN B CA 1
ATOM 2650 C C . ASN B 1 143 ? 9.906 -4.562 20.484 1 78 143 ASN B C 1
ATOM 2652 O O . ASN B 1 143 ? 9.422 -3.465 20.766 1 78 143 ASN B O 1
ATOM 2656 N N . PRO B 1 144 ? 11.141 -4.891 20.719 1 72.31 144 PRO B N 1
ATOM 2657 C CA . PRO B 1 144 ? 12.047 -3.922 21.344 1 72.31 144 PRO B CA 1
ATOM 2658 C C . PRO B 1 144 ? 12.125 -2.605 20.578 1 72.31 144 PRO B C 1
ATOM 2660 O O . PRO B 1 144 ? 12.266 -1.539 21.188 1 72.31 144 PRO B O 1
ATOM 2663 N N . ARG B 1 145 ? 12.008 -2.752 19.344 1 66.75 145 ARG B N 1
ATOM 2664 C CA . ARG B 1 145 ? 12.102 -1.558 18.516 1 66.75 145 ARG B CA 1
ATOM 2665 C C . ARG B 1 145 ? 10.977 -0.574 18.844 1 66.75 145 ARG B C 1
ATOM 2667 O O . ARG B 1 145 ? 11.156 0.64 18.719 1 66.75 145 ARG B O 1
ATOM 2674 N N . ARG B 1 146 ? 9.891 -1.113 19.266 1 75.56 146 ARG B N 1
ATOM 2675 C CA . ARG B 1 146 ? 8.719 -0.264 19.469 1 75.56 146 ARG B CA 1
ATOM 2676 C C . ARG B 1 146 ? 8.344 -0.211 20.953 1 75.56 146 ARG B C 1
ATOM 2678 O O . ARG B 1 146 ? 7.254 0.245 21.312 1 75.56 146 ARG B O 1
ATOM 2685 N N . ALA B 1 147 ? 9.156 -0.72 21.781 1 74.81 147 ALA B N 1
ATOM 2686 C CA . ALA B 1 147 ? 8.859 -0.803 23.203 1 74.81 147 ALA B CA 1
ATOM 2687 C C . ALA B 1 147 ? 8.617 0.583 23.797 1 74.81 147 ALA B C 1
ATOM 2689 O O . ALA B 1 147 ? 7.746 0.761 24.656 1 74.81 147 ALA B O 1
ATOM 2690 N N . ASN B 1 148 ? 9.297 1.6 23.203 1 78 148 ASN B N 1
ATOM 2691 C CA . ASN B 1 148 ? 9.234 2.936 23.781 1 78 148 ASN B CA 1
ATOM 2692 C C . ASN B 1 148 ? 8.469 3.902 22.891 1 78 148 ASN B C 1
ATOM 2694 O O . ASN B 1 148 ? 8.586 5.121 23.031 1 78 148 ASN B O 1
ATOM 2698 N N . MET B 1 149 ? 7.785 3.336 22.094 1 81.69 149 MET B N 1
ATOM 2699 C CA . MET B 1 149 ? 7.051 4.203 21.172 1 81.69 149 MET B CA 1
ATOM 2700 C C . MET B 1 149 ? 5.949 4.965 21.906 1 81.69 149 MET B C 1
ATOM 2702 O O . MET B 1 149 ? 5.164 4.367 22.641 1 81.69 149 MET B O 1
ATOM 2706 N N . LYS B 1 150 ? 5.98 6.23 21.75 1 84.06 150 LYS B N 1
ATOM 2707 C CA . LYS B 1 150 ? 4.879 7.031 22.281 1 84.06 150 LYS B CA 1
ATOM 2708 C C . LYS B 1 150 ? 3.633 6.895 21.406 1 84.06 150 LYS B C 1
ATOM 2710 O O . LYS B 1 150 ? 3.682 7.148 20.203 1 84.06 150 LYS B O 1
ATOM 2715 N N . LEU B 1 151 ? 2.574 6.516 22.016 1 91 151 LEU B N 1
ATOM 2716 C CA . LEU B 1 151 ? 1.322 6.328 21.297 1 91 151 LEU B CA 1
ATOM 2717 C C . LEU B 1 151 ? 0.599 7.66 21.109 1 91 151 LEU B C 1
ATOM 2719 O O . LEU B 1 151 ? 0.724 8.562 21.953 1 91 151 LEU B O 1
ATOM 2723 N N . PRO B 1 152 ? -0.08 7.766 20.047 1 90.81 152 PRO B N 1
ATOM 2724 C CA . PRO B 1 152 ? -0.801 9.023 19.812 1 90.81 152 PRO B CA 1
ATOM 2725 C C . PRO B 1 152 ? -1.927 9.25 20.812 1 90.81 152 PRO B C 1
ATOM 2727 O O . PRO B 1 152 ? -2.459 8.297 21.391 1 90.81 152 PRO B O 1
ATOM 2730 N N . GLN B 1 153 ? -2.283 10.477 21 1 91.81 153 GLN B N 1
ATOM 2731 C CA . GLN B 1 153 ? -3.385 10.844 21.875 1 91.81 153 GLN B CA 1
ATOM 2732 C C . GLN B 1 153 ? -4.711 10.859 21.125 1 91.81 153 GLN B C 1
ATOM 2734 O O . GLN B 1 153 ? -4.742 11.086 19.922 1 91.81 153 GLN B O 1
ATOM 2739 N N . PRO B 1 154 ? -5.758 10.641 21.922 1 92.69 154 PRO B N 1
ATOM 2740 C CA . PRO B 1 154 ? -7.059 10.812 21.281 1 92.69 154 PRO B CA 1
ATOM 2741 C C . PRO B 1 154 ? -7.215 12.18 20.625 1 92.69 154 PRO B C 1
ATOM 2743 O O . PRO B 1 154 ? -6.781 13.195 21.188 1 92.69 154 PRO B O 1
ATOM 2746 N N . GLY B 1 155 ? -7.734 12.109 19.359 1 90.31 155 GLY B N 1
ATOM 2747 C CA . GLY B 1 155 ? -7.914 13.359 18.625 1 90.31 155 GLY B CA 1
ATOM 2748 C C . GLY B 1 155 ? -6.805 13.625 17.625 1 90.31 155 GLY B C 1
ATOM 2749 O O . GLY B 1 155 ? -6.945 14.492 16.75 1 90.31 155 GLY B O 1
ATOM 2750 N N . SER B 1 156 ? -5.695 12.906 17.734 1 89.88 156 SER B N 1
ATOM 2751 C CA . SER B 1 156 ? -4.586 13.062 16.797 1 89.88 156 SER B CA 1
ATOM 2752 C C . SER B 1 156 ? -4.969 12.57 15.398 1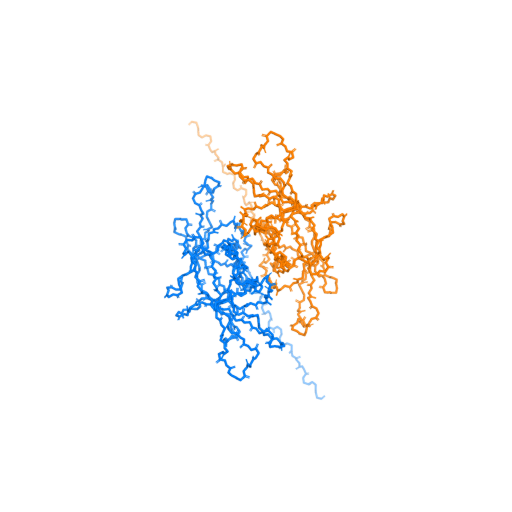 89.88 156 SER B C 1
ATOM 2754 O O . SER B 1 156 ? -5.625 11.539 15.258 1 89.88 156 SER B O 1
ATOM 2756 N N . ASN B 1 157 ? -4.609 13.367 14.414 1 90.25 157 ASN B N 1
ATOM 2757 C CA . ASN B 1 157 ? -4.664 12.891 13.039 1 90.25 157 ASN B CA 1
ATOM 2758 C C . ASN B 1 157 ? -3.387 12.148 12.648 1 90.25 157 ASN B C 1
ATOM 2760 O O . ASN B 1 157 ? -2.283 12.664 12.836 1 90.25 157 ASN B O 1
ATOM 2764 N N . VAL B 1 158 ? -3.615 10.945 12.164 1 91.81 158 VAL B N 1
ATOM 2765 C CA . VAL B 1 158 ? -2.43 10.148 11.867 1 91.81 158 VAL B CA 1
ATOM 2766 C C . VAL B 1 158 ? -2.611 9.43 10.531 1 91.81 158 VAL B C 1
ATOM 2768 O O . VAL B 1 158 ? -3.736 9.266 10.055 1 91.81 158 VAL B O 1
ATOM 2771 N N . SER B 1 159 ? -1.562 9.141 9.945 1 91.75 159 SER B N 1
ATOM 2772 C CA . SER B 1 159 ? -1.478 8.164 8.859 1 91.75 159 SER B CA 1
ATOM 2773 C C . SER B 1 159 ? -0.788 6.887 9.32 1 91.75 159 SER B C 1
ATOM 2775 O O . SER B 1 159 ? 0.233 6.938 10.008 1 91.75 159 SER B O 1
ATOM 2777 N N . VAL B 1 160 ? -1.396 5.801 8.961 1 93.44 160 VAL B N 1
ATOM 2778 C CA . VAL B 1 160 ? -0.868 4.52 9.414 1 93.44 160 VAL B CA 1
ATOM 2779 C C . VAL B 1 160 ? -0.663 3.594 8.219 1 93.44 160 VAL B C 1
ATOM 2781 O O . VAL B 1 160 ? -1.473 3.582 7.289 1 93.44 160 VAL B O 1
ATOM 2784 N N . ARG B 1 161 ? 0.404 2.932 8.219 1 91.94 161 ARG B N 1
ATOM 2785 C CA . ARG B 1 161 ? 0.662 1.803 7.328 1 91.94 161 ARG B CA 1
ATOM 2786 C C . ARG B 1 161 ? 0.919 0.527 8.125 1 91.94 161 ARG B C 1
ATOM 2788 O O . ARG B 1 161 ? 1.617 0.553 9.141 1 91.94 161 ARG B O 1
ATOM 2795 N N . GLY B 1 162 ? 0.344 -0.551 7.648 1 92.69 162 GLY B N 1
ATOM 2796 C CA . GLY B 1 162 ? 0.518 -1.834 8.312 1 92.69 162 GLY B CA 1
ATOM 2797 C C . GLY B 1 162 ? -0.027 -3 7.508 1 92.69 162 GLY B C 1
ATOM 2798 O O . GLY B 1 162 ? -0.27 -2.871 6.305 1 92.69 162 GLY B O 1
ATOM 2799 N N . ILE B 1 163 ? -0.048 -4.094 8.156 1 92.38 163 ILE B N 1
ATOM 2800 C CA . ILE B 1 163 ? -0.591 -5.293 7.527 1 92.38 163 ILE B CA 1
ATOM 2801 C C . ILE B 1 163 ? -1.937 -5.645 8.156 1 92.38 163 ILE B C 1
ATOM 2803 O O . ILE B 1 163 ? -2.113 -5.508 9.375 1 92.38 163 ILE B O 1
ATOM 2807 N N . LEU B 1 164 ? -2.82 -5.969 7.352 1 90.62 164 LEU B N 1
ATOM 2808 C CA . LEU B 1 164 ? -4.109 -6.438 7.848 1 90.62 164 LEU B CA 1
ATOM 2809 C C . LEU B 1 164 ? -3.965 -7.777 8.562 1 90.62 164 LEU B C 1
ATOM 2811 O O . LEU B 1 164 ? -3.689 -8.797 7.922 1 90.62 164 LEU B O 1
ATOM 2815 N N . SER B 1 165 ? -4.145 -7.809 9.875 1 86.94 165 SER B N 1
ATOM 2816 C CA . SER B 1 165 ? -3.883 -9.008 10.664 1 86.94 165 SER B CA 1
ATOM 2817 C C . SER B 1 165 ? -5.168 -9.773 10.945 1 86.94 165 SER B C 1
ATOM 2819 O O . SER B 1 165 ? -5.137 -10.984 11.195 1 86.94 165 SER B O 1
ATOM 2821 N N . TYR B 1 166 ? -6.223 -9.055 10.992 1 82.44 166 TYR B N 1
ATOM 2822 C CA . TYR B 1 166 ? -7.484 -9.711 11.328 1 82.44 166 TYR B CA 1
ATOM 2823 C C . TYR B 1 166 ? -8.664 -8.922 10.773 1 82.44 166 TYR B C 1
ATOM 2825 O O . TYR B 1 166 ? -8.656 -7.684 10.781 1 82.44 166 TYR B O 1
ATOM 2833 N N . ILE B 1 167 ? -9.578 -9.68 10.219 1 75.88 167 ILE B N 1
ATOM 2834 C CA . ILE B 1 167 ? -10.852 -9.078 9.836 1 75.88 167 ILE B CA 1
ATOM 2835 C C . ILE B 1 167 ? -12 -9.977 10.289 1 75.88 167 ILE B C 1
ATOM 2837 O O . ILE B 1 167 ? -11.961 -11.195 10.109 1 75.88 167 ILE B O 1
ATOM 2841 N N . ALA B 1 168 ? -12.703 -9.469 11.156 1 73.31 168 ALA B N 1
ATOM 2842 C CA . ALA B 1 168 ? -13.922 -10.18 11.508 1 73.31 168 ALA B CA 1
ATOM 2843 C C . ALA B 1 168 ? -15.156 -9.445 10.992 1 73.31 168 ALA B C 1
ATOM 2845 O O . ALA B 1 168 ? -15.617 -8.477 11.602 1 73.31 168 ALA B O 1
ATOM 2846 N N . VAL B 1 169 ? -15.594 -9.875 9.93 1 59.78 169 VAL B N 1
ATOM 2847 C CA . VAL B 1 169 ? -16.656 -9.242 9.156 1 59.78 169 VAL B CA 1
ATOM 2848 C C . VAL B 1 169 ? -17.922 -9.148 10.008 1 59.78 169 VAL B C 1
ATOM 2850 O O . VAL B 1 169 ? -18.594 -8.109 10.023 1 59.78 169 VAL B O 1
ATOM 2853 N N . HIS B 1 170 ? -18.141 -10.086 10.75 1 60.91 170 HIS B N 1
ATOM 2854 C CA . HIS B 1 170 ? -19.375 -10.133 11.523 1 60.91 170 HIS B CA 1
ATOM 2855 C C . HIS B 1 170 ? -19.281 -9.273 12.773 1 60.91 170 HIS B C 1
ATOM 2857 O O . HIS B 1 170 ? -20.297 -8.867 13.344 1 60.91 170 HIS B O 1
ATOM 2863 N N . GLU B 1 171 ? -18.125 -8.953 13.141 1 64.06 171 GLU B N 1
ATOM 2864 C CA . GLU B 1 171 ? -17.922 -8.164 14.352 1 64.06 171 GLU B CA 1
ATOM 2865 C C . GLU B 1 171 ? -17.484 -6.738 14.023 1 64.06 171 GLU B C 1
ATOM 2867 O O . GLU B 1 171 ? -17.25 -5.93 14.922 1 64.06 171 GLU B O 1
ATOM 2872 N N . ASP B 1 172 ? -17.453 -6.43 12.781 1 66.31 172 ASP B N 1
ATOM 2873 C CA . ASP B 1 172 ? -17.062 -5.113 12.297 1 66.31 172 ASP B CA 1
ATOM 2874 C C . ASP B 1 172 ? -15.672 -4.727 12.805 1 66.31 172 ASP B C 1
ATOM 2876 O O . ASP B 1 172 ? -15.469 -3.604 13.266 1 66.31 172 ASP B O 1
ATOM 2880 N N . ILE B 1 173 ? -14.922 -5.758 12.953 1 76.5 173 ILE B N 1
ATOM 2881 C CA . ILE B 1 173 ? -13.594 -5.512 13.492 1 76.5 173 ILE B CA 1
ATOM 2882 C C . ILE B 1 173 ? -12.547 -5.676 12.391 1 76.5 173 ILE B C 1
ATOM 2884 O O . ILE B 1 173 ? -12.562 -6.672 11.664 1 76.5 173 ILE B O 1
ATOM 2888 N N . MET B 1 174 ? -11.805 -4.703 12.188 1 87.38 174 MET B N 1
ATOM 2889 C CA . MET B 1 174 ? -10.617 -4.73 11.344 1 87.38 174 MET B CA 1
ATOM 2890 C C . MET B 1 174 ? -9.375 -4.344 12.141 1 87.38 174 MET B C 1
ATOM 2892 O O . MET B 1 174 ? -9.336 -3.279 12.758 1 87.38 174 MET B O 1
ATOM 2896 N N . ALA B 1 175 ? -8.445 -5.285 12.18 1 90.81 175 ALA B N 1
ATOM 2897 C CA . ALA B 1 175 ? -7.227 -5.035 12.938 1 90.81 175 ALA B CA 1
ATOM 2898 C C . ALA B 1 175 ? -6.008 -4.988 12.023 1 90.81 175 ALA B C 1
ATOM 2900 O O . ALA B 1 175 ? -5.852 -5.844 11.148 1 90.81 175 ALA B O 1
ATOM 2901 N N . ILE B 1 176 ? -5.199 -3.986 12.227 1 92.88 176 ILE B N 1
ATOM 2902 C CA . ILE B 1 176 ? -3.977 -3.756 11.469 1 92.88 176 ILE B CA 1
ATOM 2903 C C . ILE B 1 176 ? -2.77 -3.834 12.406 1 92.88 176 ILE B C 1
ATOM 2905 O O . ILE B 1 176 ? -2.787 -3.271 13.5 1 92.88 176 ILE B O 1
ATOM 2909 N N . GLU B 1 177 ? -1.799 -4.582 12.078 1 92.69 177 GLU B N 1
ATOM 2910 C CA . GLU B 1 177 ? -0.517 -4.508 12.766 1 92.69 177 GLU B CA 1
ATOM 2911 C C . GLU B 1 177 ? 0.343 -3.373 12.219 1 92.69 177 GLU B C 1
ATOM 2913 O O . GLU B 1 177 ? 0.674 -3.355 11.031 1 92.69 177 GLU B O 1
ATOM 2918 N N . LEU B 1 178 ? 0.778 -2.533 13.086 1 93 178 LEU B N 1
ATOM 2919 C CA . LEU B 1 178 ? 1.394 -1.267 12.703 1 93 178 LEU B CA 1
ATOM 2920 C C . LEU B 1 178 ? 2.807 -1.486 12.18 1 93 178 LEU B C 1
ATOM 2922 O O . LEU B 1 178 ? 3.604 -2.193 12.797 1 93 178 LEU B O 1
ATOM 2926 N N . GLU B 1 179 ? 3.08 -0.869 11.023 1 87.5 179 GLU B N 1
ATOM 2927 C CA . GLU B 1 179 ? 4.438 -0.79 10.5 1 87.5 179 GLU B CA 1
ATOM 2928 C C . GLU B 1 179 ? 5.008 0.619 10.641 1 87.5 179 GLU B C 1
ATOM 2930 O O . GLU B 1 179 ? 6.18 0.789 10.984 1 87.5 179 GLU B O 1
ATOM 2935 N N . ASN B 1 180 ? 4.141 1.567 10.32 1 86.38 180 ASN B N 1
ATOM 2936 C CA . ASN B 1 180 ? 4.547 2.967 10.398 1 86.38 180 ASN B CA 1
ATOM 2937 C C . ASN B 1 180 ? 3.377 3.873 10.758 1 86.38 180 ASN B C 1
ATOM 2939 O O . ASN B 1 180 ? 2.25 3.646 10.32 1 86.38 180 ASN B O 1
ATOM 2943 N N . LEU B 1 181 ? 3.721 4.883 11.539 1 89.06 181 LEU B N 1
ATOM 2944 C CA . LEU B 1 181 ? 2.738 5.891 11.922 1 89.06 181 LEU B CA 1
ATOM 2945 C C . LEU B 1 181 ? 3.312 7.293 11.766 1 89.06 181 LEU B C 1
ATOM 2947 O O . LEU B 1 181 ? 4.418 7.574 12.227 1 89.06 181 LEU B O 1
ATOM 2951 N N . THR B 1 182 ? 2.572 8.102 11.055 1 86.44 182 THR B N 1
ATOM 2952 C CA . THR B 1 182 ? 2.959 9.492 10.859 1 86.44 182 THR B CA 1
ATOM 2953 C C . THR B 1 182 ? 1.879 10.43 11.391 1 86.44 182 THR B C 1
ATOM 2955 O O . THR B 1 182 ? 0.697 10.266 11.078 1 86.44 182 THR B O 1
ATOM 2958 N N . TYR B 1 183 ? 2.342 11.398 12.203 1 87.12 183 TYR B N 1
ATOM 2959 C CA . TYR B 1 183 ? 1.417 12.414 12.695 1 87.12 183 TYR B CA 1
ATOM 2960 C C . TYR B 1 183 ? 1.104 13.43 11.609 1 87.12 183 TYR B C 1
ATOM 2962 O O . TYR B 1 183 ? 1.998 13.859 10.867 1 87.12 183 TYR B O 1
ATOM 2970 N N . LEU B 1 184 ? -0.16 13.727 11.555 1 87.31 184 LEU B N 1
ATOM 2971 C CA . LEU B 1 184 ? -0.595 14.758 10.617 1 87.31 184 LEU B CA 1
ATOM 2972 C C . LEU B 1 184 ? -0.954 16.047 11.352 1 87.31 184 LEU B C 1
ATOM 2974 O O . LEU B 1 184 ? -1.266 16.016 12.547 1 87.31 184 LEU B O 1
ATOM 2978 N N . PRO B 1 185 ? -0.784 17.172 10.633 1 77 185 PRO B N 1
ATOM 2979 C CA . PRO B 1 185 ? -1.169 18.422 11.273 1 77 185 PRO B CA 1
ATOM 2980 C C . PRO B 1 185 ? -2.619 18.422 11.75 1 77 185 PRO B C 1
ATOM 2982 O O . PRO B 1 185 ? -3.455 17.703 11.195 1 77 185 PRO B O 1
ATOM 2985 N N . ARG B 1 186 ? -2.762 19.234 12.945 1 66.44 186 ARG B N 1
ATOM 2986 C CA . ARG B 1 186 ? -4.113 19.344 13.484 1 66.44 186 ARG B CA 1
ATOM 2987 C C . ARG B 1 186 ? -4.973 20.266 12.609 1 66.44 186 ARG B C 1
ATOM 2989 O O . ARG B 1 186 ? -4.453 21.172 11.969 1 66.44 186 ARG B O 1
ATOM 2996 N N . THR B 1 187 ? -6.168 19.859 12.453 1 56.81 187 THR B N 1
ATOM 2997 C CA . THR B 1 187 ? -7.133 20.781 11.852 1 56.81 187 THR B CA 1
ATOM 2998 C C . THR B 1 187 ? -7.398 21.969 12.766 1 56.81 187 THR B C 1
ATOM 3000 O O . THR B 1 187 ? -7.605 21.797 13.969 1 56.81 187 THR B O 1
ATOM 3003 N N . ASP B 1 188 ? -6.66 23.031 12.898 1 44.69 188 ASP B N 1
ATOM 3004 C CA . ASP B 1 188 ? -7.008 24.125 13.805 1 44.69 188 ASP B CA 1
ATOM 3005 C C . ASP B 1 188 ? -8.453 24.562 13.609 1 44.69 188 ASP B C 1
ATOM 3007 O O . ASP B 1 188 ? -8.805 25.125 12.57 1 44.69 188 ASP B O 1
ATOM 3011 N N . PHE B 1 189 ? -9.352 23.984 14.164 1 35.88 189 PHE B N 1
ATOM 3012 C CA . PHE B 1 189 ? -10.672 24.594 14.266 1 35.88 189 PHE B CA 1
ATOM 3013 C C . PHE B 1 189 ? -10.602 25.891 15.055 1 35.88 189 PHE B C 1
ATOM 3015 O O . PHE B 1 189 ? -11.57 26.656 15.094 1 35.88 189 PHE B O 1
ATOM 3022 N N . SER B 1 190 ? -9.656 26.188 16 1 33.09 190 SER B N 1
ATOM 3023 C CA . SER B 1 190 ? -9.945 27.281 16.922 1 33.09 190 SER B CA 1
ATOM 3024 C C . SER B 1 190 ? -9.875 28.641 16.219 1 33.09 190 SER B C 1
ATOM 3026 O O . SER B 1 190 ? -10.539 29.594 16.625 1 33.09 190 SER B O 1
ATOM 3028 N N . SER B 1 191 ? -8.812 28.984 15.43 1 34.03 191 SER B N 1
ATOM 3029 C CA . SER B 1 191 ? -8.672 30.438 15.461 1 34.03 191 SER B CA 1
ATOM 3030 C C . SER B 1 191 ? -9.82 31.109 14.719 1 34.03 191 SER B C 1
ATOM 3032 O O . SER B 1 191 ? -9.914 32.344 14.695 1 34.03 191 SER B O 1
ATOM 3034 N N . ARG B 1 192 ? -10.336 30.656 13.617 1 37.53 192 ARG B N 1
ATOM 3035 C CA . ARG B 1 192 ? -11.133 31.703 12.984 1 37.53 192 ARG B CA 1
ATOM 3036 C C . ARG B 1 192 ? -12.398 31.984 13.789 1 37.53 192 ARG B C 1
ATOM 3038 O O . ARG B 1 192 ? -13.297 32.688 13.312 1 37.53 192 ARG B O 1
ATOM 3045 N N . ASP B 1 193 ? -12.648 31.344 14.914 1 31.95 193 ASP B N 1
ATOM 3046 C CA . ASP B 1 193 ? -13.836 32 15.43 1 31.95 193 ASP B CA 1
ATOM 3047 C C . ASP B 1 193 ? -13.516 33.438 15.852 1 31.95 193 ASP B C 1
ATOM 3049 O O . ASP B 1 193 ? -14.07 33.938 16.828 1 31.95 193 ASP B O 1
ATOM 3053 N N . LYS B 1 194 ? -12.289 33.906 15.648 1 32.31 194 LYS B N 1
ATOM 3054 C CA . LYS B 1 194 ? -12.445 35.344 15.984 1 32.31 194 LYS B CA 1
ATOM 3055 C C . LYS B 1 194 ? -13.344 36.031 14.977 1 32.31 194 LYS B C 1
ATOM 3057 O O . LYS B 1 194 ? -13.109 35.969 13.766 1 32.31 194 LYS B O 1
ATOM 3062 N N . SER B 1 195 ? -14.602 36.25 15.273 1 28.12 195 SER B N 1
ATOM 3063 C CA . SER B 1 195 ? -15.648 37.125 14.734 1 28.12 195 SER B CA 1
ATOM 3064 C C . SER B 1 195 ? -15.07 38.438 14.195 1 28.12 195 SER B C 1
ATOM 3066 O O . SER B 1 195 ? -14.375 39.156 14.906 1 28.12 195 SER B O 1
ATOM 3068 N N . SER B 1 196 ? -14.477 38.5 13.055 1 27.44 196 SER B N 1
ATO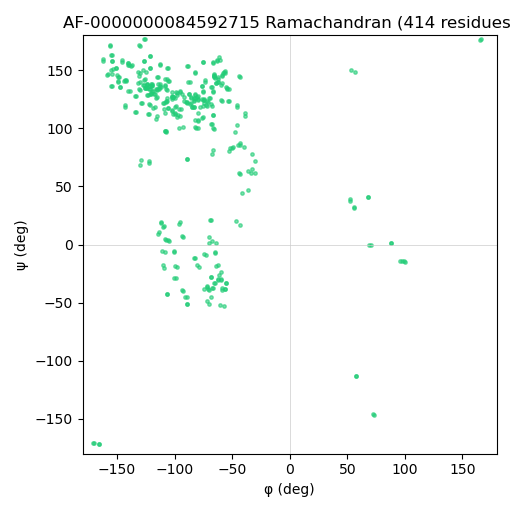M 3069 C CA . SER B 1 196 ? -14.391 39.875 12.594 1 27.44 196 SER B CA 1
ATOM 3070 C C . SER B 1 196 ? -15.664 40.656 12.922 1 27.44 196 SER B C 1
ATOM 3072 O O . SER B 1 196 ? -16.766 40.094 12.805 1 27.44 196 SER B O 1
ATOM 3074 N N . PRO B 1 197 ? -15.602 41.625 13.859 1 27.95 197 PRO B N 1
ATOM 3075 C CA . PRO B 1 197 ? -16.766 42.5 14.055 1 27.95 197 PRO B CA 1
ATOM 3076 C C . PRO B 1 197 ? -17.391 42.969 12.742 1 27.95 197 PRO B C 1
ATOM 3078 O O . PRO B 1 197 ? -16.672 43.344 11.82 1 27.95 197 PRO B O 1
ATOM 3081 N N . GLY B 1 198 ? -18.297 42.219 12.125 1 27.05 198 GLY B N 1
ATOM 3082 C CA . GLY B 1 198 ? -19.188 42.781 11.148 1 27.05 198 GLY B CA 1
ATOM 3083 C C . GLY B 1 198 ? -19.562 44.219 11.445 1 27.05 198 GLY B C 1
ATOM 3084 O O . GLY B 1 198 ? -20.188 44.531 12.469 1 27.05 198 GLY B O 1
ATOM 3085 N N . GLY B 1 199 ? -18.547 45.156 11.391 1 23.98 199 GLY B N 1
ATOM 3086 C CA . GLY B 1 199 ? -19.125 46.5 11.266 1 23.98 199 GLY B CA 1
ATOM 3087 C C . GLY B 1 199 ? -20.219 46.562 10.219 1 23.98 199 GLY B C 1
ATOM 3088 O O . GLY B 1 199 ? -20.266 45.75 9.305 1 23.98 199 GLY B O 1
ATOM 3089 N N . LYS B 1 200 ? -21.5 46.938 10.586 1 28.08 200 LYS B N 1
ATOM 3090 C CA . LYS B 1 200 ? -22.812 47.25 10.016 1 28.08 200 LYS B CA 1
ATOM 3091 C C . LYS B 1 200 ? -22.672 48.125 8.781 1 28.08 200 LYS B C 1
ATOM 3093 O O . LYS B 1 200 ? -23.453 49.062 8.602 1 28.08 200 LYS B O 1
ATOM 3098 N N . THR B 1 201 ? -21.516 48.281 8.102 1 24.64 201 THR B N 1
ATOM 3099 C CA . THR B 1 201 ? -21.75 49.469 7.242 1 24.64 201 THR B CA 1
ATOM 3100 C C . THR B 1 201 ? -22.797 49.156 6.176 1 24.64 201 THR B C 1
ATOM 3102 O O . THR B 1 201 ? -22.719 48.125 5.496 1 24.64 201 THR B O 1
ATOM 3105 N N . LYS B 1 202 ? -24.109 49.656 6.352 1 24.81 202 LYS B N 1
ATOM 3106 C CA . LYS B 1 202 ? -25.328 49.906 5.574 1 24.81 202 LYS B CA 1
ATOM 3107 C C . LYS B 1 202 ? -24.984 50.312 4.145 1 24.81 202 LYS B C 1
ATOM 3109 O O . LYS B 1 202 ? -24.375 51.344 3.918 1 24.81 202 LYS B O 1
ATOM 3114 N N . ARG B 1 203 ? -24.328 49.5 3.342 1 24.42 203 ARG B N 1
ATOM 3115 C CA . ARG B 1 203 ? -24.172 50.062 2 1 24.42 203 ARG B CA 1
ATOM 3116 C C . ARG B 1 203 ? -25.516 50.531 1.439 1 24.42 203 ARG B C 1
ATOM 3118 O O . ARG B 1 203 ? -26.453 49.719 1.345 1 24.42 203 ARG B O 1
ATOM 3125 N N . GLN B 1 204 ? -25.922 51.719 1.799 1 21.98 204 GLN B N 1
ATOM 3126 C CA . GLN B 1 204 ? -27 52.594 1.345 1 21.98 204 GLN B CA 1
ATOM 3127 C C . GLN B 1 204 ? -27.078 52.625 -0.179 1 21.98 204 GLN B C 1
ATOM 3129 O O . GLN B 1 204 ? -26.125 53.062 -0.846 1 21.98 204 GLN B O 1
ATOM 3134 N N . LEU B 1 205 ? -27.328 51.469 -0.821 1 24.45 205 LEU B N 1
ATOM 3135 C CA . LEU B 1 205 ? -27.797 51.656 -2.188 1 24.45 205 LEU B CA 1
ATOM 3136 C C . LEU B 1 205 ? -28.781 52.844 -2.258 1 24.45 205 LEU B C 1
ATOM 3138 O O . LEU B 1 205 ? -29.828 52.812 -1.612 1 24.45 205 LEU B O 1
ATOM 3142 N N . ILE B 1 206 ? -28.234 54.031 -2.371 1 23.34 206 ILE B N 1
ATOM 3143 C CA . ILE B 1 206 ? -28.859 55.281 -2.799 1 23.34 206 ILE B CA 1
ATOM 3144 C C . ILE B 1 206 ? -29.672 55.062 -4.074 1 23.34 206 ILE B C 1
ATOM 3146 O O . ILE B 1 206 ? -29.125 54.594 -5.078 1 23.34 206 ILE B O 1
ATOM 3150 N N . ALA B 1 207 ? -31.031 54.844 -3.951 1 25.73 207 ALA B N 1
ATOM 3151 C CA . ALA B 1 207 ? -32.188 55 -4.859 1 25.73 207 ALA B CA 1
ATOM 3152 C C . ALA B 1 207 ? -32 56.219 -5.75 1 25.73 207 ALA B C 1
ATOM 3154 O O . ALA B 1 207 ? -32.125 57.344 -5.281 1 25.73 207 ALA B O 1
ATOM 3155 N N . GLU B 1 208 ? -30.859 56.5 -6.426 1 24.22 208 GLU B N 1
ATOM 3156 C CA . GLU B 1 208 ? -31.125 57.656 -7.293 1 24.22 208 GLU B CA 1
ATOM 3157 C C . GLU B 1 208 ? -32.312 57.406 -8.219 1 24.22 208 GLU B C 1
ATOM 3159 O O . GLU B 1 208 ? -32.438 56.281 -8.766 1 24.22 208 GLU B O 1
ATOM 3164 N N . LYS B 1 209 ? -33.219 58.469 -8.312 1 24.11 209 LYS B N 1
ATOM 3165 C CA . LYS B 1 209 ? -34.219 58.906 -9.281 1 24.11 209 LYS B CA 1
ATOM 3166 C C . LYS B 1 209 ? -33.688 58.875 -10.695 1 24.11 209 LYS B C 1
ATOM 3168 O O . LYS B 1 209 ? -32.531 59.281 -10.922 1 24.11 209 LYS B O 1
#

Secondary structure (DSSP, 8-state):
------EEEEEEEEEEEEEE---TT-TTEEEEEEEEEETTTEEEEEEEEEE-TT--PPPTT-EEEEEEEEE--TTS--EEE-SEEEEEES-GGG---PPPPEEEEEEEEEEEETTEEEEEEEEEETTTTEEEEEEEEEEPP-SGGGTTPPPPPTT-EEEEEEEEEEEEGGGTEEEEEEEEEEE------SGGGS---------------/------EEEEEEEEEEEEEE---TT-TTEEEEEEEEEETTTEEEEEEEEEE-TT--PPPTT-EEEEEEEEE--TTS--EEE-SEEEEEES-GGG---PPPPEEEEEEEEEEEETTEEEEEEEEEETTTTEEEEEEEEEEPP-SGGGTTPPPPPTT-EEEEEEEEEEEEGGGTEEEEEEEEEEE------SGGGS---------------

Nearest PDB structures (foldseek):
  3k8a-assembly1_A  TM=6.810E-01  e=4.517E-02  Neisseria gonorrhoeae FA 1090
  8fak-assembly1_A  TM=6.226E-01  e=2.510E-02  Escherichia coli K-12
  1ue6-assembly1_B-2  TM=5.053E-01  e=2.256E-02  Mycobacterium tuberculosis
  3nen-assembly1_B  TM=5.534E-01  e=4.517E-02  Thermococcus kodakarensis
  7vum-assembly1_C  TM=4.281E-01  e=3.848E-02  Pseudomonas aeruginosa PAO1